Protein AF-A0A6J2U0A4-F1 (afdb_monomer_lite)

Structure (mmCIF, N/CA/C/O backbone):
data_AF-A0A6J2U0A4-F1
#
_entry.id   AF-A0A6J2U0A4-F1
#
loop_
_atom_site.group_PDB
_atom_site.id
_atom_site.type_symbol
_atom_site.label_atom_id
_atom_site.label_alt_id
_atom_site.label_comp_id
_atom_site.label_asym_id
_atom_site.label_entity_id
_atom_site.label_seq_id
_atom_site.pdbx_PDB_ins_code
_atom_site.Cartn_x
_atom_site.Cartn_y
_atom_site.Cartn_z
_atom_site.occupancy
_atom_site.B_iso_or_equiv
_atom_site.auth_seq_id
_atom_site.auth_comp_id
_atom_site.auth_asym_id
_atom_site.auth_atom_id
_atom_site.pdbx_PDB_model_num
ATOM 1 N N . MET A 1 1 ? -3.311 -0.987 -63.570 1.00 36.50 1 MET A N 1
ATOM 2 C CA . MET A 1 1 ? -2.998 0.014 -64.608 1.00 36.50 1 MET A CA 1
ATOM 3 C C . MET A 1 1 ? -1.724 -0.429 -65.294 1.00 36.50 1 MET A C 1
ATOM 5 O O . MET A 1 1 ? -0.714 -0.596 -64.628 1.00 36.50 1 MET A O 1
ATOM 9 N N . TYR A 1 2 ? -1.844 -0.742 -66.581 1.00 34.19 2 TYR A N 1
ATOM 10 C CA . TYR A 1 2 ? -0.750 -1.088 -67.486 1.00 34.19 2 TYR A CA 1
ATOM 11 C C . TYR A 1 2 ? 0.105 0.142 -67.821 1.00 34.19 2 TYR A C 1
ATOM 13 O O . TYR A 1 2 ? -0.364 1.260 -67.613 1.00 34.19 2 TYR A O 1
ATOM 21 N N . VAL A 1 3 ? 1.232 -0.121 -68.512 1.00 34.34 3 VAL A N 1
ATOM 22 C CA . VAL A 1 3 ? 2.016 0.802 -69.368 1.00 34.34 3 VAL A CA 1
ATOM 23 C C . VAL A 1 3 ? 3.140 1.512 -68.580 1.00 34.34 3 VAL A C 1
ATOM 25 O O . VAL A 1 3 ? 2.858 2.150 -67.579 1.00 34.34 3 VAL A O 1
ATOM 28 N N . LYS A 1 4 ? 4.435 1.484 -68.926 1.00 36.16 4 LYS A N 1
ATOM 29 C CA . LYS A 1 4 ? 5.188 1.068 -70.126 1.00 36.16 4 LYS A CA 1
ATOM 30 C C . LYS A 1 4 ? 6.668 0.921 -69.742 1.00 36.16 4 LYS A C 1
ATOM 32 O O . LYS A 1 4 ? 7.190 1.777 -69.029 1.00 36.16 4 LYS A O 1
ATOM 37 N N . ASP A 1 5 ? 7.345 -0.058 -70.328 1.00 46.50 5 ASP A N 1
ATOM 38 C CA . ASP A 1 5 ? 8.787 0.005 -70.574 1.00 46.50 5 ASP A CA 1
ATOM 39 C C . ASP A 1 5 ? 9.133 1.209 -71.464 1.00 46.50 5 ASP A C 1
ATOM 41 O O . ASP A 1 5 ? 8.415 1.485 -72.434 1.00 46.50 5 ASP A O 1
ATOM 45 N N . PRO A 1 6 ? 10.299 1.837 -71.252 1.00 47.69 6 PRO A N 1
ATOM 46 C CA . PRO A 1 6 ? 11.041 2.426 -72.344 1.00 47.69 6 PRO A CA 1
ATOM 47 C C . PRO A 1 6 ? 12.390 1.720 -72.488 1.00 47.69 6 PRO A C 1
ATOM 49 O O . PRO A 1 6 ? 13.297 1.850 -71.665 1.00 47.69 6 PRO A O 1
ATOM 52 N N . LYS A 1 7 ? 12.505 0.997 -73.604 1.00 43.00 7 LYS A N 1
ATOM 53 C CA . LYS A 1 7 ? 13.761 0.590 -74.234 1.00 43.00 7 LYS A CA 1
ATOM 54 C C . LYS A 1 7 ? 14.728 1.780 -74.240 1.00 43.00 7 LYS A C 1
ATOM 56 O O . LYS A 1 7 ? 14.458 2.780 -74.903 1.00 43.00 7 LYS A O 1
ATOM 61 N N . ARG A 1 8 ? 15.855 1.667 -73.535 1.00 36.78 8 ARG A N 1
ATOM 62 C CA . ARG A 1 8 ? 17.013 2.538 -73.754 1.00 36.78 8 ARG A CA 1
ATOM 63 C C . ARG A 1 8 ? 17.914 1.881 -74.787 1.00 36.78 8 ARG A C 1
ATOM 65 O O . ARG A 1 8 ? 18.518 0.844 -74.536 1.00 36.78 8 ARG A O 1
ATOM 72 N N . LEU A 1 9 ? 17.929 2.506 -75.958 1.00 40.00 9 LEU A N 1
ATOM 73 C CA . LEU A 1 9 ? 18.958 2.378 -76.976 1.00 40.00 9 LEU A CA 1
ATOM 74 C C . LEU A 1 9 ? 20.298 2.751 -76.331 1.00 40.00 9 LEU A C 1
ATOM 76 O O . LEU A 1 9 ? 20.465 3.873 -75.857 1.00 40.00 9 LEU A O 1
ATOM 80 N N . LEU A 1 10 ? 21.216 1.792 -76.266 1.00 38.19 10 LEU A N 1
ATOM 81 C CA . LEU A 1 10 ? 22.627 2.059 -76.025 1.00 38.19 10 LEU A CA 1
ATOM 82 C C . LEU A 1 10 ? 23.230 2.472 -77.366 1.00 38.19 10 LEU A C 1
ATOM 84 O O . LEU A 1 10 ? 23.357 1.656 -78.278 1.00 38.19 10 LEU A O 1
ATOM 88 N N . GLU A 1 11 ? 23.550 3.756 -77.484 1.00 37.81 11 GLU A N 1
ATOM 89 C CA . GLU A 1 11 ? 24.454 4.266 -78.506 1.00 37.81 11 GLU A CA 1
ATOM 90 C C . GLU A 1 11 ? 25.838 3.656 -78.258 1.00 37.81 11 GLU A C 1
ATOM 92 O O . GLU A 1 11 ? 26.462 3.876 -77.220 1.00 37.81 11 GLU A O 1
ATOM 97 N N . VAL A 1 12 ? 26.291 2.833 -79.201 1.00 35.69 12 VAL A N 1
ATOM 98 C CA . VAL A 1 12 ? 27.653 2.300 -79.232 1.00 35.69 12 VAL A CA 1
ATOM 99 C C . VAL A 1 12 ? 28.536 3.352 -79.912 1.00 35.69 12 VAL A C 1
ATOM 101 O O . VAL A 1 12 ? 28.251 3.708 -81.059 1.00 35.69 12 VAL A O 1
ATOM 104 N N . PRO A 1 13 ? 29.599 3.865 -79.269 1.00 38.75 13 PRO A N 1
ATOM 105 C CA . PRO A 1 13 ? 30.560 4.709 -79.961 1.00 38.75 13 PRO A CA 1
ATOM 106 C C . PRO A 1 13 ? 31.305 3.887 -81.022 1.00 38.75 13 PRO A C 1
ATOM 108 O O . PRO A 1 13 ? 31.784 2.784 -80.761 1.00 38.75 13 PRO A O 1
ATOM 111 N N . HIS A 1 14 ? 31.374 4.447 -82.231 1.00 36.38 14 HIS A N 1
ATOM 112 C CA . HIS A 1 14 ? 32.182 3.986 -83.358 1.00 36.38 14 HIS A CA 1
ATOM 113 C C . HIS A 1 14 ? 33.602 3.591 -82.920 1.00 36.38 14 HIS A C 1
ATOM 115 O O . HIS A 1 14 ? 34.396 4.448 -82.536 1.00 36.38 14 HIS A O 1
ATOM 121 N N . ILE A 1 15 ? 33.941 2.311 -83.068 1.00 38.41 15 ILE A N 1
ATOM 122 C CA . ILE A 1 15 ? 35.324 1.843 -83.153 1.00 38.41 15 ILE A CA 1
ATOM 123 C C . ILE A 1 15 ? 35.544 1.442 -84.610 1.00 38.41 15 ILE A C 1
ATOM 125 O O . ILE A 1 15 ? 34.796 0.640 -85.168 1.00 38.41 15 ILE A O 1
ATOM 129 N N . GLN A 1 16 ? 36.531 2.076 -85.237 1.00 34.69 16 GLN A N 1
ATOM 130 C CA . GLN A 1 16 ? 36.980 1.792 -86.594 1.00 34.69 16 GLN A CA 1
ATOM 131 C C . GLN A 1 16 ? 37.333 0.306 -86.732 1.00 34.69 16 GLN A C 1
ATOM 133 O O . GLN A 1 16 ? 38.216 -0.197 -86.039 1.00 34.69 16 GLN A O 1
ATOM 138 N N . TYR A 1 17 ? 36.667 -0.385 -87.654 1.00 32.94 17 TYR A N 1
ATOM 139 C CA . TYR A 1 17 ? 37.079 -1.708 -88.108 1.00 32.94 17 TYR A CA 1
ATOM 140 C C . TYR A 1 17 ? 38.323 -1.556 -88.991 1.00 32.94 17 TYR A C 1
ATOM 142 O O . TYR A 1 17 ? 38.225 -1.290 -90.187 1.00 32.94 17 TYR A O 1
ATOM 150 N N . GLY A 1 18 ? 39.500 -1.692 -88.384 1.00 32.59 18 GLY A N 1
ATOM 151 C CA . GLY A 1 18 ? 40.733 -2.019 -89.090 1.00 32.59 18 GLY A CA 1
ATOM 152 C C . GLY A 1 18 ? 40.838 -3.535 -89.233 1.00 32.59 18 GLY A C 1
ATOM 153 O O . GLY A 1 18 ? 41.022 -4.223 -88.235 1.00 32.59 18 GLY A O 1
ATOM 154 N N . ALA A 1 19 ? 40.650 -4.013 -90.464 1.00 32.66 19 ALA A N 1
ATOM 155 C CA . ALA A 1 19 ? 41.100 -5.287 -91.030 1.00 32.66 19 ALA A CA 1
ATOM 156 C C . ALA A 1 19 ? 41.360 -6.447 -90.045 1.00 32.66 19 ALA A C 1
ATOM 158 O O . ALA A 1 19 ? 42.486 -6.676 -89.613 1.00 32.66 19 ALA A O 1
ATOM 159 N N . TRP A 1 20 ? 40.329 -7.248 -89.779 1.00 38.78 20 TRP A N 1
ATOM 160 C CA . TRP A 1 20 ? 40.544 -8.680 -89.587 1.00 38.78 20 TRP A CA 1
ATOM 161 C C . TRP A 1 20 ? 40.281 -9.350 -90.928 1.00 38.78 20 TRP A C 1
ATOM 163 O O . TRP A 1 20 ? 39.127 -9.506 -91.298 1.00 38.78 20 TRP A O 1
ATOM 173 N N . ASP A 1 21 ? 41.351 -9.697 -91.635 1.00 36.78 21 ASP A N 1
ATOM 174 C CA . ASP A 1 21 ? 41.367 -10.758 -92.642 1.00 36.78 21 ASP A CA 1
ATOM 175 C C . ASP A 1 21 ? 42.816 -11.233 -92.796 1.00 36.78 21 ASP A C 1
ATOM 177 O O . ASP A 1 21 ? 43.550 -10.759 -93.651 1.00 36.78 21 ASP A O 1
ATOM 181 N N . GLU A 1 22 ? 43.238 -12.115 -91.884 1.00 33.47 22 GLU A N 1
ATOM 182 C CA . GLU A 1 22 ? 44.208 -13.193 -92.137 1.00 33.47 22 GLU A CA 1
ATOM 183 C C . GLU A 1 22 ? 44.293 -14.112 -90.896 1.00 33.47 22 GLU A C 1
ATOM 185 O O . GLU A 1 22 ? 45.072 -13.869 -89.971 1.00 33.47 22 GLU A O 1
ATOM 190 N N . PRO A 1 23 ? 43.521 -15.213 -90.823 1.00 41.38 23 PRO A N 1
ATOM 191 C CA . PRO A 1 23 ? 43.819 -16.297 -89.899 1.00 41.38 23 PRO A CA 1
ATOM 192 C C . PRO A 1 23 ? 44.920 -17.164 -90.529 1.00 41.38 23 PRO A C 1
ATOM 194 O O . PRO A 1 23 ? 44.658 -18.241 -91.059 1.00 41.38 23 PRO A O 1
ATOM 197 N N . GLY A 1 24 ? 46.155 -16.656 -90.530 1.00 39.50 24 GLY A N 1
ATOM 198 C CA . GLY A 1 24 ? 47.304 -17.323 -91.157 1.00 39.50 24 GLY A CA 1
ATOM 199 C C . GLY A 1 24 ? 48.653 -17.123 -90.465 1.00 39.50 24 GLY A C 1
ATOM 200 O O . GLY A 1 24 ? 49.624 -17.765 -90.854 1.00 39.50 24 GLY A O 1
ATOM 201 N N . VAL A 1 25 ? 48.742 -16.298 -89.418 1.00 36.47 25 VAL A N 1
ATOM 202 C CA . VAL A 1 25 ? 50.028 -15.984 -88.775 1.00 36.47 25 VAL A CA 1
ATOM 203 C C . VAL A 1 25 ? 50.118 -16.664 -87.412 1.00 36.47 25 VAL A C 1
ATOM 205 O O . VAL A 1 25 ? 49.748 -16.131 -86.369 1.00 36.47 25 VAL A O 1
ATOM 208 N N . SER A 1 26 ? 50.592 -17.906 -87.450 1.00 37.38 26 SER A N 1
ATOM 209 C CA . SER A 1 26 ? 51.046 -18.645 -86.275 1.00 37.38 26 SER A CA 1
ATOM 210 C C . SER A 1 26 ? 52.262 -17.953 -85.650 1.00 37.38 26 SER A C 1
ATOM 212 O O . SER A 1 26 ? 53.156 -17.502 -86.364 1.00 37.38 26 SER A O 1
ATOM 214 N N . MET A 1 27 ? 52.328 -17.924 -84.314 1.00 38.31 27 MET A N 1
ATOM 215 C CA . MET A 1 27 ? 53.466 -17.451 -83.509 1.00 38.31 27 MET A CA 1
ATOM 216 C C . MET A 1 27 ? 54.702 -18.374 -83.594 1.00 38.31 27 MET A C 1
ATOM 218 O O . MET A 1 27 ? 55.354 -18.657 -82.592 1.00 38.31 27 MET A O 1
ATOM 222 N N . PHE A 1 28 ? 55.056 -18.821 -84.796 1.00 35.69 28 PHE A N 1
ATOM 223 C CA . PHE A 1 28 ? 56.402 -19.270 -85.126 1.00 35.69 28 PHE A CA 1
ATOM 224 C C . PHE A 1 28 ? 57.020 -18.231 -86.057 1.00 35.69 28 PHE A C 1
ATOM 226 O O . PHE A 1 28 ? 57.195 -18.455 -87.250 1.00 35.69 28 PHE A O 1
ATOM 233 N N . ALA A 1 29 ? 57.357 -17.073 -85.490 1.00 35.72 29 ALA A N 1
ATOM 234 C CA . ALA A 1 29 ? 58.359 -16.198 -86.075 1.00 35.72 29 ALA A CA 1
ATOM 235 C C . ALA A 1 29 ? 59.714 -16.924 -85.989 1.00 35.72 29 ALA A C 1
ATOM 237 O O . ALA A 1 29 ? 60.477 -16.750 -85.041 1.00 35.72 29 ALA A O 1
ATOM 238 N N . THR A 1 30 ? 59.989 -17.806 -86.953 1.00 34.84 30 THR A N 1
ATOM 239 C CA . THR A 1 30 ? 61.342 -18.291 -87.218 1.00 34.84 30 THR A CA 1
ATOM 240 C C . THR A 1 30 ? 62.128 -17.131 -87.807 1.00 34.84 30 THR A C 1
ATOM 242 O O . THR A 1 30 ? 62.084 -16.877 -89.008 1.00 34.84 30 THR A O 1
ATOM 245 N N . VAL A 1 31 ? 62.816 -16.404 -86.930 1.00 36.75 31 VAL A N 1
ATOM 246 C CA . VAL A 1 31 ? 63.985 -15.611 -87.305 1.00 36.75 31 VAL A CA 1
ATOM 247 C C . VAL A 1 31 ? 64.973 -16.550 -88.001 1.00 36.75 31 VAL A C 1
ATOM 249 O O . VAL A 1 31 ? 65.171 -17.688 -87.570 1.00 36.75 31 VAL A O 1
ATOM 252 N N . GLU A 1 32 ? 65.523 -16.071 -89.110 1.00 36.94 32 GLU A N 1
ATOM 253 C CA . GLU A 1 32 ? 66.443 -16.749 -90.018 1.00 36.94 32 GLU A CA 1
ATOM 254 C C . GLU A 1 32 ? 67.542 -17.516 -89.261 1.00 36.94 32 GLU A C 1
ATOM 256 O O . GLU A 1 32 ? 68.447 -16.930 -88.671 1.00 36.94 32 GLU A O 1
ATOM 261 N N . GLN A 1 33 ? 67.474 -18.849 -89.278 1.00 37.91 33 GLN A N 1
ATOM 262 C CA . GLN A 1 33 ? 68.655 -19.674 -89.047 1.00 37.91 33 GLN A CA 1
ATOM 263 C C . GLN A 1 33 ? 69.398 -19.764 -90.376 1.00 37.91 33 GLN A C 1
ATOM 265 O O . GLN A 1 33 ? 68.901 -20.358 -91.334 1.00 37.91 33 GLN A O 1
ATOM 270 N N . GLU A 1 34 ? 70.580 -19.155 -90.430 1.00 38.66 34 GLU A N 1
ATOM 271 C CA . GLU A 1 34 ? 71.546 -19.361 -91.505 1.00 38.66 34 GLU A CA 1
ATOM 272 C C . GLU A 1 34 ? 71.698 -20.870 -91.779 1.00 38.66 34 GLU A C 1
ATOM 274 O O . GLU A 1 34 ? 71.833 -21.659 -90.833 1.00 38.66 34 GLU A O 1
ATOM 279 N N . PRO A 1 35 ? 71.683 -21.324 -93.044 1.00 44.91 35 PRO A N 1
ATOM 280 C CA . PRO A 1 35 ? 72.015 -22.706 -93.333 1.00 44.91 35 PRO A CA 1
ATOM 281 C C . PRO A 1 35 ? 73.470 -22.939 -92.920 1.00 44.91 35 PRO A C 1
ATOM 283 O O . PRO A 1 35 ? 74.386 -22.322 -93.457 1.00 44.91 35 PRO A O 1
ATOM 286 N N . VAL A 1 36 ? 73.685 -23.847 -91.965 1.00 37.78 36 VAL A N 1
ATOM 287 C CA . VAL A 1 36 ? 75.019 -24.354 -91.633 1.00 37.78 36 VAL A CA 1
ATOM 288 C C . VAL A 1 36 ? 75.644 -24.882 -92.921 1.00 37.78 36 VAL A C 1
ATOM 290 O O . VAL A 1 36 ? 75.197 -25.888 -93.478 1.00 37.78 36 VAL A O 1
ATOM 293 N N . ASP A 1 37 ? 76.666 -24.175 -93.400 1.00 42.69 37 ASP A N 1
ATOM 294 C CA . ASP A 1 37 ? 77.439 -24.560 -94.569 1.00 42.69 37 ASP A CA 1
ATOM 295 C C . ASP A 1 37 ? 77.904 -26.008 -94.435 1.00 42.69 37 ASP A C 1
ATOM 297 O O . ASP A 1 37 ? 78.447 -26.436 -93.417 1.00 42.69 37 ASP A O 1
ATOM 301 N N . ASN A 1 38 ? 77.697 -26.761 -95.507 1.00 43.28 38 ASN A N 1
ATOM 302 C CA . ASN A 1 38 ? 78.084 -28.150 -95.673 1.00 43.28 38 ASN A CA 1
ATOM 303 C C . ASN A 1 38 ? 79.575 -28.342 -95.300 1.00 43.28 38 ASN A C 1
ATOM 305 O O . ASN A 1 38 ? 80.464 -28.094 -96.118 1.00 43.28 38 ASN A O 1
ATOM 309 N N . ILE A 1 39 ? 79.859 -28.785 -94.066 1.00 48.06 39 ILE A N 1
ATOM 310 C CA . ILE A 1 39 ? 81.217 -28.928 -93.489 1.00 48.06 39 ILE A CA 1
ATOM 311 C C . ILE A 1 39 ? 82.086 -29.923 -94.295 1.00 48.06 39 ILE A C 1
ATOM 313 O O . ILE A 1 39 ? 83.312 -29.916 -94.205 1.00 48.06 39 ILE A O 1
ATOM 317 N N . LEU A 1 40 ? 81.478 -30.698 -95.197 1.00 49.78 40 LEU A N 1
ATOM 318 C CA . LEU A 1 40 ? 82.162 -31.576 -96.150 1.00 49.78 40 LEU A CA 1
ATOM 319 C C . LEU A 1 40 ? 82.770 -30.848 -97.368 1.00 49.78 40 LEU A C 1
ATOM 321 O O . LEU A 1 40 ? 83.577 -31.445 -98.074 1.00 49.78 40 LEU A O 1
ATOM 325 N N . ARG A 1 41 ? 82.450 -29.567 -97.621 1.00 48.69 41 ARG A N 1
ATOM 326 C CA . ARG A 1 41 ? 83.070 -28.764 -98.702 1.00 48.69 41 ARG A CA 1
ATOM 327 C C . ARG A 1 41 ? 84.390 -28.086 -98.307 1.00 48.69 41 ARG A C 1
ATOM 329 O O . ARG A 1 41 ? 85.044 -27.508 -99.168 1.00 48.69 41 ARG A O 1
ATOM 336 N N . ARG A 1 42 ? 84.805 -28.159 -97.033 1.00 45.44 42 ARG A N 1
ATOM 337 C CA . ARG A 1 42 ? 86.069 -27.573 -96.531 1.00 45.44 42 ARG A CA 1
ATOM 338 C C . ARG A 1 42 ? 87.223 -28.576 -96.396 1.00 45.44 42 ARG A C 1
ATOM 340 O O . ARG A 1 42 ? 88.314 -28.188 -95.983 1.00 45.44 42 ARG A O 1
ATOM 347 N N . MET A 1 43 ? 87.028 -29.840 -96.779 1.00 43.09 43 MET A N 1
ATOM 348 C CA . MET A 1 43 ? 88.140 -30.784 -96.908 1.00 43.09 43 MET A CA 1
ATOM 349 C C . MET A 1 43 ? 88.827 -30.574 -98.261 1.00 43.09 43 MET A C 1
ATOM 351 O O . MET A 1 43 ? 88.252 -30.846 -99.312 1.00 43.09 43 MET A O 1
ATOM 355 N N . LYS A 1 44 ? 90.058 -30.051 -98.220 1.00 45.00 44 LYS A N 1
ATOM 356 C CA . LYS A 1 44 ? 90.954 -29.951 -99.380 1.00 45.00 44 LYS A CA 1
ATOM 357 C C . LYS A 1 44 ? 91.057 -31.318 -100.080 1.00 45.00 44 LYS A C 1
ATOM 359 O O . LYS A 1 44 ? 91.330 -32.302 -99.389 1.00 45.00 44 LYS A O 1
ATOM 364 N N . PRO A 1 45 ? 90.904 -31.405 -101.412 1.00 51.62 45 PRO A N 1
ATOM 365 C CA . PRO A 1 45 ? 91.287 -32.607 -102.136 1.00 51.62 45 PRO A CA 1
ATOM 366 C C . PRO A 1 45 ? 92.803 -32.813 -102.002 1.00 51.62 45 PRO A C 1
ATOM 368 O O . PRO A 1 45 ? 93.590 -31.886 -102.197 1.00 51.62 45 PRO A O 1
ATOM 371 N N . LEU A 1 46 ? 93.201 -34.024 -101.616 1.00 45.81 46 LEU A N 1
ATOM 372 C CA . LEU A 1 46 ? 94.591 -34.469 -101.640 1.00 45.81 46 LEU A CA 1
ATOM 373 C C . LEU A 1 46 ? 95.080 -34.503 -103.094 1.00 45.81 46 LEU A C 1
ATOM 375 O O . LEU A 1 46 ? 94.439 -35.102 -103.955 1.00 45.81 46 LEU A O 1
ATOM 379 N N . ASN A 1 47 ? 96.220 -33.856 -103.342 1.00 39.44 47 ASN A N 1
ATOM 380 C CA . ASN A 1 47 ? 96.924 -33.883 -104.619 1.00 39.44 47 ASN A CA 1
ATOM 381 C C . ASN A 1 47 ? 97.394 -35.314 -104.910 1.00 39.44 47 ASN A C 1
ATOM 383 O O . ASN A 1 47 ? 98.339 -35.793 -104.282 1.00 39.44 47 ASN A O 1
ATOM 387 N N . PHE A 1 48 ? 96.762 -35.979 -105.874 1.00 42.91 48 PHE A N 1
ATOM 388 C CA . PHE A 1 48 ? 97.390 -37.108 -106.549 1.00 42.91 48 PHE A CA 1
ATOM 389 C C . PHE A 1 48 ? 98.440 -36.556 -107.512 1.00 42.91 48 PHE A C 1
ATOM 391 O O . PHE A 1 48 ? 98.164 -35.652 -108.301 1.00 42.91 48 PHE A O 1
ATOM 398 N N . GLY A 1 49 ? 99.666 -37.046 -107.346 1.00 38.44 49 GLY A N 1
ATOM 399 C CA . GLY A 1 49 ? 100.849 -36.588 -108.054 1.00 38.44 49 GLY A CA 1
ATOM 400 C C . GLY A 1 49 ? 100.771 -36.793 -109.564 1.00 38.44 49 GLY A C 1
ATOM 401 O O . GLY A 1 49 ? 100.142 -37.723 -110.063 1.00 38.44 49 GLY A O 1
ATOM 402 N N . SER A 1 50 ? 101.464 -35.905 -110.269 1.00 35.47 50 SER A N 1
ATOM 403 C CA . SER A 1 50 ? 101.860 -36.064 -111.659 1.00 35.47 50 SER A CA 1
ATOM 404 C C . SER A 1 50 ? 102.906 -37.174 -111.780 1.00 35.47 50 SER A C 1
ATOM 406 O O . SER A 1 50 ? 103.985 -37.065 -111.195 1.00 35.47 50 SER A O 1
ATOM 408 N N . SER A 1 51 ? 102.622 -38.191 -112.584 1.00 37.84 51 SER A N 1
ATOM 409 C CA . SER A 1 51 ? 103.653 -38.955 -113.283 1.00 37.84 51 SER A CA 1
ATOM 410 C C . SER A 1 51 ? 103.201 -39.149 -114.726 1.00 37.84 51 SER A C 1
ATOM 412 O O . SER A 1 51 ? 102.278 -39.913 -114.994 1.00 37.84 51 SER A O 1
ATOM 414 N N . ASP A 1 52 ? 103.806 -38.347 -115.594 1.00 36.12 52 ASP A N 1
ATOM 415 C CA . ASP A 1 52 ? 104.364 -38.708 -116.892 1.00 36.12 52 ASP A CA 1
ATOM 416 C C . ASP A 1 52 ? 103.593 -39.662 -117.823 1.00 36.12 52 ASP A C 1
ATOM 418 O O . ASP A 1 52 ? 103.483 -40.863 -117.601 1.00 36.12 52 ASP A O 1
ATOM 422 N N . THR A 1 53 ? 103.244 -39.064 -118.970 1.00 37.34 53 THR A N 1
ATOM 423 C CA . THR A 1 53 ? 103.385 -39.583 -120.344 1.00 37.34 53 THR A CA 1
ATOM 424 C C . THR A 1 53 ? 102.517 -40.767 -120.800 1.00 37.34 53 THR A C 1
ATOM 426 O O . THR A 1 53 ? 102.659 -41.890 -120.335 1.00 37.34 53 THR A O 1
ATOM 429 N N . ASP A 1 54 ? 101.675 -40.463 -121.799 1.00 3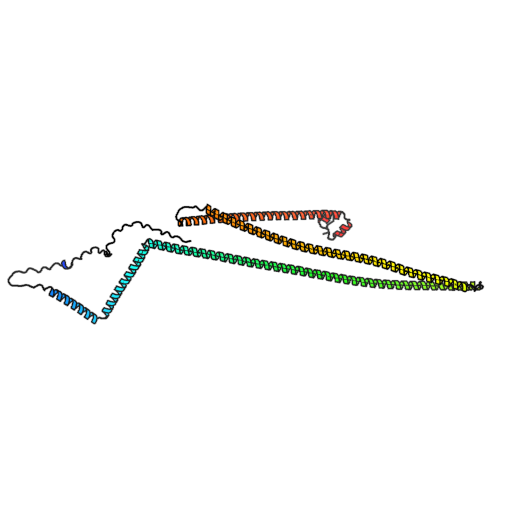5.97 54 ASP A N 1
ATOM 430 C CA . ASP A 1 54 ? 101.069 -41.296 -122.864 1.00 35.97 54 ASP A CA 1
ATOM 431 C C . ASP A 1 54 ? 101.784 -42.626 -123.229 1.00 35.97 54 ASP A C 1
ATOM 433 O O . ASP A 1 54 ? 103.002 -42.696 -123.047 1.00 35.97 54 ASP A O 1
ATOM 437 N N . PRO A 1 55 ? 101.125 -43.634 -123.882 1.00 45.75 55 PRO A N 1
ATOM 438 C CA . PRO A 1 55 ? 100.005 -43.475 -124.836 1.00 45.75 55 PRO A CA 1
ATOM 439 C C . PRO A 1 55 ? 98.874 -44.554 -124.852 1.00 45.75 55 PRO A C 1
ATOM 441 O O . PRO A 1 55 ? 99.062 -45.731 -124.559 1.00 45.75 55 PRO A O 1
ATOM 444 N N . THR A 1 56 ? 97.723 -44.147 -125.408 1.00 37.19 56 THR A N 1
ATOM 445 C CA . THR A 1 56 ? 96.704 -44.930 -126.167 1.00 37.19 56 THR A CA 1
ATOM 446 C C . THR A 1 56 ? 95.729 -45.926 -125.482 1.00 37.19 56 THR A C 1
ATOM 448 O O . THR A 1 56 ? 96.108 -47.026 -125.097 1.00 37.19 56 THR A O 1
ATOM 451 N N . ALA A 1 57 ? 94.430 -45.559 -125.590 1.00 34.28 57 ALA A N 1
ATOM 452 C CA . ALA A 1 57 ? 93.189 -46.363 -125.752 1.00 34.28 57 ALA A CA 1
ATOM 453 C C . ALA A 1 57 ? 92.237 -46.626 -124.538 1.00 34.28 57 ALA A C 1
ATOM 455 O O . ALA A 1 57 ? 92.373 -47.630 -123.854 1.00 34.28 57 ALA A O 1
ATOM 456 N N . ASP A 1 58 ? 91.235 -45.729 -124.370 1.00 46.12 58 ASP A N 1
ATOM 457 C CA . ASP A 1 58 ? 89.754 -45.913 -124.213 1.00 46.12 58 ASP A CA 1
ATOM 458 C C . ASP A 1 58 ? 89.100 -46.960 -123.250 1.00 46.12 58 ASP A C 1
ATOM 460 O O . ASP A 1 58 ? 89.626 -48.049 -123.057 1.00 46.12 58 ASP A O 1
ATOM 464 N N . PRO A 1 59 ? 87.812 -46.800 -122.824 1.00 51.06 59 PRO A N 1
ATOM 465 C CA . PRO A 1 59 ? 87.097 -45.583 -122.395 1.00 51.06 59 PRO A CA 1
ATOM 466 C C . PRO A 1 59 ? 86.115 -45.772 -121.184 1.00 51.06 59 PRO A C 1
ATOM 468 O O . PRO A 1 59 ? 85.634 -46.860 -120.880 1.00 51.06 59 PRO A O 1
ATOM 471 N N . LEU A 1 60 ? 85.707 -44.645 -120.575 1.00 38.00 60 LEU A N 1
ATOM 472 C CA . LEU A 1 60 ? 84.393 -44.371 -119.938 1.00 38.00 60 LEU A CA 1
ATOM 473 C C . LEU A 1 60 ? 83.892 -45.264 -118.770 1.00 38.00 60 LEU A C 1
ATOM 475 O O . LEU A 1 60 ? 83.077 -46.172 -118.950 1.00 38.00 60 LEU A O 1
ATOM 479 N N . VAL A 1 61 ? 84.190 -44.854 -117.527 1.00 47.34 61 VAL A N 1
ATOM 480 C CA . VAL A 1 61 ? 83.344 -45.170 -116.356 1.00 47.34 61 VAL A CA 1
ATOM 481 C C . VAL A 1 61 ? 82.031 -44.400 -116.505 1.00 47.34 61 VAL A C 1
ATOM 483 O O . VAL A 1 61 ? 81.964 -43.199 -116.255 1.00 47.34 61 VAL A O 1
ATOM 486 N N . LYS A 1 62 ? 80.979 -45.084 -116.961 1.00 44.72 62 LYS A N 1
ATOM 487 C CA . LYS A 1 62 ? 79.622 -44.531 -116.963 1.00 44.72 62 LYS A CA 1
ATOM 488 C C . LYS A 1 62 ? 79.176 -44.294 -115.521 1.00 44.72 62 LYS A C 1
ATOM 490 O O . LYS A 1 62 ? 79.148 -45.229 -114.721 1.00 44.72 62 LYS A O 1
ATOM 495 N N . ASP A 1 63 ? 78.771 -43.063 -115.230 1.00 48.59 63 ASP A N 1
ATOM 496 C CA . ASP A 1 63 ? 78.014 -42.721 -114.031 1.00 48.59 63 ASP A CA 1
ATOM 497 C C . ASP A 1 63 ? 76.842 -43.703 -113.851 1.00 48.59 63 ASP A C 1
ATOM 499 O O . ASP A 1 63 ? 76.028 -43.867 -114.771 1.00 48.59 63 ASP A O 1
ATOM 503 N N . PRO A 1 64 ? 76.706 -44.374 -112.691 1.00 53.69 64 PRO A N 1
ATOM 504 C CA . PRO A 1 64 ? 75.558 -45.226 -112.450 1.00 53.69 64 PRO A CA 1
ATOM 505 C C . PRO A 1 64 ? 74.295 -44.357 -112.424 1.00 53.69 64 PRO A C 1
ATOM 507 O O . PRO A 1 64 ? 74.145 -43.464 -111.585 1.00 53.69 64 PRO A O 1
ATOM 510 N N . SER A 1 65 ? 73.394 -44.643 -113.368 1.00 56.78 65 SER A N 1
ATOM 511 C CA . SER A 1 65 ? 72.039 -44.092 -113.493 1.00 56.78 65 SER A CA 1
ATOM 512 C C . SER A 1 65 ? 71.368 -43.889 -112.129 1.00 56.78 65 SER A C 1
ATOM 514 O O . SER A 1 65 ? 71.520 -44.713 -111.224 1.00 56.78 65 SER A O 1
ATOM 516 N N . ASN A 1 66 ? 70.562 -42.827 -111.989 1.00 61.00 66 ASN A N 1
ATOM 517 C CA . ASN A 1 66 ? 69.738 -42.569 -110.801 1.00 61.00 66 ASN A CA 1
ATOM 518 C C . ASN A 1 66 ? 68.976 -43.817 -110.325 1.00 61.00 66 ASN A C 1
ATOM 520 O O . ASN A 1 66 ? 68.813 -43.985 -109.122 1.00 61.00 66 ASN A O 1
ATOM 524 N N . ALA A 1 67 ? 68.602 -44.730 -111.228 1.00 61.28 67 ALA A N 1
ATOM 525 C CA . ALA A 1 67 ? 67.990 -46.010 -110.879 1.00 61.28 67 ALA A CA 1
ATOM 526 C C . ALA A 1 67 ? 68.849 -46.843 -109.907 1.00 61.28 67 ALA A C 1
ATOM 528 O O . ALA A 1 67 ? 68.327 -47.374 -108.932 1.00 61.28 67 ALA A O 1
ATOM 529 N N . ILE A 1 68 ? 70.171 -46.891 -110.100 1.00 60.09 68 ILE A N 1
ATOM 530 C CA . ILE A 1 68 ? 71.106 -47.637 -109.243 1.00 60.09 68 ILE A CA 1
ATOM 531 C C . ILE A 1 68 ? 71.240 -46.964 -107.870 1.00 60.09 68 ILE A C 1
ATOM 533 O O . ILE A 1 68 ? 71.273 -47.648 -106.849 1.00 60.09 68 ILE A O 1
ATOM 537 N N . LYS A 1 69 ? 71.238 -45.624 -107.809 1.00 63.25 69 LYS A N 1
ATOM 538 C CA . LYS A 1 69 ? 71.221 -44.884 -106.531 1.00 63.25 69 LYS A CA 1
ATOM 539 C C . LYS A 1 69 ? 69.919 -45.110 -105.761 1.00 63.25 69 LYS A C 1
ATOM 541 O O . LYS A 1 69 ? 69.957 -45.230 -104.536 1.00 63.25 69 LYS A O 1
ATOM 546 N N . THR A 1 70 ? 68.781 -45.189 -106.451 1.00 70.44 70 THR A N 1
ATOM 547 C CA . THR A 1 70 ? 67.491 -45.515 -105.830 1.00 70.44 70 THR A CA 1
ATOM 548 C C . THR A 1 70 ? 67.502 -46.937 -105.290 1.00 70.44 70 THR A C 1
ATOM 550 O O . THR A 1 70 ? 67.169 -47.119 -104.123 1.00 70.44 70 THR A O 1
ATOM 553 N N . ILE A 1 71 ? 67.995 -47.902 -106.078 1.00 72.88 71 ILE A N 1
ATOM 554 C CA . ILE A 1 71 ? 68.160 -49.301 -105.659 1.00 72.88 71 ILE A CA 1
ATOM 555 C C . ILE A 1 71 ? 69.072 -49.392 -104.431 1.00 72.88 71 ILE A C 1
ATOM 557 O O . ILE A 1 71 ? 68.732 -50.053 -103.456 1.00 72.88 71 ILE A O 1
ATOM 561 N N . PHE A 1 72 ? 70.194 -48.670 -104.411 1.00 76.38 72 PHE A N 1
ATOM 562 C CA . PHE A 1 72 ? 71.095 -48.656 -103.259 1.00 76.38 72 PHE A CA 1
ATOM 563 C C . PHE A 1 72 ? 70.436 -48.054 -102.009 1.00 76.38 72 PHE A C 1
ATOM 565 O O . PHE A 1 72 ? 70.624 -48.558 -100.904 1.00 76.38 72 PHE A O 1
ATOM 572 N N . ARG A 1 73 ? 69.621 -46.999 -102.155 1.00 74.38 73 ARG A N 1
ATOM 573 C CA . ARG A 1 73 ? 68.856 -46.418 -101.038 1.00 74.38 73 ARG A CA 1
ATOM 574 C C . ARG A 1 73 ? 67.771 -47.363 -100.530 1.00 74.38 73 ARG A C 1
ATOM 576 O O . ARG A 1 73 ? 67.604 -47.456 -99.318 1.00 74.38 73 ARG A O 1
ATOM 583 N N . THR A 1 74 ? 67.058 -48.059 -101.413 1.00 74.88 74 THR A N 1
ATOM 584 C CA . THR A 1 74 ? 66.057 -49.058 -101.012 1.00 74.88 74 THR A CA 1
ATOM 585 C C . THR A 1 74 ? 66.710 -50.259 -100.348 1.00 74.88 74 THR A C 1
ATOM 587 O O . THR A 1 74 ? 66.249 -50.665 -99.291 1.00 74.88 74 THR A O 1
ATOM 590 N N . VAL A 1 75 ? 67.834 -50.753 -100.873 1.00 75.88 75 VAL A N 1
ATOM 591 C CA . VAL A 1 75 ? 68.595 -51.846 -100.252 1.00 75.88 75 VAL A CA 1
ATOM 592 C C . VAL A 1 75 ? 69.152 -51.407 -98.899 1.00 75.88 75 VAL A C 1
ATOM 594 O O . VAL A 1 75 ? 69.027 -52.137 -97.927 1.00 75.88 75 VAL A O 1
ATOM 597 N N . LYS A 1 76 ? 69.691 -50.188 -98.774 1.00 82.06 76 LYS A N 1
ATOM 598 C CA . LYS A 1 76 ? 70.140 -49.655 -97.480 1.00 82.06 76 LYS A CA 1
ATOM 599 C C . LYS A 1 76 ? 68.991 -49.554 -96.473 1.00 82.06 76 LYS A C 1
ATOM 601 O O . LYS A 1 76 ? 69.193 -49.901 -95.316 1.00 82.06 76 LYS A O 1
ATOM 606 N N . LYS A 1 77 ? 67.803 -49.100 -96.894 1.00 78.44 77 LYS A N 1
ATOM 607 C CA . LYS A 1 77 ? 66.606 -49.086 -96.037 1.00 78.44 77 LYS A CA 1
ATOM 608 C C . LYS A 1 77 ? 66.211 -50.496 -95.611 1.00 78.44 77 LYS A C 1
ATOM 610 O O . LYS A 1 77 ? 66.093 -50.725 -94.419 1.00 78.44 77 LYS A O 1
ATOM 615 N N . GLN A 1 78 ? 66.142 -51.439 -96.548 1.00 77.00 78 GLN A N 1
ATOM 616 C CA . GLN A 1 78 ? 65.849 -52.844 -96.260 1.00 77.00 78 GLN A CA 1
ATOM 617 C C . GLN A 1 78 ? 66.880 -53.464 -95.313 1.00 77.00 78 GLN A C 1
ATOM 619 O O . GLN A 1 78 ? 66.516 -54.202 -94.413 1.00 77.00 78 GLN A O 1
ATOM 624 N N . VAL A 1 79 ? 68.168 -53.141 -95.454 1.00 77.62 79 VAL A N 1
ATOM 625 C CA . VAL A 1 79 ? 69.218 -53.615 -94.540 1.00 77.62 79 VAL A CA 1
ATOM 626 C C . VAL A 1 79 ? 69.063 -53.002 -93.149 1.00 77.62 79 VAL A C 1
ATOM 628 O O . VAL A 1 79 ? 69.263 -53.701 -92.162 1.00 77.62 79 VAL A O 1
ATOM 631 N N . VAL A 1 80 ? 68.693 -51.723 -93.045 1.00 77.81 80 VAL A N 1
ATOM 632 C CA . VAL A 1 80 ? 68.418 -51.075 -91.753 1.00 77.81 80 VAL A CA 1
ATOM 633 C C . VAL A 1 80 ? 67.160 -51.655 -91.104 1.00 77.81 80 VAL A C 1
ATOM 635 O O . VAL A 1 80 ? 67.181 -51.920 -89.908 1.00 77.81 80 VAL A O 1
ATOM 638 N N . GLU A 1 81 ? 66.105 -51.905 -91.877 1.00 76.75 81 GLU A N 1
ATOM 639 C CA . GLU A 1 81 ? 64.872 -52.554 -91.420 1.00 76.75 81 GLU A CA 1
ATOM 640 C C . GLU A 1 81 ? 65.151 -53.992 -90.963 1.00 76.75 81 GLU A C 1
ATOM 642 O O . GLU A 1 81 ? 64.801 -54.347 -89.844 1.00 76.75 81 GLU A O 1
ATOM 647 N N . LEU A 1 82 ? 65.900 -54.782 -91.737 1.00 75.25 82 LEU A N 1
ATOM 648 C CA . LEU A 1 82 ? 66.312 -56.139 -91.360 1.00 75.25 82 LEU A CA 1
ATOM 649 C C . LEU A 1 82 ? 67.255 -56.155 -90.148 1.00 75.25 82 LEU A C 1
ATOM 651 O O . LEU A 1 82 ? 67.184 -57.064 -89.322 1.00 75.25 82 LEU A O 1
ATOM 655 N N . ALA A 1 83 ? 68.142 -55.165 -90.011 1.00 73.38 83 ALA A N 1
ATOM 656 C CA . ALA A 1 83 ? 68.993 -55.015 -88.832 1.00 73.38 83 ALA A CA 1
ATOM 657 C C . ALA A 1 83 ? 68.178 -54.608 -87.594 1.00 73.38 83 ALA A C 1
ATOM 659 O O . ALA A 1 83 ? 68.440 -55.118 -86.506 1.00 73.38 83 ALA A O 1
ATOM 660 N N . ALA A 1 84 ? 67.170 -53.746 -87.754 1.00 69.62 84 ALA A N 1
ATOM 661 C CA . ALA A 1 84 ? 66.233 -53.376 -86.698 1.00 69.62 84 ALA A CA 1
ATOM 662 C C . ALA A 1 84 ? 65.352 -54.568 -86.284 1.00 69.62 84 ALA A C 1
ATOM 664 O O . ALA A 1 84 ? 65.221 -54.824 -85.091 1.00 69.62 84 ALA A O 1
ATOM 665 N N . GLU A 1 85 ? 64.845 -55.352 -87.241 1.00 69.44 85 GLU A N 1
ATOM 666 C CA . GLU A 1 85 ? 64.092 -56.592 -87.001 1.00 69.44 85 GLU A CA 1
ATOM 667 C C . GLU A 1 85 ? 64.948 -57.693 -86.360 1.00 69.44 85 GLU A C 1
ATOM 669 O O . GLU A 1 85 ? 64.470 -58.494 -85.555 1.00 69.44 85 GLU A O 1
ATOM 674 N N . ARG A 1 86 ? 66.236 -57.771 -86.712 1.00 65.50 86 ARG A N 1
ATOM 675 C CA . ARG A 1 86 ? 67.166 -58.702 -86.067 1.00 65.50 86 ARG A CA 1
ATOM 676 C C . ARG A 1 86 ? 67.482 -58.249 -84.645 1.00 65.50 86 ARG A C 1
ATOM 678 O O . ARG A 1 86 ? 67.458 -59.077 -83.742 1.00 65.50 86 ARG A O 1
ATOM 685 N N . ASN A 1 87 ? 67.723 -56.958 -84.422 1.00 66.12 87 ASN A N 1
ATOM 686 C CA . ASN A 1 87 ? 67.957 -56.413 -83.084 1.00 66.12 87 ASN A CA 1
ATOM 687 C C . ASN A 1 87 ? 66.727 -56.542 -82.178 1.00 66.12 87 ASN A C 1
ATOM 689 O O . ASN A 1 87 ? 66.890 -56.887 -81.010 1.00 66.12 87 ASN A O 1
ATOM 693 N N . SER A 1 88 ? 65.512 -56.355 -82.704 1.00 63.69 88 SER A N 1
ATOM 694 C CA . SER A 1 88 ? 64.273 -56.551 -81.942 1.00 63.69 88 SER A CA 1
ATOM 695 C C . SER A 1 88 ? 64.061 -58.004 -81.517 1.00 63.69 88 SER A C 1
ATOM 697 O O . SER A 1 88 ? 63.545 -58.258 -80.434 1.00 63.69 88 SER A O 1
ATOM 699 N N . LYS A 1 89 ? 64.489 -58.969 -82.343 1.00 65.19 89 LYS A N 1
ATOM 700 C CA . LYS A 1 89 ? 64.425 -60.405 -82.020 1.00 65.19 89 LYS A CA 1
ATOM 701 C C . LYS A 1 89 ? 65.519 -60.853 -81.048 1.00 65.19 89 LYS A C 1
ATOM 703 O O . LYS A 1 89 ? 65.299 -61.799 -80.301 1.00 65.19 89 LYS A O 1
ATOM 708 N N . VAL A 1 90 ? 66.693 -60.218 -81.075 1.00 61.72 90 VAL A N 1
ATOM 709 C CA . VAL A 1 90 ? 67.851 -60.609 -80.249 1.00 61.72 90 VAL A CA 1
ATOM 710 C C . VAL A 1 90 ? 67.827 -59.949 -78.865 1.00 61.72 90 VAL A C 1
ATOM 712 O O . VAL A 1 90 ? 68.260 -60.572 -77.900 1.00 61.72 90 VAL A O 1
ATOM 715 N N . PHE A 1 91 ? 67.289 -58.732 -78.734 1.00 64.06 91 PHE A N 1
ATOM 716 C CA . PHE A 1 91 ? 67.229 -58.012 -77.458 1.00 64.06 91 PHE A CA 1
ATOM 717 C C . PHE A 1 91 ? 65.834 -57.403 -77.206 1.00 64.06 91 PHE A C 1
ATOM 719 O O . PHE A 1 91 ? 65.663 -56.189 -77.336 1.00 64.06 91 PHE A O 1
ATOM 726 N N . PRO A 1 92 ? 64.832 -58.209 -76.802 1.00 61.44 92 PRO A N 1
ATOM 727 C CA . PRO A 1 92 ? 63.470 -57.725 -76.543 1.00 61.44 92 PRO A CA 1
ATOM 728 C C . PRO A 1 92 ? 63.421 -56.641 -75.452 1.00 61.44 92 PRO A C 1
ATOM 730 O O . PRO A 1 92 ? 62.700 -55.656 -75.575 1.00 61.44 92 PRO A O 1
ATOM 733 N N . HIS A 1 93 ? 64.276 -56.764 -74.432 1.00 60.09 93 HIS A N 1
ATOM 734 C CA . HIS A 1 93 ? 64.363 -55.832 -73.297 1.00 60.09 93 HIS A CA 1
ATOM 735 C C . HIS A 1 93 ? 64.815 -54.413 -73.696 1.00 60.09 93 HIS A C 1
ATOM 737 O O . HIS A 1 93 ? 64.535 -53.445 -72.995 1.00 60.09 93 HIS A O 1
ATOM 743 N N . LEU A 1 94 ? 65.508 -54.265 -74.834 1.00 59.31 94 LEU A N 1
ATOM 744 C CA . LEU A 1 94 ? 65.879 -52.956 -75.382 1.00 59.31 94 LEU A CA 1
ATOM 745 C C . LEU A 1 94 ? 64.699 -52.261 -76.079 1.00 59.31 94 LEU A C 1
ATOM 747 O O . LEU A 1 94 ? 64.704 -51.036 -76.167 1.00 59.31 94 LEU A O 1
ATOM 751 N N . GLN A 1 95 ? 63.691 -53.004 -76.553 1.00 60.56 95 GLN A N 1
ATOM 752 C CA . GLN A 1 95 ? 62.460 -52.409 -77.086 1.00 60.56 95 GLN A CA 1
ATOM 753 C C . GLN A 1 95 ? 61.548 -51.903 -75.971 1.00 60.56 95 GLN A C 1
ATOM 755 O O . GLN A 1 95 ? 60.998 -50.815 -76.107 1.00 60.56 95 GLN A O 1
ATOM 760 N N . GLU A 1 96 ? 61.439 -52.636 -74.860 1.00 62.56 96 GLU A N 1
ATOM 761 C CA . GLU A 1 96 ? 60.694 -52.188 -73.673 1.00 62.56 96 GLU A CA 1
ATOM 762 C C . GLU A 1 96 ? 61.273 -50.870 -73.134 1.00 62.56 96 GLU A C 1
ATOM 764 O O . GLU A 1 96 ? 60.541 -49.894 -73.002 1.00 62.56 96 GLU A O 1
ATOM 769 N N . GLY A 1 97 ? 62.602 -50.772 -72.990 1.00 62.31 97 GLY A N 1
ATOM 770 C CA . GLY A 1 97 ? 63.260 -49.520 -72.591 1.00 62.31 97 GLY A CA 1
ATOM 771 C C . GLY A 1 97 ? 63.074 -48.361 -73.584 1.00 62.31 97 GLY A C 1
ATOM 772 O O . GLY A 1 97 ? 62.950 -47.212 -73.171 1.00 62.31 97 GLY A O 1
ATOM 773 N N . GLN A 1 98 ? 62.997 -48.634 -74.893 1.00 64.19 98 GLN A N 1
ATOM 774 C CA . GLN A 1 98 ? 62.718 -47.603 -75.905 1.00 64.19 98 GLN A CA 1
ATOM 775 C C . GLN A 1 98 ? 61.261 -47.121 -75.880 1.00 64.19 98 GLN A C 1
ATOM 777 O O . GLN A 1 98 ? 61.010 -45.939 -76.126 1.00 64.19 98 GLN A O 1
ATOM 782 N N . VAL A 1 99 ? 60.310 -48.014 -75.591 1.00 68.56 99 VAL A N 1
ATOM 783 C CA . VAL A 1 99 ? 58.892 -47.666 -75.427 1.00 68.56 99 VAL A CA 1
ATOM 784 C C . VAL A 1 99 ? 58.694 -46.872 -74.137 1.00 68.56 99 VAL A C 1
ATOM 786 O O . VAL A 1 99 ? 58.060 -45.819 -74.180 1.00 68.56 99 VAL A O 1
ATOM 789 N N . ASP A 1 100 ? 59.305 -47.289 -73.029 1.00 72.88 100 ASP A N 1
ATOM 790 C CA . ASP A 1 100 ? 59.239 -46.576 -71.749 1.00 72.88 100 ASP A CA 1
ATOM 791 C C . ASP A 1 100 ? 59.885 -45.185 -71.832 1.00 72.88 100 ASP A C 1
ATOM 793 O O . ASP A 1 100 ? 59.307 -44.203 -71.360 1.00 72.88 100 ASP A O 1
ATOM 797 N N . ASP A 1 101 ? 61.023 -45.051 -72.520 1.00 74.31 101 ASP A N 1
ATOM 798 C CA . ASP A 1 101 ? 61.651 -43.751 -72.784 1.00 74.31 101 ASP A CA 1
ATOM 799 C C . ASP A 1 101 ? 60.783 -42.854 -73.681 1.00 74.31 101 ASP A C 1
ATOM 801 O O . ASP A 1 101 ? 60.748 -41.630 -73.502 1.00 74.31 101 ASP A O 1
ATOM 805 N N . ALA A 1 102 ? 60.075 -43.431 -74.657 1.00 72.81 102 ALA A N 1
ATOM 806 C CA . ALA A 1 102 ? 59.147 -42.693 -75.510 1.00 72.81 102 ALA A CA 1
ATOM 807 C C . ALA A 1 102 ? 57.911 -42.221 -74.726 1.00 72.81 102 ALA A C 1
ATOM 809 O O . ALA A 1 102 ? 57.509 -41.063 -74.866 1.00 72.81 102 ALA A O 1
ATOM 810 N N . VAL A 1 103 ? 57.361 -43.066 -73.850 1.00 73.88 103 VAL A N 1
ATOM 811 C CA . VAL A 1 103 ? 56.252 -42.722 -72.947 1.00 73.88 103 VAL A CA 1
ATOM 812 C C . VAL A 1 103 ? 56.684 -41.653 -71.943 1.00 73.88 103 VAL A C 1
ATOM 814 O O . VAL A 1 103 ? 55.986 -40.656 -71.773 1.00 73.88 103 VAL A O 1
ATOM 817 N N . ALA A 1 104 ? 57.864 -41.778 -71.332 1.00 72.19 104 ALA A N 1
ATOM 818 C CA . ALA A 1 104 ? 58.396 -40.778 -70.409 1.00 72.19 104 ALA A CA 1
ATOM 819 C C . ALA A 1 104 ? 58.616 -39.418 -71.095 1.00 72.19 104 ALA A C 1
ATOM 821 O O . ALA A 1 104 ? 58.315 -38.368 -70.517 1.00 72.19 104 ALA A O 1
ATOM 822 N N . LYS A 1 105 ? 59.087 -39.417 -72.349 1.00 73.94 105 LYS A N 1
ATOM 823 C CA . LYS A 1 105 ? 59.192 -38.197 -73.162 1.00 73.94 105 LYS A CA 1
ATOM 824 C C . LYS A 1 105 ? 57.819 -37.605 -73.480 1.00 73.94 105 LYS A C 1
ATOM 826 O O . LYS A 1 105 ? 57.661 -36.398 -73.320 1.00 73.94 105 LYS A O 1
ATOM 831 N N . ALA A 1 106 ? 56.833 -38.417 -73.862 1.00 73.19 106 ALA A N 1
ATOM 832 C CA . ALA A 1 106 ? 55.469 -37.954 -74.126 1.00 73.19 106 ALA A CA 1
ATOM 833 C C . ALA A 1 106 ? 54.816 -37.345 -72.870 1.00 73.19 106 ALA A C 1
ATOM 835 O O . ALA A 1 106 ? 54.348 -36.209 -72.911 1.00 73.19 106 ALA A O 1
ATOM 836 N N . MET A 1 107 ? 54.912 -38.020 -71.721 1.00 77.88 107 MET A N 1
ATOM 837 C CA . MET A 1 107 ? 54.414 -37.524 -70.429 1.00 77.88 107 MET A CA 1
ATOM 838 C C . MET A 1 107 ? 55.103 -36.225 -69.992 1.00 77.88 107 MET A C 1
ATOM 840 O O . MET A 1 107 ? 54.478 -35.346 -69.398 1.00 77.88 107 MET A O 1
ATOM 844 N N . LYS A 1 108 ? 56.401 -36.071 -70.285 1.00 80.50 108 LYS A N 1
ATOM 845 C CA . LYS A 1 108 ? 57.135 -34.826 -70.017 1.00 80.50 108 LYS A CA 1
ATOM 846 C C . LYS A 1 108 ? 56.655 -33.683 -70.912 1.00 80.50 108 LYS A C 1
ATOM 848 O O . LYS A 1 108 ? 56.567 -32.552 -70.442 1.00 80.50 108 LYS A O 1
ATOM 853 N N . VAL A 1 109 ? 56.333 -33.964 -72.175 1.00 81.19 109 VAL A N 1
ATOM 854 C CA . VAL A 1 109 ? 55.761 -32.975 -73.099 1.00 81.19 109 VAL A CA 1
ATOM 855 C C . VAL A 1 109 ? 54.368 -32.541 -72.637 1.00 81.19 109 VAL A C 1
ATOM 857 O O . VAL A 1 109 ? 54.112 -31.340 -72.590 1.00 81.19 109 VAL A O 1
ATOM 860 N N . GLU A 1 110 ? 53.505 -33.470 -72.223 1.00 80.50 110 GLU A N 1
ATOM 861 C CA . GLU A 1 110 ? 52.170 -33.136 -71.705 1.00 80.50 110 GLU A CA 1
ATOM 862 C C . GLU A 1 110 ? 52.231 -32.341 -70.397 1.00 80.50 110 GLU A C 1
ATOM 864 O O . GLU A 1 110 ? 51.612 -31.285 -70.302 1.00 80.50 110 GLU A O 1
ATOM 869 N N . ARG A 1 111 ? 53.064 -32.747 -69.429 1.00 81.06 111 ARG A N 1
ATOM 870 C CA . ARG A 1 111 ? 53.270 -31.960 -68.198 1.00 81.06 111 ARG A CA 1
ATOM 871 C C . ARG A 1 111 ? 53.802 -30.561 -68.474 1.00 81.06 111 ARG A C 1
ATOM 873 O O . ARG A 1 111 ? 53.367 -29.602 -67.845 1.00 81.06 111 ARG A O 1
ATOM 880 N N . ASN A 1 112 ? 54.749 -30.431 -69.401 1.00 81.69 112 ASN A N 1
ATOM 881 C CA . ASN A 1 112 ? 55.260 -29.119 -69.785 1.00 81.69 112 ASN A CA 1
ATOM 882 C C . ASN A 1 112 ? 54.159 -28.274 -70.429 1.00 81.69 112 ASN A C 1
ATOM 884 O O . ASN A 1 112 ? 54.072 -27.085 -70.145 1.00 81.69 112 ASN A O 1
ATOM 888 N N . ARG A 1 113 ? 53.292 -28.880 -71.245 1.00 82.25 113 ARG A N 1
ATOM 889 C CA . ARG A 1 113 ? 52.133 -28.199 -71.821 1.00 82.25 113 ARG A CA 1
ATOM 890 C C . ARG A 1 113 ? 51.153 -27.734 -70.742 1.00 82.25 113 ARG A C 1
ATOM 892 O O . ARG A 1 113 ? 50.768 -26.574 -70.768 1.00 82.25 113 ARG A O 1
ATOM 899 N N . GLU A 1 114 ? 50.812 -28.570 -69.765 1.00 84.94 114 GLU A N 1
ATOM 900 C CA . GLU A 1 114 ? 49.947 -28.185 -68.638 1.00 84.94 114 GLU A CA 1
ATOM 901 C C . GLU A 1 114 ? 50.565 -27.070 -67.781 1.00 84.94 114 GLU A C 1
ATOM 903 O O . GLU A 1 114 ? 49.883 -26.116 -67.403 1.00 84.94 114 GLU A O 1
ATOM 908 N N . MET A 1 115 ? 51.870 -27.142 -67.501 1.00 85.94 115 MET A N 1
ATOM 909 C CA . MET A 1 115 ? 52.588 -26.089 -66.775 1.00 85.94 115 MET A CA 1
ATOM 910 C C . MET A 1 115 ? 52.595 -24.768 -67.547 1.00 85.94 115 MET A C 1
ATOM 912 O O . MET A 1 115 ? 52.393 -23.706 -66.963 1.00 85.94 115 MET A O 1
ATOM 916 N N . VAL A 1 116 ? 52.787 -24.819 -68.865 1.00 85.94 116 VAL A N 1
ATOM 917 C CA . VAL A 1 116 ? 52.712 -23.628 -69.715 1.00 85.94 116 VAL A CA 1
ATOM 918 C C . VAL A 1 116 ? 51.285 -23.086 -69.743 1.00 85.94 116 VAL A C 1
ATOM 920 O O . VAL A 1 116 ? 51.096 -21.895 -69.544 1.00 85.94 116 VAL A O 1
ATOM 923 N N . GLU A 1 117 ? 50.266 -23.928 -69.912 1.00 85.50 117 GLU A N 1
ATOM 924 C CA . GLU A 1 117 ? 48.866 -23.490 -69.924 1.00 85.50 117 GLU A CA 1
ATOM 925 C C . GLU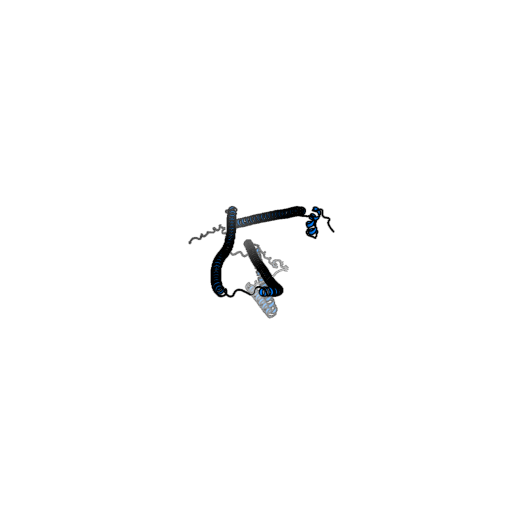 A 1 117 ? 48.431 -22.886 -68.579 1.00 85.50 117 GLU A C 1
ATOM 927 O O . GLU A 1 117 ? 47.740 -21.868 -68.554 1.00 85.50 117 GLU A O 1
ATOM 932 N N . THR A 1 118 ? 48.852 -23.462 -67.452 1.00 85.19 118 THR A N 1
ATOM 933 C CA . THR A 1 118 ? 48.583 -22.915 -66.110 1.00 85.19 118 THR A CA 1
ATOM 934 C C . THR A 1 118 ? 49.334 -21.611 -65.860 1.00 85.19 118 THR A C 1
ATOM 936 O O . THR A 1 118 ? 48.732 -20.662 -65.361 1.00 85.19 118 THR A O 1
ATOM 939 N N . SER A 1 119 ? 50.601 -21.522 -66.273 1.00 79.81 119 SER A N 1
ATOM 940 C CA . SER A 1 119 ? 51.386 -20.288 -66.198 1.00 79.81 119 SER A CA 1
ATOM 941 C C . SER A 1 119 ? 50.784 -19.184 -67.068 1.00 79.81 119 SER A C 1
ATOM 943 O O . SER A 1 119 ? 50.615 -18.066 -66.594 1.00 79.81 119 SER A O 1
ATOM 945 N N . VAL A 1 120 ? 50.358 -19.498 -68.295 1.00 78.88 120 VAL A N 1
ATOM 946 C CA . VAL A 1 120 ? 49.664 -18.553 -69.182 1.00 78.88 120 VAL A CA 1
ATOM 947 C C . VAL A 1 120 ? 48.346 -18.101 -68.558 1.00 78.88 120 VAL A C 1
ATOM 949 O O . VAL A 1 120 ? 48.053 -16.911 -68.566 1.00 78.88 120 VAL A O 1
ATOM 952 N N . ARG A 1 121 ? 47.557 -19.000 -67.953 1.00 82.00 121 ARG A N 1
ATOM 953 C CA . ARG A 1 121 ? 46.326 -18.612 -67.239 1.00 82.00 121 ARG A CA 1
ATOM 954 C C . ARG A 1 121 ? 46.612 -17.680 -66.061 1.00 82.00 121 ARG A C 1
ATOM 956 O O . ARG A 1 121 ? 45.913 -16.683 -65.917 1.00 82.00 121 ARG A O 1
ATOM 963 N N . GLN A 1 122 ? 47.633 -17.969 -65.254 1.00 82.75 122 GLN A N 1
ATOM 964 C CA . GLN A 1 122 ? 48.052 -17.105 -64.144 1.00 82.75 122 GLN A CA 1
ATOM 965 C C . GLN A 1 122 ? 48.530 -15.739 -64.645 1.00 82.75 122 GLN A C 1
ATOM 967 O O . GLN A 1 122 ? 48.058 -14.714 -64.168 1.00 82.75 122 GLN A O 1
ATOM 972 N N . GLN A 1 123 ? 49.371 -15.707 -65.679 1.00 78.88 123 GLN A N 1
ATOM 973 C CA . GLN A 1 123 ? 49.835 -14.462 -66.287 1.00 78.88 123 GLN A CA 1
ATOM 974 C C . GLN A 1 123 ? 48.684 -13.656 -66.895 1.00 78.88 123 GLN A C 1
ATOM 976 O O . GLN A 1 123 ? 48.660 -12.436 -66.762 1.00 78.88 123 GLN A O 1
ATOM 981 N N . MET A 1 124 ? 47.699 -14.299 -67.527 1.00 80.00 124 MET A N 1
ATOM 982 C CA . MET A 1 124 ? 46.494 -13.627 -68.029 1.00 80.00 124 MET A CA 1
ATOM 983 C C . MET A 1 124 ? 45.645 -13.058 -66.885 1.00 80.00 124 MET A C 1
ATOM 985 O O . MET A 1 124 ? 45.100 -11.964 -67.017 1.00 80.00 124 MET A O 1
ATOM 989 N N . HIS A 1 125 ? 45.573 -13.757 -65.751 1.00 79.06 125 HIS A N 1
ATOM 990 C CA . HIS A 1 125 ? 44.903 -13.284 -64.540 1.00 79.06 125 HIS A CA 1
ATOM 991 C C . HIS A 1 125 ? 45.604 -12.060 -63.928 1.00 79.06 125 HIS A C 1
ATOM 993 O O . HIS A 1 125 ? 44.953 -11.083 -63.568 1.00 79.06 125 HIS A O 1
ATOM 999 N N . GLU A 1 126 ? 46.936 -12.080 -63.866 1.00 76.50 126 GLU A N 1
ATOM 1000 C CA . GLU A 1 126 ? 47.754 -10.998 -63.306 1.00 76.50 126 GLU A CA 1
ATOM 1001 C C . GLU A 1 126 ? 47.857 -9.779 -64.236 1.00 76.50 126 GLU A C 1
ATOM 1003 O O . GLU A 1 126 ? 47.863 -8.632 -63.779 1.00 76.50 126 GLU A O 1
ATOM 1008 N N . SER A 1 127 ? 47.928 -10.001 -65.551 1.00 76.75 127 SER A N 1
ATOM 1009 C CA . SER A 1 127 ? 48.084 -8.933 -66.546 1.00 76.75 127 SER A CA 1
ATOM 1010 C C . SER A 1 127 ? 46.760 -8.248 -66.891 1.00 76.75 127 SER A C 1
ATOM 1012 O O . SER A 1 127 ? 46.731 -7.025 -67.072 1.00 76.75 127 SER A O 1
ATOM 1014 N N . SER A 1 128 ? 45.644 -8.983 -66.903 1.00 83.62 128 SER A N 1
ATOM 1015 C CA . SER A 1 128 ? 44.325 -8.429 -67.213 1.00 83.62 128 SER A CA 1
ATOM 1016 C C . SER A 1 128 ? 43.875 -7.432 -66.145 1.00 83.62 128 SER A C 1
ATOM 1018 O O . SER A 1 128 ? 43.764 -7.738 -64.958 1.00 83.62 128 SER A O 1
ATOM 1020 N N . GLN A 1 129 ? 43.598 -6.198 -66.564 1.00 81.81 129 GLN A N 1
ATOM 1021 C CA . GLN A 1 129 ? 43.022 -5.180 -65.682 1.00 81.81 129 GLN A CA 1
ATOM 1022 C C . GLN A 1 129 ? 41.577 -5.527 -65.294 1.00 81.81 129 GLN A C 1
ATOM 1024 O O . GLN A 1 129 ? 41.178 -5.282 -64.159 1.00 81.81 129 GLN A O 1
ATOM 1029 N N . ASN A 1 130 ? 40.820 -6.158 -66.199 1.00 81.88 130 ASN A N 1
ATOM 1030 C CA . ASN A 1 130 ? 39.422 -6.524 -65.961 1.00 81.88 130 ASN A CA 1
ATOM 1031 C C . ASN A 1 130 ? 39.285 -7.636 -64.914 1.00 81.88 130 ASN A C 1
ATOM 1033 O O . ASN A 1 130 ? 38.393 -7.566 -64.076 1.00 81.88 130 ASN A O 1
ATOM 1037 N N . LEU A 1 131 ? 40.174 -8.638 -64.934 1.00 82.62 131 LEU A N 1
ATOM 1038 C CA . LEU A 1 131 ? 40.158 -9.712 -63.933 1.00 82.62 131 LEU A CA 1
ATOM 1039 C C . LEU A 1 131 ? 40.547 -9.184 -62.550 1.00 82.62 131 LEU A C 1
ATOM 1041 O O . LEU A 1 131 ? 39.819 -9.419 -61.595 1.00 82.62 131 LEU A O 1
ATOM 1045 N N . ARG A 1 132 ? 41.585 -8.343 -62.464 1.00 81.44 132 ARG A N 1
ATOM 1046 C CA . ARG A 1 132 ? 41.951 -7.667 -61.209 1.00 81.44 132 ARG A CA 1
ATOM 1047 C C . ARG A 1 132 ? 40.837 -6.776 -60.658 1.00 81.44 132 ARG A C 1
ATOM 1049 O O . ARG A 1 132 ? 40.636 -6.727 -59.448 1.00 81.44 132 ARG A O 1
ATOM 1056 N N . ALA A 1 133 ? 40.111 -6.066 -61.523 1.00 83.69 133 ALA A N 1
ATOM 1057 C CA . ALA A 1 133 ? 38.960 -5.270 -61.104 1.00 83.69 133 ALA A CA 1
ATOM 1058 C C . ALA A 1 133 ? 37.831 -6.156 -60.547 1.00 83.69 133 ALA A C 1
ATOM 1060 O O . ALA A 1 133 ? 37.287 -5.845 -59.490 1.00 83.69 133 ALA A O 1
ATOM 1061 N N . LEU A 1 134 ? 37.535 -7.281 -61.207 1.00 87.88 134 LEU A N 1
ATOM 1062 C CA . LEU A 1 134 ? 36.546 -8.258 -60.745 1.00 87.88 134 LEU A CA 1
ATOM 1063 C C . LEU A 1 134 ? 36.948 -8.925 -59.421 1.00 87.88 134 LEU A C 1
ATOM 1065 O O . LEU A 1 134 ? 36.095 -9.083 -58.551 1.00 87.88 134 LEU A O 1
ATOM 1069 N N . ASP A 1 135 ? 38.224 -9.261 -59.223 1.00 85.75 135 ASP A N 1
ATOM 1070 C CA . ASP A 1 135 ? 38.713 -9.808 -57.949 1.00 85.75 135 ASP A CA 1
ATOM 1071 C C . ASP A 1 135 ? 38.534 -8.809 -56.807 1.00 85.75 135 ASP A C 1
ATOM 1073 O O . ASP A 1 135 ? 38.019 -9.156 -55.745 1.00 85.75 135 ASP A O 1
ATOM 1077 N N . LEU A 1 136 ? 38.881 -7.539 -57.038 1.00 86.62 136 LEU A N 1
ATOM 1078 C CA . LEU A 1 136 ? 38.666 -6.476 -56.058 1.00 86.62 136 LEU A CA 1
ATOM 1079 C C . LEU A 1 136 ? 37.175 -6.267 -55.761 1.00 86.62 136 LEU A C 1
ATOM 1081 O O . LEU A 1 136 ? 36.808 -5.998 -54.617 1.00 86.62 136 LEU A O 1
ATOM 1085 N N . GLU A 1 137 ? 36.296 -6.389 -56.757 1.00 89.88 137 GLU A N 1
ATOM 1086 C CA . GLU A 1 137 ? 34.845 -6.350 -56.550 1.00 89.88 137 GLU A CA 1
ATOM 1087 C C . GLU A 1 137 ? 34.343 -7.552 -55.742 1.00 89.88 137 GLU A C 1
ATOM 1089 O O . GLU A 1 137 ? 33.520 -7.376 -54.839 1.00 89.88 137 GLU A O 1
ATOM 1094 N N . LEU A 1 138 ? 34.871 -8.753 -55.992 1.00 93.00 138 LEU A N 1
ATOM 1095 C CA . LEU A 1 138 ? 34.565 -9.951 -55.211 1.00 93.00 138 LEU A CA 1
ATOM 1096 C C . LEU A 1 138 ? 35.043 -9.816 -53.763 1.00 93.00 138 LEU A C 1
ATOM 1098 O O . LEU A 1 138 ? 34.277 -10.107 -52.843 1.00 93.00 138 LEU A O 1
ATOM 1102 N N . GLU A 1 139 ? 36.257 -9.324 -53.528 1.00 91.75 139 GLU A N 1
ATOM 1103 C CA . GLU A 1 139 ? 36.773 -9.059 -52.182 1.00 91.75 139 GLU A CA 1
ATOM 1104 C C . GLU A 1 139 ? 35.939 -7.996 -51.456 1.00 91.75 139 GLU A C 1
ATOM 1106 O O . GLU A 1 139 ? 35.585 -8.159 -50.282 1.00 91.75 139 GLU A O 1
ATOM 1111 N N . ARG A 1 140 ? 35.540 -6.925 -52.153 1.00 90.50 140 ARG A N 1
ATOM 1112 C CA . ARG A 1 140 ? 34.624 -5.902 -51.619 1.00 90.50 140 ARG A CA 1
ATOM 1113 C C . ARG A 1 140 ? 33.251 -6.482 -51.283 1.00 90.50 140 ARG A C 1
ATOM 1115 O O . ARG A 1 140 ? 32.692 -6.166 -50.231 1.00 90.50 140 ARG A O 1
ATOM 1122 N N . ALA A 1 141 ? 32.707 -7.358 -52.125 1.00 92.00 141 ALA A N 1
ATOM 1123 C CA . ALA A 1 141 ? 31.439 -8.033 -51.861 1.00 92.00 141 ALA A CA 1
ATOM 1124 C C . ALA A 1 141 ? 31.545 -8.985 -50.656 1.00 92.00 141 ALA A C 1
ATOM 1126 O O . ALA A 1 141 ? 30.687 -8.963 -49.770 1.00 92.00 141 ALA A O 1
ATOM 1127 N N . GLN A 1 142 ? 32.624 -9.768 -50.565 1.00 93.00 142 GLN A N 1
ATOM 1128 C CA . GLN A 1 142 ? 32.879 -10.674 -49.443 1.00 93.00 142 GLN A CA 1
ATOM 1129 C C . GLN A 1 142 ? 33.069 -9.921 -48.122 1.00 93.00 142 GLN A C 1
ATOM 1131 O O . GLN A 1 142 ? 32.520 -10.323 -47.094 1.00 93.00 142 GLN A O 1
ATOM 1136 N N . THR A 1 143 ? 33.820 -8.820 -48.125 1.00 91.81 143 THR A N 1
ATOM 1137 C CA . THR A 1 143 ? 34.010 -7.973 -46.935 1.00 91.81 143 THR A CA 1
ATOM 1138 C C . THR A 1 143 ? 32.711 -7.287 -46.520 1.00 91.81 143 THR A C 1
ATOM 1140 O O . THR A 1 143 ? 32.363 -7.329 -45.341 1.00 91.81 143 THR A O 1
ATOM 1143 N N . SER A 1 144 ? 31.931 -6.766 -47.471 1.00 90.44 144 SER A N 1
ATOM 1144 C CA . SER A 1 144 ? 30.602 -6.194 -47.203 1.00 90.44 144 SER A CA 1
ATOM 1145 C C . SER A 1 144 ? 29.654 -7.219 -46.577 1.00 90.44 144 SER A C 1
ATOM 1147 O O . SER A 1 144 ? 28.941 -6.912 -45.620 1.00 90.44 144 SER A O 1
ATOM 1149 N N . LEU A 1 145 ? 29.679 -8.462 -47.066 1.00 93.31 145 LEU A N 1
ATOM 1150 C CA . LEU A 1 145 ? 28.889 -9.560 -46.511 1.00 93.31 145 LEU A CA 1
ATOM 1151 C C . LEU A 1 145 ? 29.342 -9.931 -45.092 1.00 93.31 145 LEU A C 1
ATOM 1153 O O . LEU A 1 145 ? 28.500 -10.117 -44.215 1.00 93.31 145 LEU A O 1
ATOM 1157 N N . LYS A 1 146 ? 30.655 -9.975 -44.827 1.00 94.69 146 LYS A N 1
ATOM 1158 C CA . LYS A 1 146 ? 31.193 -10.192 -43.472 1.00 94.69 146 LYS A CA 1
ATOM 1159 C C . LYS A 1 146 ? 30.766 -9.087 -42.502 1.00 94.69 146 LYS A C 1
ATOM 1161 O O . LYS A 1 146 ? 30.312 -9.404 -41.405 1.00 94.69 146 LYS A O 1
ATOM 1166 N N . ILE A 1 147 ? 30.857 -7.818 -42.907 1.00 93.12 147 ILE A N 1
ATOM 1167 C CA . ILE A 1 147 ? 30.440 -6.668 -42.087 1.00 93.12 147 ILE A CA 1
ATOM 1168 C C . ILE A 1 147 ? 28.939 -6.735 -41.798 1.00 93.12 147 ILE A C 1
ATOM 1170 O O . ILE A 1 147 ? 28.521 -6.550 -40.657 1.00 93.12 147 ILE A O 1
ATOM 1174 N N . ARG A 1 148 ? 28.119 -7.056 -42.806 1.00 91.75 148 ARG A N 1
ATOM 1175 C CA . ARG A 1 148 ? 26.672 -7.211 -42.628 1.00 91.75 148 ARG A CA 1
ATOM 1176 C C . ARG A 1 148 ? 26.335 -8.332 -41.648 1.00 91.75 148 ARG A C 1
ATOM 1178 O O . ARG A 1 148 ? 25.544 -8.111 -40.739 1.00 91.75 148 ARG A O 1
ATOM 1185 N N . ASN A 1 149 ? 26.984 -9.487 -41.773 1.00 92.31 149 ASN A N 1
ATOM 1186 C CA . ASN A 1 149 ? 26.783 -10.594 -40.840 1.00 92.31 149 ASN A CA 1
ATOM 1187 C C . ASN A 1 149 ? 27.173 -10.204 -39.404 1.00 92.31 149 ASN A C 1
ATOM 1189 O O . ASN A 1 149 ? 26.450 -10.540 -38.474 1.00 92.31 149 ASN A O 1
ATOM 1193 N N . GLN A 1 150 ? 28.262 -9.450 -39.213 1.00 94.19 150 GLN A N 1
ATOM 1194 C CA . GLN A 1 150 ? 28.653 -8.929 -37.894 1.00 94.19 150 GLN A CA 1
ATOM 1195 C C . GLN A 1 150 ? 27.652 -7.898 -37.338 1.00 94.19 150 GLN A C 1
ATOM 1197 O O . GLN A 1 150 ? 27.368 -7.863 -36.137 1.00 94.19 150 GLN A O 1
ATOM 1202 N N . ALA A 1 151 ? 27.085 -7.048 -38.195 1.00 86.75 151 ALA A N 1
ATOM 1203 C CA . ALA A 1 151 ? 26.027 -6.125 -37.793 1.00 86.75 151 ALA A CA 1
ATOM 1204 C C . ALA A 1 151 ? 24.767 -6.890 -37.349 1.00 86.75 151 ALA A C 1
ATOM 1206 O O . ALA A 1 151 ? 24.189 -6.585 -36.306 1.00 86.75 151 ALA A O 1
ATOM 1207 N N . ASP A 1 152 ? 24.383 -7.936 -38.079 1.00 90.62 152 ASP A N 1
ATOM 1208 C CA . ASP A 1 152 ? 23.225 -8.761 -37.735 1.00 90.62 152 ASP A CA 1
ATOM 1209 C C . ASP A 1 152 ? 23.442 -9.533 -36.420 1.00 90.62 152 ASP A C 1
ATOM 1211 O O . ASP A 1 152 ? 22.541 -9.566 -35.574 1.00 90.62 152 ASP A O 1
ATOM 1215 N N . THR A 1 153 ? 24.640 -10.082 -36.177 1.00 93.75 153 THR A N 1
ATOM 1216 C CA . THR A 1 153 ? 24.954 -10.756 -34.903 1.00 93.75 153 THR A CA 1
ATOM 1217 C C . THR A 1 153 ? 24.933 -9.786 -33.727 1.00 93.75 153 THR A C 1
ATOM 1219 O O . THR A 1 153 ? 24.318 -10.085 -32.706 1.00 93.75 153 THR A O 1
ATOM 1222 N N . THR A 1 154 ? 25.512 -8.590 -33.862 1.00 92.31 154 THR A N 1
ATOM 1223 C CA . THR A 1 154 ? 25.493 -7.588 -32.779 1.00 92.31 154 THR A CA 1
ATOM 1224 C C . THR A 1 154 ? 24.078 -7.091 -32.463 1.00 92.31 154 THR A C 1
ATOM 1226 O O . THR A 1 154 ? 23.747 -6.852 -31.297 1.00 92.31 154 THR A O 1
ATOM 1229 N N . VAL A 1 155 ? 23.197 -6.974 -33.464 1.00 90.19 155 VAL A N 1
ATOM 1230 C CA . VAL A 1 155 ? 21.771 -6.667 -33.247 1.00 90.19 155 VAL A CA 1
ATOM 1231 C C . VAL A 1 155 ? 21.073 -7.803 -32.496 1.00 90.19 155 VAL A C 1
ATOM 1233 O O . VAL A 1 155 ? 20.318 -7.539 -31.555 1.00 90.19 155 VAL A O 1
ATOM 1236 N N . GLN A 1 156 ? 21.336 -9.060 -32.864 1.00 92.81 156 GLN A N 1
ATOM 1237 C CA . GLN A 1 156 ? 20.790 -10.222 -32.157 1.00 92.81 156 GLN A CA 1
ATOM 1238 C C . GLN A 1 156 ? 21.277 -10.293 -30.705 1.00 92.81 156 GLN A C 1
ATOM 1240 O O . GLN A 1 156 ? 20.469 -10.490 -29.798 1.00 92.81 156 GLN A O 1
ATOM 1245 N N . GLU A 1 157 ? 22.566 -10.066 -30.457 1.00 92.56 157 GLU A N 1
ATOM 1246 C CA . GLU A 1 157 ? 23.148 -10.040 -29.112 1.00 92.56 157 GLU A CA 1
ATOM 1247 C C . GLU A 1 157 ? 22.523 -8.950 -28.240 1.00 92.56 157 GLU A C 1
ATOM 1249 O O . GLU A 1 157 ? 22.107 -9.232 -27.116 1.00 92.56 157 GLU A O 1
ATOM 1254 N N . ARG A 1 158 ? 22.364 -7.728 -28.767 1.00 90.69 158 ARG A N 1
ATOM 1255 C CA . ARG A 1 158 ? 21.688 -6.630 -28.052 1.00 90.69 158 ARG A CA 1
ATOM 1256 C C . ARG A 1 158 ? 20.238 -6.967 -27.725 1.00 90.69 158 ARG A C 1
ATOM 1258 O O . ARG A 1 158 ? 19.784 -6.702 -26.613 1.00 90.69 158 ARG A O 1
ATOM 1265 N N . ARG A 1 159 ? 19.511 -7.577 -28.666 1.00 91.25 159 ARG A N 1
ATOM 1266 C CA . ARG A 1 159 ? 18.130 -8.022 -28.438 1.00 91.25 159 ARG A CA 1
ATOM 1267 C C . ARG A 1 159 ? 18.066 -9.086 -27.342 1.00 91.25 159 ARG A C 1
ATOM 1269 O O . ARG A 1 159 ? 17.207 -8.999 -26.469 1.00 91.25 159 ARG A O 1
ATOM 1276 N N . ASN A 1 160 ? 18.980 -10.052 -27.357 1.00 92.31 160 ASN A N 1
ATOM 1277 C CA . ASN A 1 160 ? 19.051 -11.103 -26.344 1.00 92.31 160 ASN A CA 1
ATOM 1278 C C . ASN A 1 160 ? 19.429 -10.545 -24.965 1.00 92.31 160 ASN A C 1
ATOM 1280 O O . ASN A 1 160 ? 18.829 -10.942 -23.969 1.00 92.31 160 ASN A O 1
ATOM 1284 N N . ALA A 1 161 ? 20.368 -9.597 -24.898 1.00 91.00 161 ALA A N 1
ATOM 1285 C CA . ALA A 1 161 ? 20.730 -8.909 -23.661 1.00 91.00 161 ALA A CA 1
ATOM 1286 C C . ALA A 1 161 ? 19.533 -8.151 -23.068 1.00 91.00 161 ALA A C 1
ATOM 1288 O O . ALA A 1 161 ? 19.218 -8.336 -21.896 1.00 91.00 161 ALA A O 1
ATOM 1289 N N . TYR A 1 162 ? 18.801 -7.398 -23.895 1.00 91.38 162 TYR A N 1
ATOM 1290 C CA . TYR A 1 162 ? 17.591 -6.691 -23.469 1.00 91.38 162 TYR A CA 1
ATOM 1291 C C . TYR A 1 162 ? 16.496 -7.641 -22.961 1.00 91.38 162 TYR A C 1
ATOM 1293 O O . TYR A 1 162 ? 15.848 -7.371 -21.952 1.00 91.38 162 TYR A O 1
ATOM 1301 N N . LEU A 1 163 ? 16.283 -8.776 -23.639 1.00 91.19 163 LEU A N 1
ATOM 1302 C CA . LEU A 1 163 ? 15.313 -9.778 -23.192 1.00 91.19 163 LEU A CA 1
ATOM 1303 C C . LEU A 1 163 ? 15.699 -10.379 -21.835 1.00 91.19 163 LEU A C 1
ATOM 1305 O O . LEU A 1 163 ? 14.833 -10.497 -20.970 1.00 91.19 163 LEU A O 1
ATOM 1309 N N . ARG A 1 164 ? 16.985 -10.685 -21.622 1.00 91.69 164 ARG A N 1
ATOM 1310 C CA . ARG A 1 164 ? 17.494 -11.173 -20.330 1.00 91.69 164 ARG A CA 1
ATOM 1311 C C . ARG A 1 164 ? 17.336 -10.134 -19.223 1.00 91.69 164 ARG A C 1
ATOM 1313 O O . ARG A 1 164 ? 16.871 -10.476 -18.144 1.00 91.69 164 ARG A O 1
ATOM 1320 N N . GLU A 1 165 ? 17.672 -8.873 -19.487 1.00 88.88 165 GLU A N 1
ATOM 1321 C CA . GLU A 1 165 ? 17.511 -7.780 -18.520 1.00 88.88 165 GLU A CA 1
ATOM 1322 C C . GLU A 1 165 ? 16.035 -7.586 -18.140 1.00 88.88 165 GLU A C 1
ATOM 1324 O O . GLU A 1 165 ? 15.691 -7.483 -16.962 1.00 88.88 165 GLU A O 1
ATOM 1329 N N . LYS A 1 166 ? 15.133 -7.633 -19.127 1.00 91.62 166 LYS A N 1
ATOM 1330 C CA . LYS A 1 166 ? 13.684 -7.571 -18.900 1.00 91.62 166 LYS A CA 1
ATOM 1331 C C . LYS A 1 166 ? 13.183 -8.737 -18.045 1.00 91.62 166 LYS A C 1
ATOM 1333 O O . LYS A 1 166 ? 12.321 -8.540 -17.188 1.00 91.62 166 LYS A O 1
ATOM 1338 N N . GLU A 1 167 ? 13.691 -9.943 -18.279 1.00 92.00 167 GLU A N 1
ATOM 1339 C CA . GLU A 1 167 ? 13.328 -11.132 -17.509 1.00 92.00 167 GLU A CA 1
ATOM 1340 C C . GLU A 1 167 ? 13.850 -11.058 -16.067 1.00 92.00 167 GLU A C 1
ATOM 1342 O O . GLU A 1 167 ? 13.089 -11.298 -15.131 1.00 92.00 167 GLU A O 1
ATOM 1347 N N . GLN A 1 168 ? 15.091 -10.607 -15.867 1.00 91.25 168 GLN A N 1
ATOM 1348 C CA . GLN A 1 168 ? 15.654 -10.352 -14.537 1.00 91.25 168 GLN A CA 1
ATOM 1349 C C . GLN A 1 168 ? 14.858 -9.285 -13.775 1.00 91.25 168 GLN A C 1
ATOM 1351 O O . GLN A 1 168 ? 14.507 -9.491 -12.613 1.00 91.25 168 GLN A O 1
ATOM 1356 N N . ALA A 1 169 ? 14.497 -8.176 -14.428 1.00 88.25 169 ALA A N 1
ATOM 1357 C CA . ALA A 1 169 ? 13.671 -7.132 -13.826 1.00 88.25 169 ALA A CA 1
ATOM 1358 C C . ALA A 1 169 ? 12.271 -7.647 -13.446 1.00 88.25 169 ALA A C 1
ATOM 1360 O O . ALA A 1 169 ? 11.715 -7.249 -12.420 1.00 88.25 169 ALA A O 1
ATOM 1361 N N . ARG A 1 170 ? 11.692 -8.554 -14.245 1.00 90.88 170 ARG A N 1
ATOM 1362 C CA . ARG A 1 170 ? 10.419 -9.207 -13.917 1.00 90.88 170 ARG A CA 1
ATOM 1363 C C . ARG A 1 170 ? 10.552 -10.104 -12.684 1.00 90.88 170 ARG A C 1
ATOM 1365 O O . ARG A 1 170 ? 9.737 -9.974 -11.777 1.00 90.88 170 ARG A O 1
ATOM 1372 N N . GLN A 1 171 ? 11.588 -10.938 -12.619 1.00 92.19 171 GLN A N 1
ATOM 1373 C CA . GLN A 1 171 ? 11.847 -11.804 -11.464 1.00 92.19 171 GLN A CA 1
ATOM 1374 C C . GLN A 1 171 ? 12.095 -10.995 -10.183 1.00 92.19 171 GLN A C 1
ATOM 1376 O O . GLN A 1 171 ? 11.588 -11.346 -9.123 1.00 92.19 171 GLN A O 1
ATOM 1381 N N . GLN A 1 172 ? 12.827 -9.880 -10.268 1.00 89.44 172 GLN A N 1
ATOM 1382 C CA . GLN A 1 172 ? 13.027 -8.979 -9.128 1.00 89.44 172 GLN A CA 1
ATOM 1383 C C . GLN A 1 172 ? 11.707 -8.367 -8.641 1.00 89.44 172 GLN A C 1
ATOM 1385 O O . GLN A 1 172 ? 11.461 -8.327 -7.440 1.00 89.44 172 GLN A O 1
ATOM 1390 N N . ARG A 1 173 ? 10.826 -7.938 -9.556 1.00 86.44 173 ARG A N 1
ATOM 1391 C CA . ARG A 1 173 ? 9.490 -7.434 -9.192 1.00 86.44 173 ARG A CA 1
ATOM 1392 C C . ARG A 1 173 ? 8.619 -8.504 -8.542 1.00 86.44 173 ARG A C 1
ATOM 1394 O O . ARG A 1 173 ? 7.898 -8.197 -7.600 1.00 86.44 173 ARG A O 1
ATOM 1401 N N . GLU A 1 174 ? 8.668 -9.736 -9.041 1.00 89.75 174 GLU A N 1
ATOM 1402 C CA . GLU A 1 174 ? 7.934 -10.862 -8.454 1.00 89.75 174 GLU A CA 1
ATOM 1403 C C . GLU A 1 174 ? 8.425 -11.150 -7.025 1.00 89.75 174 GLU A C 1
ATOM 1405 O O . GLU A 1 174 ? 7.595 -11.228 -6.123 1.00 89.75 174 GLU A O 1
ATOM 1410 N N . ARG A 1 175 ? 9.745 -11.145 -6.781 1.00 90.38 175 ARG A N 1
ATOM 1411 C CA . ARG A 1 175 ? 10.321 -11.289 -5.428 1.00 90.38 175 ARG A CA 1
ATOM 1412 C C . ARG A 1 175 ? 9.890 -10.181 -4.469 1.00 90.38 175 ARG A C 1
ATOM 1414 O O . ARG A 1 175 ? 9.438 -10.481 -3.373 1.00 90.38 175 ARG A O 1
ATOM 1421 N N . ILE A 1 176 ? 9.957 -8.917 -4.894 1.00 90.44 176 ILE A N 1
ATOM 1422 C CA . ILE A 1 176 ? 9.515 -7.782 -4.063 1.00 90.44 176 ILE A CA 1
ATOM 1423 C C . ILE A 1 176 ? 8.024 -7.916 -3.718 1.00 90.44 176 ILE A C 1
ATOM 1425 O O . ILE A 1 176 ? 7.620 -7.677 -2.584 1.00 90.44 176 ILE A O 1
ATOM 1429 N N . ASN A 1 177 ? 7.190 -8.330 -4.675 1.00 88.38 177 ASN A N 1
ATOM 1430 C CA . ASN A 1 177 ? 5.764 -8.541 -4.423 1.00 88.38 177 ASN A CA 1
ATOM 1431 C C . ASN A 1 177 ? 5.505 -9.693 -3.438 1.00 88.38 177 ASN A C 1
ATOM 1433 O O . ASN A 1 177 ? 4.562 -9.619 -2.650 1.00 88.38 177 ASN A O 1
ATOM 1437 N N . GLU A 1 178 ? 6.302 -10.760 -3.486 1.00 92.00 178 GLU A N 1
ATOM 1438 C CA . GLU A 1 178 ? 6.231 -11.864 -2.525 1.00 92.00 178 GLU A CA 1
ATOM 1439 C C . GLU A 1 178 ? 6.669 -11.424 -1.123 1.00 92.00 178 GLU A C 1
ATOM 1441 O O . GLU A 1 178 ? 5.949 -11.691 -0.162 1.00 92.00 178 GLU A O 1
ATOM 1446 N N . GLU A 1 179 ? 7.777 -10.686 -1.006 1.00 90.06 179 GLU A N 1
ATOM 1447 C CA . GLU A 1 179 ? 8.259 -10.109 0.258 1.00 90.06 179 GLU A CA 1
ATOM 1448 C C . GLU A 1 179 ? 7.200 -9.192 0.890 1.00 90.06 179 GLU A C 1
ATOM 1450 O O . GLU A 1 179 ? 6.816 -9.400 2.041 1.00 90.06 179 GLU A O 1
ATOM 1455 N N . MET A 1 180 ? 6.624 -8.269 0.111 1.00 89.12 180 MET A N 1
ATOM 1456 C CA . MET A 1 180 ? 5.540 -7.383 0.559 1.00 89.12 180 MET A CA 1
ATOM 1457 C C . MET A 1 180 ? 4.317 -8.163 1.065 1.00 89.12 180 MET A C 1
ATOM 1459 O O . MET A 1 180 ? 3.737 -7.826 2.097 1.00 89.12 180 MET A O 1
ATOM 1463 N N . ARG A 1 181 ? 3.919 -9.241 0.372 1.00 91.38 181 ARG A N 1
ATOM 1464 C CA . ARG A 1 181 ? 2.800 -10.094 0.812 1.00 91.38 181 ARG A CA 1
ATOM 1465 C C . ARG A 1 181 ? 3.111 -10.823 2.115 1.00 91.38 181 ARG A C 1
ATOM 1467 O O . ARG A 1 181 ? 2.228 -10.951 2.962 1.00 91.38 181 ARG A O 1
ATOM 1474 N N . LEU A 1 182 ? 4.337 -11.316 2.281 1.00 92.88 182 LEU A N 1
ATOM 1475 C CA . LEU A 1 182 ? 4.765 -11.975 3.514 1.00 92.88 182 LEU A CA 1
ATOM 1476 C C . LEU A 1 182 ? 4.784 -10.993 4.690 1.00 92.88 182 LEU A C 1
ATOM 1478 O O . LEU A 1 182 ? 4.303 -11.339 5.771 1.00 92.88 182 LEU A O 1
ATOM 1482 N N . GLU A 1 183 ? 5.254 -9.762 4.476 1.00 90.06 183 GLU A N 1
ATOM 1483 C CA . GLU A 1 183 ? 5.202 -8.695 5.479 1.00 90.06 183 GLU A CA 1
ATOM 1484 C C . GLU A 1 183 ? 3.760 -8.342 5.866 1.00 90.06 183 GLU A C 1
ATOM 1486 O O . GLU A 1 183 ? 3.445 -8.269 7.056 1.00 90.06 183 GLU A O 1
ATOM 1491 N N . GLU A 1 184 ? 2.847 -8.207 4.900 1.00 91.06 184 GLU A N 1
ATOM 1492 C CA . GLU A 1 184 ? 1.425 -7.975 5.183 1.00 91.06 184 GLU A CA 1
ATOM 1493 C C . GLU A 1 184 ? 0.801 -9.111 6.006 1.00 91.06 184 GLU A C 1
ATOM 1495 O O . GLU A 1 184 ? 0.057 -8.856 6.960 1.00 91.06 184 GLU A O 1
ATOM 1500 N N . ILE A 1 185 ? 1.104 -10.369 5.672 1.00 92.56 185 ILE A N 1
ATOM 1501 C CA . ILE A 1 185 ? 0.625 -11.537 6.425 1.00 92.56 185 ILE A CA 1
ATOM 1502 C C . ILE A 1 185 ? 1.189 -11.522 7.852 1.00 92.56 185 ILE A C 1
ATOM 1504 O O . ILE A 1 185 ? 0.443 -11.769 8.803 1.00 92.56 185 ILE A O 1
ATOM 1508 N N . ALA A 1 186 ? 2.471 -11.193 8.024 1.00 90.81 186 ALA A N 1
ATOM 1509 C CA . ALA A 1 186 ? 3.109 -11.092 9.334 1.00 90.81 186 ALA A CA 1
ATOM 1510 C C . ALA A 1 186 ? 2.522 -9.950 10.184 1.00 90.81 186 ALA A C 1
ATOM 1512 O O . ALA A 1 186 ? 2.288 -10.118 11.383 1.00 90.81 186 ALA A O 1
ATOM 1513 N N . LEU A 1 187 ? 2.219 -8.800 9.576 1.00 89.88 187 LEU A N 1
ATOM 1514 C CA . LEU A 1 187 ? 1.552 -7.689 10.257 1.00 89.88 187 LEU A CA 1
ATOM 1515 C C . LEU A 1 187 ? 0.127 -8.062 10.677 1.00 89.88 187 LEU A C 1
ATOM 1517 O O . LEU A 1 187 ? -0.269 -7.779 11.811 1.00 89.88 187 LEU A O 1
ATOM 1521 N N . ARG A 1 188 ? -0.628 -8.748 9.809 1.00 91.06 188 ARG A N 1
ATOM 1522 C CA . ARG A 1 188 ? -1.971 -9.255 10.136 1.00 91.06 188 ARG A CA 1
ATOM 1523 C C . ARG A 1 188 ? -1.927 -10.280 11.267 1.00 91.06 188 ARG A C 1
ATOM 1525 O O . ARG A 1 188 ? -2.696 -10.149 12.215 1.00 91.06 188 ARG A O 1
ATOM 1532 N N . SER A 1 189 ? -1.001 -11.241 11.229 1.00 92.50 189 SER A N 1
ATOM 1533 C CA . SER A 1 189 ? -0.872 -12.247 12.293 1.00 92.50 189 SER A CA 1
ATOM 1534 C C . SER A 1 189 ? -0.499 -11.614 13.637 1.00 92.50 189 SER A C 1
ATOM 1536 O O . SER A 1 189 ? -1.041 -12.002 14.675 1.00 92.50 189 SER A O 1
ATOM 1538 N N . LYS A 1 190 ? 0.370 -10.594 13.624 1.00 93.62 190 LYS A N 1
ATOM 1539 C CA . LYS A 1 190 ? 0.742 -9.819 14.811 1.00 93.62 190 LYS A CA 1
ATOM 1540 C C . LYS A 1 190 ? -0.445 -9.020 15.351 1.00 93.62 190 LYS A C 1
ATOM 1542 O O . LYS A 1 190 ? -0.688 -9.028 16.554 1.00 93.62 190 LYS A O 1
ATOM 1547 N N . ALA A 1 191 ? -1.223 -8.370 14.488 1.00 90.44 191 ALA A N 1
ATOM 1548 C CA . ALA A 1 191 ? -2.435 -7.666 14.902 1.00 90.44 191 ALA A CA 1
ATOM 1549 C C . ALA A 1 191 ? -3.472 -8.625 15.516 1.00 90.44 191 ALA A C 1
ATOM 1551 O O . ALA A 1 191 ? -4.060 -8.324 16.556 1.00 90.44 191 ALA A O 1
ATOM 1552 N N . ASP A 1 192 ? -3.663 -9.804 14.924 1.00 93.75 192 ASP A N 1
ATOM 1553 C CA . ASP A 1 192 ? -4.597 -10.809 15.432 1.00 93.75 192 ASP A CA 1
ATOM 1554 C C . ASP A 1 192 ? -4.140 -11.427 16.756 1.00 93.75 192 ASP A C 1
ATOM 1556 O O . ASP A 1 192 ? -4.969 -11.675 17.636 1.00 93.75 192 ASP A O 1
ATOM 1560 N N . SER A 1 193 ? -2.834 -11.633 16.953 1.00 93.81 193 SER A N 1
ATOM 1561 C CA . SER A 1 193 ? -2.306 -12.099 18.239 1.00 93.81 193 SER A CA 1
ATOM 1562 C C . SER A 1 193 ? -2.517 -11.057 19.342 1.00 93.81 193 SER A C 1
ATOM 1564 O O . SER A 1 193 ? -2.994 -11.416 20.422 1.00 93.81 193 SER A O 1
ATOM 1566 N N . PHE A 1 194 ? -2.290 -9.770 19.055 1.00 91.81 194 PHE A N 1
ATOM 1567 C CA . PHE A 1 194 ? -2.607 -8.678 19.981 1.00 91.81 194 PHE A CA 1
ATOM 1568 C C . PHE A 1 194 ? -4.102 -8.605 20.306 1.00 91.81 194 PHE A C 1
ATOM 1570 O O . PHE A 1 194 ? -4.467 -8.487 21.476 1.00 91.81 194 PHE A O 1
ATOM 1577 N N . ARG A 1 195 ? -4.987 -8.741 19.308 1.00 91.06 195 ARG A N 1
ATOM 1578 C CA . ARG A 1 195 ? -6.444 -8.786 19.531 1.00 91.06 195 ARG A CA 1
ATOM 1579 C C . ARG A 1 195 ? -6.840 -9.935 20.457 1.00 91.06 195 ARG A C 1
ATOM 1581 O O . ARG A 1 195 ? -7.603 -9.721 21.395 1.00 91.06 195 ARG A O 1
ATOM 1588 N N . ARG A 1 196 ? -6.299 -11.139 20.240 1.00 93.44 196 ARG A N 1
ATOM 1589 C CA . ARG A 1 196 ? -6.558 -12.303 21.108 1.00 93.44 196 ARG A CA 1
ATOM 1590 C C . ARG A 1 196 ? -6.060 -12.073 22.537 1.00 93.44 196 ARG A C 1
ATOM 1592 O O . ARG A 1 196 ? -6.765 -12.419 23.480 1.00 93.44 196 ARG A O 1
ATOM 1599 N N . GLN A 1 197 ? -4.884 -11.465 22.707 1.00 93.88 197 GLN A N 1
ATOM 1600 C CA . GLN A 1 197 ? -4.359 -11.111 24.031 1.00 93.88 197 GLN A CA 1
ATOM 1601 C C . GLN A 1 197 ? -5.249 -10.089 24.749 1.00 93.88 197 GLN A C 1
ATOM 1603 O O . GLN A 1 197 ? -5.545 -10.273 25.927 1.00 93.88 197 GLN A O 1
ATOM 1608 N N . LEU A 1 198 ? -5.732 -9.062 24.044 1.00 92.75 198 LEU A N 1
ATOM 1609 C CA . LEU A 1 198 ? -6.674 -8.076 24.586 1.00 92.75 198 LEU A CA 1
ATOM 1610 C C . LEU A 1 198 ? -7.994 -8.719 25.019 1.00 92.75 198 LEU A C 1
ATOM 1612 O O . LEU A 1 198 ? -8.468 -8.453 26.121 1.00 92.75 198 LEU A O 1
ATOM 1616 N N . ILE A 1 199 ? -8.566 -9.601 24.193 1.00 92.56 199 ILE A N 1
ATOM 1617 C CA . ILE A 1 199 ? -9.784 -10.347 24.545 1.00 92.56 199 ILE A CA 1
ATOM 1618 C C . ILE A 1 199 ? -9.556 -11.161 25.820 1.00 92.56 199 ILE A C 1
ATOM 1620 O O . ILE A 1 199 ? -10.347 -11.051 26.755 1.00 92.56 199 ILE A O 1
ATOM 1624 N N . LYS A 1 200 ? -8.434 -11.882 25.909 1.00 94.56 200 LYS A N 1
ATOM 1625 C CA . LYS A 1 200 ? -8.078 -12.654 27.103 1.00 94.56 200 LYS A CA 1
ATOM 1626 C C . LYS A 1 200 ? -7.931 -11.769 28.348 1.00 94.56 200 LYS A C 1
ATOM 1628 O O . LYS A 1 200 ? -8.481 -12.091 29.393 1.00 94.56 200 LYS A O 1
ATOM 1633 N N . GLN A 1 201 ? -7.271 -10.614 28.239 1.00 92.00 201 GLN A N 1
ATOM 1634 C CA . GLN A 1 201 ? -7.159 -9.657 29.349 1.00 92.00 201 GLN A CA 1
ATOM 1635 C C . GLN A 1 201 ? -8.522 -9.101 29.787 1.00 92.00 201 GLN A C 1
ATOM 1637 O O . GLN A 1 201 ? -8.758 -8.887 30.979 1.00 92.00 201 GLN A O 1
ATOM 1642 N N . MET A 1 202 ? -9.439 -8.860 28.846 1.00 89.62 202 MET A N 1
ATOM 1643 C CA . MET A 1 202 ? -10.806 -8.454 29.176 1.00 89.62 202 MET A CA 1
ATOM 1644 C C . MET A 1 202 ? -11.575 -9.570 29.885 1.00 89.62 202 MET A C 1
ATOM 1646 O O . MET A 1 202 ? -12.307 -9.287 30.834 1.00 89.62 202 MET A O 1
ATOM 1650 N N . GLU A 1 203 ? -11.423 -10.818 29.446 1.00 94.00 203 GLU A N 1
ATOM 1651 C CA . GLU A 1 203 ? -12.020 -11.988 30.095 1.00 94.00 203 GLU A CA 1
ATOM 1652 C C . GLU A 1 203 ? -11.479 -12.172 31.516 1.00 94.00 203 GLU A C 1
ATOM 1654 O O . GLU A 1 203 ? -12.275 -12.259 32.450 1.00 94.00 203 GLU A O 1
ATOM 1659 N N . ASP A 1 204 ? -10.160 -12.097 31.708 1.00 93.75 204 ASP A N 1
ATOM 1660 C CA . ASP A 1 204 ? -9.509 -12.161 33.023 1.00 93.75 204 ASP A CA 1
ATOM 1661 C C . ASP A 1 204 ? -9.981 -11.028 33.954 1.00 93.75 204 ASP A C 1
ATOM 1663 O O . ASP A 1 204 ? -10.211 -11.224 35.149 1.00 93.75 204 ASP A O 1
ATOM 1667 N N . ASN A 1 205 ? -10.200 -9.823 33.423 1.00 93.38 205 ASN A N 1
ATOM 1668 C CA . ASN A 1 205 ? -10.771 -8.727 34.206 1.00 93.38 205 ASN A CA 1
ATOM 1669 C C . ASN A 1 205 ? -12.252 -8.951 34.546 1.00 93.38 205 ASN A C 1
ATOM 1671 O O . ASN A 1 205 ? -12.691 -8.606 35.646 1.00 93.38 205 ASN A O 1
ATOM 1675 N N . ARG A 1 206 ? -13.041 -9.534 33.635 1.00 91.88 206 ARG A N 1
ATOM 1676 C CA . ARG A 1 206 ? -14.446 -9.888 33.898 1.00 91.88 206 ARG A CA 1
ATOM 1677 C C . ARG A 1 206 ? -14.553 -10.973 34.966 1.00 91.88 206 ARG A C 1
ATOM 1679 O O . ARG A 1 206 ? -15.398 -10.848 35.852 1.00 91.88 206 ARG A O 1
ATOM 1686 N N . THR A 1 207 ? -13.702 -11.998 34.921 1.00 94.00 207 THR A N 1
ATOM 1687 C CA . THR A 1 207 ? -13.671 -13.060 35.938 1.00 94.00 207 THR A CA 1
ATOM 1688 C C . THR A 1 207 ? -13.243 -12.506 37.295 1.00 94.00 207 THR A C 1
ATOM 1690 O O . THR A 1 207 ? -13.937 -12.756 38.279 1.00 94.00 207 THR A O 1
ATOM 1693 N N . ARG A 1 208 ? -12.206 -11.655 37.356 1.00 93.88 208 ARG A N 1
ATOM 1694 C CA . ARG A 1 208 ? -11.801 -10.956 38.592 1.00 93.88 208 ARG A CA 1
ATOM 1695 C C . ARG A 1 208 ? -12.923 -10.107 39.188 1.00 93.88 208 ARG A C 1
ATOM 1697 O O . ARG A 1 208 ? -13.213 -10.244 40.371 1.00 93.88 208 ARG A O 1
ATOM 1704 N N . ARG A 1 209 ? -13.607 -9.287 38.379 1.00 90.88 209 ARG A N 1
ATOM 1705 C CA . ARG A 1 209 ? -14.761 -8.490 38.844 1.00 90.88 209 ARG A CA 1
ATOM 1706 C C . ARG A 1 209 ? -15.905 -9.368 39.345 1.00 90.88 209 ARG A C 1
ATOM 1708 O O . ARG A 1 209 ? -16.572 -9.012 40.309 1.00 90.88 209 ARG A O 1
ATOM 1715 N N . ARG A 1 210 ? -16.152 -10.511 38.698 1.00 92.75 210 ARG A N 1
ATOM 1716 C CA . ARG A 1 210 ? -17.168 -11.471 39.149 1.00 92.75 210 ARG A CA 1
ATOM 1717 C C . ARG A 1 210 ? -16.796 -12.074 40.503 1.00 92.75 210 ARG A C 1
ATOM 1719 O O . ARG A 1 210 ? -17.663 -12.143 41.364 1.00 92.75 210 ARG A O 1
ATOM 1726 N N . LEU A 1 211 ? -15.536 -12.466 40.697 1.00 94.31 211 LEU A N 1
ATOM 1727 C CA . LEU A 1 211 ? -15.040 -12.981 41.978 1.00 94.31 211 LEU A CA 1
ATOM 1728 C C . LEU A 1 211 ? -15.124 -11.925 43.087 1.00 94.31 211 LEU A C 1
ATOM 1730 O O . LEU A 1 211 ? -15.606 -12.236 44.169 1.00 94.31 211 LEU A O 1
ATOM 1734 N N . GLN A 1 212 ? -14.749 -10.674 42.802 1.00 92.06 212 GLN A N 1
ATOM 1735 C CA . GLN A 1 212 ? -14.901 -9.559 43.746 1.00 92.06 212 GLN A CA 1
ATOM 1736 C C . GLN A 1 212 ? -16.361 -9.363 44.166 1.00 92.06 212 GLN A C 1
ATOM 1738 O O . GLN A 1 212 ? -16.645 -9.322 45.355 1.00 92.06 212 GLN A O 1
ATOM 1743 N N . ARG A 1 213 ? -17.303 -9.350 43.214 1.00 89.19 213 ARG A N 1
ATOM 1744 C CA . ARG A 1 213 ? -18.739 -9.249 43.532 1.00 89.19 213 ARG A CA 1
ATOM 1745 C C . ARG A 1 213 ? -19.246 -10.416 44.376 1.00 89.19 213 ARG A C 1
ATOM 1747 O O . ARG A 1 213 ? -20.097 -10.213 45.230 1.00 89.19 213 ARG A O 1
ATOM 1754 N N . MET A 1 214 ? -18.764 -11.634 44.124 1.00 91.88 214 MET A N 1
ATOM 1755 C CA . MET A 1 214 ? -19.126 -12.793 44.947 1.00 91.88 214 MET A CA 1
ATOM 1756 C C . MET A 1 214 ? -18.625 -12.622 46.385 1.00 91.88 214 MET A C 1
ATOM 1758 O O . MET A 1 214 ? -19.404 -12.819 47.311 1.00 91.88 214 MET A O 1
ATOM 1762 N N . ALA A 1 215 ? -17.377 -12.179 46.561 1.00 91.88 215 ALA A N 1
ATOM 1763 C CA . ALA A 1 215 ? -16.809 -11.901 47.878 1.00 91.88 215 ALA A CA 1
ATOM 1764 C C . ALA A 1 215 ? -17.565 -10.777 48.613 1.00 91.88 215 ALA A C 1
ATOM 1766 O O . ALA A 1 215 ? -17.925 -10.942 49.773 1.00 91.88 215 ALA A O 1
ATOM 1767 N N . GLU A 1 216 ? -17.894 -9.676 47.928 1.00 90.38 216 GLU A N 1
ATOM 1768 C CA . GLU A 1 216 ? -18.704 -8.580 48.488 1.00 90.38 216 GLU A CA 1
ATOM 1769 C C . GLU A 1 216 ? -20.088 -9.069 48.945 1.00 90.38 216 GLU A C 1
ATOM 1771 O O . GLU A 1 216 ? -20.570 -8.699 50.017 1.00 90.38 216 GLU A O 1
ATOM 1776 N N . VAL A 1 217 ? -20.738 -9.934 48.156 1.00 90.94 217 VAL A N 1
ATOM 1777 C CA . VAL A 1 217 ? -22.034 -10.523 48.523 1.00 90.94 217 VAL A CA 1
ATOM 1778 C C . VAL A 1 217 ? -21.906 -11.423 49.752 1.00 90.94 217 VAL A C 1
ATOM 1780 O O . VAL A 1 217 ? -22.764 -11.355 50.634 1.00 90.94 217 VAL A O 1
ATOM 1783 N N . GLU A 1 218 ? -20.859 -12.243 49.839 1.00 92.12 218 GLU A N 1
ATOM 1784 C CA . GLU A 1 218 ? -20.592 -13.091 51.007 1.00 92.12 218 GLU A CA 1
ATOM 1785 C C . GLU A 1 218 ? -20.329 -12.255 52.269 1.00 92.12 218 GLU A C 1
ATOM 1787 O O . GLU A 1 218 ? -20.924 -12.524 53.317 1.00 92.12 218 GLU A O 1
ATOM 1792 N N . GLU A 1 219 ? -19.530 -11.189 52.171 1.00 91.12 219 GLU A N 1
ATOM 1793 C CA . GLU A 1 219 ? -19.303 -10.250 53.274 1.00 91.12 219 GLU A CA 1
ATOM 1794 C C . GLU A 1 219 ? -20.600 -9.559 53.714 1.00 91.12 219 GLU A C 1
ATOM 1796 O O . GLU A 1 219 ? -20.896 -9.508 54.911 1.00 91.12 219 GLU A O 1
ATOM 1801 N N . CYS A 1 220 ? -21.429 -9.095 52.772 1.00 88.19 220 CYS A N 1
ATOM 1802 C CA . CYS A 1 220 ? -22.738 -8.516 53.080 1.00 88.19 220 CYS A CA 1
ATOM 1803 C C . CYS A 1 220 ? -23.675 -9.517 53.774 1.00 88.19 220 CYS A C 1
ATOM 1805 O O . CYS A 1 220 ? -24.410 -9.140 54.689 1.00 88.19 220 CYS A O 1
ATOM 1807 N N . GLN A 1 221 ? -23.672 -10.788 53.365 1.00 89.94 221 GLN A N 1
ATOM 1808 C CA . GLN A 1 221 ? -24.477 -11.825 54.018 1.00 89.94 221 GLN A CA 1
ATOM 1809 C C . GLN A 1 221 ? -23.993 -12.105 55.444 1.00 89.94 221 GLN A C 1
ATOM 1811 O O . GLN A 1 221 ? -24.813 -12.240 56.354 1.00 89.94 221 GLN A O 1
ATOM 1816 N N . LEU A 1 222 ? -22.676 -12.161 55.661 1.00 90.38 222 LEU A N 1
ATOM 1817 C CA . LEU A 1 222 ? -22.092 -12.321 56.993 1.00 90.38 222 LEU A CA 1
ATOM 1818 C C . LEU A 1 222 ? -22.404 -11.124 57.899 1.00 90.38 222 LEU A C 1
ATOM 1820 O O . LEU A 1 222 ? -22.743 -11.327 59.066 1.00 90.38 222 LEU A O 1
ATOM 1824 N N . ALA A 1 223 ? -22.340 -9.899 57.370 1.00 87.75 223 ALA A N 1
ATOM 1825 C CA . ALA A 1 223 ? -22.721 -8.688 58.091 1.00 87.75 223 ALA A CA 1
ATOM 1826 C C . ALA A 1 223 ? -24.198 -8.729 58.511 1.00 87.75 223 ALA A C 1
ATOM 1828 O O . ALA A 1 223 ? -24.488 -8.602 59.698 1.00 87.75 223 ALA A O 1
ATOM 1829 N N . ARG A 1 224 ? -25.118 -9.057 57.589 1.00 88.25 224 ARG A N 1
ATOM 1830 C CA . ARG A 1 224 ? -26.547 -9.209 57.919 1.00 88.25 224 ARG A CA 1
ATOM 1831 C C . ARG A 1 224 ? -26.799 -10.242 59.010 1.00 88.25 224 ARG A C 1
ATOM 1833 O O . ARG A 1 224 ? -27.561 -9.968 59.926 1.00 88.25 224 ARG A O 1
ATOM 1840 N N . ARG A 1 225 ? -26.137 -11.404 58.962 1.00 91.00 225 ARG A N 1
ATOM 1841 C CA . ARG A 1 225 ? -26.271 -12.421 60.021 1.00 91.00 225 ARG A CA 1
ATOM 1842 C C . ARG A 1 225 ? -25.789 -11.908 61.379 1.00 91.00 225 ARG A C 1
ATOM 1844 O O . ARG A 1 225 ? -26.375 -12.254 62.401 1.00 91.00 225 ARG A O 1
ATOM 1851 N N . ARG A 1 226 ? -24.721 -11.102 61.416 1.00 90.19 226 ARG A N 1
ATOM 1852 C CA . ARG A 1 226 ? -24.242 -10.474 62.660 1.00 90.19 226 ARG A CA 1
ATOM 1853 C C . ARG A 1 226 ? -25.250 -9.461 63.196 1.00 90.19 226 ARG A C 1
ATOM 1855 O O . ARG A 1 226 ? -25.506 -9.479 64.398 1.00 90.19 226 ARG A O 1
ATOM 1862 N N . ASP A 1 227 ? -25.843 -8.657 62.319 1.00 88.38 227 ASP A N 1
ATOM 1863 C CA . ASP A 1 227 ? -26.866 -7.671 62.683 1.00 88.38 227 ASP A CA 1
ATOM 1864 C C . ASP A 1 227 ? -28.165 -8.342 63.155 1.00 88.38 227 ASP A C 1
ATOM 1866 O O . ASP A 1 227 ? -28.754 -7.940 64.151 1.00 88.38 227 ASP A O 1
ATOM 1870 N N . GLU A 1 228 ? -28.598 -9.424 62.506 1.00 89.81 228 GLU A N 1
ATOM 1871 C CA . GLU A 1 228 ? -29.753 -10.216 62.951 1.00 89.81 228 GLU A CA 1
ATOM 1872 C C . GLU A 1 228 ? -29.512 -10.825 64.340 1.00 89.81 228 GLU A C 1
ATOM 1874 O O . GLU A 1 228 ? -30.394 -10.796 65.200 1.00 89.81 228 GLU A O 1
ATOM 1879 N N . MET A 1 229 ? -28.302 -11.332 64.594 1.00 90.19 229 MET A N 1
ATOM 1880 C CA . MET A 1 229 ? -27.921 -11.885 65.895 1.00 90.19 229 MET A CA 1
ATOM 1881 C C . MET A 1 229 ? -27.818 -10.818 66.991 1.00 90.19 229 MET A C 1
ATOM 1883 O O . MET A 1 229 ? -28.182 -11.098 68.136 1.00 90.19 229 MET A O 1
ATOM 1887 N N . SER A 1 230 ? -27.325 -9.613 66.682 1.00 90.75 230 SER A N 1
ATOM 1888 C CA . SER A 1 230 ? -27.300 -8.507 67.648 1.00 90.75 230 SER A CA 1
ATOM 1889 C C . SER A 1 230 ? -28.720 -8.045 67.971 1.00 90.75 230 SER A C 1
ATOM 1891 O O . SER A 1 230 ? -29.077 -7.973 69.145 1.00 90.75 230 SER A O 1
ATOM 1893 N N . LEU A 1 231 ? -29.573 -7.888 66.956 1.00 89.94 231 LEU A N 1
ATOM 1894 C CA . LEU A 1 231 ? -30.975 -7.516 67.128 1.00 89.94 231 LEU A CA 1
ATOM 1895 C C . LEU A 1 231 ? -31.755 -8.571 67.936 1.00 89.94 231 LEU A C 1
ATOM 1897 O O . LEU A 1 231 ? -32.544 -8.234 68.821 1.00 89.94 231 LEU A O 1
ATOM 1901 N N . ALA A 1 232 ? -31.512 -9.863 67.695 1.00 87.88 232 ALA A N 1
ATOM 1902 C CA . ALA A 1 232 ? -32.105 -10.949 68.478 1.00 87.88 232 ALA A CA 1
ATOM 1903 C C . ALA A 1 232 ? -31.668 -10.907 69.955 1.00 87.88 232 ALA A C 1
ATOM 1905 O O . ALA A 1 232 ? -32.489 -11.086 70.856 1.00 87.88 232 ALA A O 1
ATOM 1906 N N . ARG A 1 233 ? -30.392 -10.612 70.233 1.00 89.88 233 ARG A N 1
ATOM 1907 C CA . ARG A 1 233 ? -29.907 -10.422 71.611 1.00 89.88 233 ARG A CA 1
ATOM 1908 C C . ARG A 1 233 ? -30.535 -9.198 72.270 1.00 89.88 233 ARG A C 1
ATOM 1910 O O . ARG A 1 233 ? -30.979 -9.299 73.412 1.00 89.88 233 ARG A O 1
ATOM 1917 N N . ASP A 1 234 ? -30.625 -8.080 71.559 1.00 87.69 234 ASP A N 1
ATOM 1918 C CA . ASP A 1 234 ? -31.207 -6.842 72.079 1.00 87.69 234 ASP A CA 1
ATOM 1919 C C . ASP A 1 234 ? -32.700 -7.005 72.378 1.00 87.69 234 ASP A C 1
ATOM 1921 O O . ASP A 1 234 ? -33.183 -6.561 73.422 1.00 87.69 234 ASP A O 1
ATOM 1925 N N . THR A 1 235 ? -33.440 -7.702 71.510 1.00 87.56 235 THR A N 1
ATOM 1926 C CA . THR A 1 235 ? -34.858 -8.016 71.743 1.00 87.56 235 THR A CA 1
ATOM 1927 C C . THR A 1 235 ? -35.056 -8.958 72.931 1.00 87.56 235 THR A C 1
ATOM 1929 O O . THR A 1 235 ? -35.946 -8.703 73.745 1.00 87.56 235 THR A O 1
ATOM 1932 N N . MET A 1 236 ? -34.212 -9.985 73.096 1.00 88.88 236 MET A N 1
ATOM 1933 C CA . MET A 1 236 ? -34.229 -10.854 74.282 1.00 88.88 236 MET A CA 1
ATOM 1934 C C . MET A 1 236 ? -33.951 -10.056 75.562 1.00 88.88 236 MET A C 1
ATOM 1936 O O . MET A 1 236 ? -34.727 -10.135 76.514 1.00 88.88 236 MET A O 1
ATOM 1940 N N . GLN A 1 237 ? -32.917 -9.210 75.573 1.00 89.69 237 GLN A N 1
ATOM 1941 C CA . GLN A 1 237 ? -32.607 -8.356 76.724 1.00 89.69 237 GLN A CA 1
ATOM 1942 C C . GLN A 1 237 ? -33.731 -7.359 77.027 1.00 89.69 237 GLN A C 1
ATOM 1944 O O . GLN A 1 237 ? -34.060 -7.119 78.189 1.00 89.69 237 GLN A O 1
ATOM 1949 N N . ALA A 1 238 ? -34.350 -6.770 76.002 1.00 86.69 238 ALA A N 1
ATOM 1950 C CA . ALA A 1 238 ? -35.495 -5.884 76.174 1.00 86.69 238 ALA A CA 1
ATOM 1951 C C . ALA A 1 238 ? -36.706 -6.631 76.757 1.00 86.69 238 ALA A C 1
ATOM 1953 O O . ALA A 1 238 ? -37.394 -6.091 77.626 1.00 86.69 238 ALA A O 1
ATOM 1954 N N . ALA A 1 239 ? -36.951 -7.872 76.326 1.00 85.94 239 ALA A N 1
ATOM 1955 C CA . ALA A 1 239 ? -37.998 -8.727 76.877 1.00 85.94 239 ALA A CA 1
ATOM 1956 C C . ALA A 1 239 ? -37.724 -9.081 78.346 1.00 85.94 239 ALA A C 1
ATOM 1958 O O . ALA A 1 239 ? -38.621 -8.938 79.175 1.00 85.94 239 ALA A O 1
ATOM 1959 N N . GLU A 1 240 ? -36.488 -9.439 78.701 1.00 89.94 240 GLU A N 1
ATOM 1960 C CA . GLU A 1 240 ? -36.085 -9.680 80.091 1.00 89.94 240 GLU A CA 1
ATOM 1961 C C . GLU A 1 240 ? -36.257 -8.436 80.966 1.00 89.94 240 GLU A C 1
ATOM 1963 O O . GLU A 1 240 ? -36.793 -8.526 82.071 1.00 89.94 240 GLU A O 1
ATOM 1968 N N . ARG A 1 241 ? -35.857 -7.254 80.478 1.00 89.44 241 ARG A N 1
ATOM 1969 C CA . ARG A 1 241 ? -36.063 -5.980 81.189 1.00 89.44 241 ARG A CA 1
ATOM 1970 C C . ARG A 1 241 ? -37.547 -5.698 81.404 1.00 89.44 241 ARG A C 1
ATOM 1972 O O . ARG A 1 241 ? -37.937 -5.346 82.514 1.00 89.44 241 ARG A O 1
ATOM 1979 N N . LYS A 1 242 ? -38.383 -5.895 80.378 1.00 89.19 242 LYS A N 1
ATOM 1980 C CA . LYS A 1 242 ? -39.845 -5.758 80.494 1.00 89.19 242 LYS A CA 1
ATOM 1981 C C . LYS A 1 242 ? -40.434 -6.765 81.476 1.00 89.19 242 LYS A C 1
ATOM 1983 O O . LYS A 1 242 ? -41.338 -6.407 82.221 1.00 89.19 242 LYS A O 1
ATOM 1988 N N . LEU A 1 243 ? -39.927 -7.995 81.509 1.00 89.81 243 LEU A N 1
ATOM 1989 C CA . LEU A 1 243 ? -40.389 -9.034 82.426 1.00 89.81 243 LEU A CA 1
ATOM 1990 C C . LEU A 1 243 ? -40.009 -8.705 83.874 1.00 89.81 243 LEU A C 1
ATOM 1992 O O . LEU A 1 243 ? -40.875 -8.758 84.741 1.00 89.81 243 LEU A O 1
ATOM 1996 N N . LYS A 1 244 ? -38.772 -8.257 84.122 1.00 89.12 244 LYS A N 1
ATOM 1997 C CA . LYS A 1 244 ? -38.335 -7.733 85.429 1.00 89.12 244 LYS A CA 1
ATOM 1998 C C . LYS A 1 244 ? -39.173 -6.531 85.862 1.00 89.12 244 LYS A C 1
ATOM 2000 O O . LYS A 1 244 ? -39.638 -6.484 86.995 1.00 89.12 244 LYS A O 1
ATOM 2005 N N . HIS A 1 245 ? -39.431 -5.593 84.952 1.00 87.12 245 HIS A N 1
ATOM 2006 C CA . HIS A 1 245 ? -40.280 -4.437 85.235 1.00 87.12 245 HIS A CA 1
ATOM 2007 C C . HIS A 1 245 ? -41.729 -4.845 85.526 1.00 87.12 245 HIS A C 1
ATOM 2009 O O . HIS A 1 245 ? -42.335 -4.330 86.455 1.00 87.12 245 HIS A O 1
ATOM 2015 N N . ARG A 1 246 ? -42.274 -5.824 84.794 1.00 87.94 246 ARG A N 1
ATOM 2016 C CA . ARG A 1 246 ? -43.603 -6.392 85.052 1.00 87.94 246 ARG A CA 1
ATOM 2017 C C . ARG A 1 246 ? -43.663 -7.120 86.393 1.00 87.94 246 ARG A C 1
ATOM 2019 O O . ARG A 1 246 ? -44.682 -7.026 87.060 1.00 87.94 246 ARG A O 1
ATOM 2026 N N . GLN A 1 247 ? -42.613 -7.837 86.789 1.00 88.25 247 GLN A N 1
ATOM 2027 C CA . GLN A 1 247 ? -42.527 -8.465 88.111 1.00 88.25 247 GLN A CA 1
ATOM 2028 C C . GLN A 1 247 ? -42.492 -7.414 89.221 1.00 88.25 247 GLN A C 1
ATOM 2030 O O . GLN A 1 247 ? -43.254 -7.541 90.170 1.00 88.25 247 GLN A O 1
ATOM 2035 N N . ALA A 1 248 ? -41.695 -6.355 89.064 1.00 84.56 248 ALA A N 1
ATOM 2036 C CA . ALA A 1 248 ? -41.664 -5.230 89.999 1.00 84.56 248 ALA A CA 1
ATOM 2037 C C . ALA A 1 248 ? -43.022 -4.507 90.073 1.00 84.56 248 ALA A C 1
ATOM 2039 O O . ALA A 1 248 ? -43.523 -4.242 91.159 1.00 84.56 248 ALA A O 1
ATOM 2040 N N . LEU A 1 249 ? -43.668 -4.259 88.927 1.00 84.69 249 LEU A N 1
ATOM 2041 C CA . LEU A 1 249 ? -45.018 -3.695 88.875 1.00 84.69 249 LEU A CA 1
ATOM 2042 C C . LEU A 1 249 ? -46.043 -4.621 89.527 1.00 84.69 249 LEU A C 1
ATOM 2044 O O . LEU A 1 249 ? -46.914 -4.141 90.239 1.00 84.69 249 LEU A O 1
ATOM 2048 N N . LYS A 1 250 ? -45.943 -5.937 89.315 1.00 88.12 250 LYS A N 1
ATOM 2049 C CA . LYS A 1 250 ? -46.820 -6.914 89.962 1.00 88.12 250 LYS A CA 1
ATOM 2050 C C . LYS A 1 250 ? -46.616 -6.920 91.475 1.00 88.12 250 LYS A C 1
ATOM 2052 O O . LYS A 1 250 ? -47.603 -6.884 92.180 1.00 88.12 250 LYS A O 1
ATOM 2057 N N . GLN A 1 251 ? -45.376 -6.880 91.961 1.00 86.12 251 GLN A N 1
ATOM 2058 C CA . GLN A 1 251 ? -45.087 -6.736 93.392 1.00 86.12 251 GLN A CA 1
ATOM 2059 C C . GLN A 1 251 ? -45.691 -5.443 93.948 1.00 86.12 251 GLN A C 1
ATOM 2061 O O . GLN A 1 251 ? -46.406 -5.491 94.940 1.00 86.12 251 GLN A O 1
ATOM 2066 N N . SER A 1 252 ? -45.517 -4.315 93.250 1.00 82.38 252 SER A N 1
ATOM 2067 C CA . SER A 1 252 ? -46.136 -3.048 93.655 1.00 82.38 252 SER A CA 1
ATOM 2068 C C . SER A 1 252 ? -47.666 -3.087 93.599 1.00 82.38 252 SER A C 1
ATOM 2070 O O . SER A 1 252 ? -48.320 -2.459 94.420 1.00 82.38 252 SER A O 1
ATOM 2072 N N . LEU A 1 253 ? -48.251 -3.835 92.656 1.00 85.25 253 LEU A N 1
ATOM 2073 C CA . LEU A 1 253 ? -49.692 -4.068 92.558 1.00 85.25 253 LEU A CA 1
ATOM 2074 C C . LEU A 1 253 ? -50.183 -4.992 93.663 1.00 85.25 253 LEU A C 1
ATOM 2076 O O . LEU A 1 253 ? -51.243 -4.723 94.192 1.00 85.25 253 LEU A O 1
ATOM 2080 N N . ASP A 1 254 ? -49.439 -6.031 94.030 1.00 83.81 254 ASP A N 1
ATOM 2081 C CA . ASP A 1 254 ? -49.769 -6.935 95.133 1.00 83.81 254 ASP A CA 1
ATOM 2082 C C . ASP A 1 254 ? -49.695 -6.170 96.474 1.00 83.81 254 ASP A C 1
ATOM 2084 O O . ASP A 1 254 ? -50.561 -6.332 97.334 1.00 83.81 254 ASP A O 1
ATOM 2088 N N . GLU A 1 255 ? -48.729 -5.255 96.628 1.00 81.88 255 GLU A N 1
ATOM 2089 C CA . GLU A 1 255 ? -48.643 -4.293 97.738 1.00 81.88 255 GLU A CA 1
ATOM 2090 C C . GLU A 1 255 ? -49.818 -3.301 97.727 1.00 81.88 255 GLU A C 1
ATOM 2092 O O . GLU A 1 255 ? -50.453 -3.066 98.760 1.00 81.88 255 GLU A O 1
ATOM 2097 N N . PHE A 1 256 ? -50.166 -2.758 96.556 1.00 81.06 256 PHE A N 1
ATOM 2098 C CA . PHE A 1 256 ? -51.333 -1.891 96.378 1.00 81.06 256 PHE A CA 1
ATOM 2099 C C . PHE A 1 256 ? -52.658 -2.634 96.559 1.00 81.06 256 PHE A C 1
ATOM 2101 O O . PHE A 1 256 ? -53.619 -2.031 97.019 1.00 81.06 256 PHE A O 1
ATOM 2108 N N . GLU A 1 257 ? -52.750 -3.916 96.214 1.00 81.19 257 GLU A N 1
ATOM 2109 C CA . GLU A 1 257 ? -53.920 -4.767 96.411 1.00 81.19 257 GLU A CA 1
ATOM 2110 C C . GLU A 1 257 ? -54.052 -5.166 97.873 1.00 81.19 257 GLU A C 1
ATOM 2112 O O . GLU A 1 257 ? -55.169 -5.210 98.374 1.00 81.19 257 GLU A O 1
ATOM 2117 N N . ALA A 1 258 ? -52.951 -5.412 98.584 1.00 75.69 258 ALA A N 1
ATOM 2118 C CA . ALA A 1 258 ? -52.961 -5.556 100.036 1.00 75.69 258 ALA A CA 1
ATOM 2119 C C . ALA A 1 258 ? -53.442 -4.255 100.700 1.00 75.69 258 ALA A C 1
ATOM 2121 O O . ALA A 1 258 ? -54.333 -4.285 101.549 1.00 75.69 258 ALA A O 1
ATOM 2122 N N . MET A 1 259 ? -52.957 -3.099 100.232 1.00 74.00 259 MET A N 1
ATOM 2123 C CA . MET A 1 259 ? -53.457 -1.786 100.648 1.00 74.00 259 MET A CA 1
ATOM 2124 C C . MET A 1 259 ? -54.939 -1.596 100.279 1.00 74.00 259 MET A C 1
ATOM 2126 O O . MET A 1 259 ? -55.726 -1.141 101.103 1.00 74.00 259 MET A O 1
ATOM 2130 N N . GLN A 1 260 ? -55.366 -1.984 99.076 1.00 71.50 260 GLN A N 1
ATOM 2131 C CA . GLN A 1 260 ? -56.762 -1.907 98.656 1.00 71.50 260 GLN A CA 1
ATOM 2132 C C . GLN A 1 260 ? -57.648 -2.913 99.378 1.00 71.50 260 GLN A C 1
ATOM 2134 O O . GLN A 1 260 ? -58.815 -2.612 99.549 1.00 71.50 260 GLN A O 1
ATOM 2139 N N . LYS A 1 261 ? -57.167 -4.086 99.795 1.00 67.44 261 LYS A N 1
ATOM 2140 C CA . LYS A 1 261 ? -57.917 -5.012 100.654 1.00 67.44 261 LYS A CA 1
ATOM 2141 C C . LYS A 1 261 ? -58.150 -4.372 102.016 1.00 67.44 261 LYS A C 1
ATOM 2143 O O . LYS A 1 261 ? -59.294 -4.352 102.447 1.00 67.44 261 LYS A O 1
ATOM 2148 N N . ASN A 1 262 ? -57.144 -3.700 102.578 1.00 61.88 262 ASN A N 1
ATOM 2149 C CA . ASN A 1 262 ? -57.311 -2.881 103.783 1.00 61.88 262 ASN A CA 1
ATOM 2150 C C . ASN A 1 262 ? -58.317 -1.721 103.570 1.00 61.88 262 ASN A C 1
ATOM 2152 O O . ASN A 1 262 ? -59.080 -1.387 104.471 1.00 61.88 262 ASN A O 1
ATOM 2156 N N . ILE A 1 263 ? -58.379 -1.131 102.366 1.00 58.12 263 ILE A N 1
ATOM 2157 C CA . ILE A 1 263 ? -59.346 -0.067 102.002 1.00 58.12 263 ILE A CA 1
ATOM 2158 C C . ILE A 1 263 ? -60.736 -0.626 101.608 1.00 58.12 263 ILE A C 1
ATOM 2160 O O . ILE A 1 263 ? -61.756 0.032 101.781 1.00 58.12 263 ILE A O 1
ATOM 2164 N N . LYS A 1 264 ? -60.834 -1.846 101.076 1.00 51.75 264 LYS A N 1
ATOM 2165 C CA . LYS A 1 264 ? -62.094 -2.524 100.713 1.00 51.75 264 LYS A CA 1
ATOM 2166 C C . LYS A 1 264 ? -62.744 -3.175 101.929 1.00 51.75 264 LYS A C 1
ATOM 2168 O O . LYS A 1 264 ? -63.962 -3.307 101.950 1.00 51.75 264 LYS A O 1
ATOM 2173 N N . GLU A 1 265 ? -61.964 -3.546 102.941 1.00 51.94 265 GLU A N 1
ATOM 2174 C CA . GLU A 1 265 ? -62.471 -3.853 104.279 1.00 51.94 265 GLU A CA 1
ATOM 2175 C C . GLU A 1 265 ? -63.077 -2.606 104.944 1.00 51.94 265 GLU A C 1
ATOM 2177 O O . GLU A 1 265 ? -64.060 -2.744 105.669 1.00 51.94 265 GLU A O 1
ATOM 2182 N N . SER A 1 266 ? -62.596 -1.393 104.624 1.00 49.34 266 SER A N 1
ATOM 2183 C CA . SER A 1 266 ? -63.206 -0.139 105.096 1.00 49.34 266 SER A CA 1
ATOM 2184 C C . SER A 1 266 ? -64.376 0.370 104.241 1.00 49.34 266 SER A C 1
ATOM 2186 O O . SER A 1 266 ? -65.257 1.040 104.769 1.00 49.34 266 SER A O 1
ATOM 2188 N N . ASN A 1 267 ? -64.448 0.018 102.954 1.00 47.53 267 ASN A N 1
ATOM 2189 C CA . ASN A 1 267 ? -65.462 0.527 102.020 1.00 47.53 267 ASN A CA 1
ATOM 2190 C C . ASN A 1 267 ? -66.177 -0.595 101.255 1.00 47.53 267 ASN A C 1
ATOM 2192 O O . ASN A 1 267 ? -66.143 -0.672 100.025 1.00 47.53 267 ASN A O 1
ATOM 2196 N N . ARG A 1 268 ? -66.843 -1.487 101.991 1.00 38.59 268 ARG A N 1
ATOM 2197 C CA . ARG A 1 268 ? -67.546 -2.651 101.436 1.00 38.59 268 ARG A CA 1
ATOM 2198 C C . ARG A 1 268 ? -69.043 -2.410 101.220 1.00 38.59 268 ARG A C 1
ATOM 2200 O O . ARG A 1 268 ? -69.851 -3.224 101.644 1.00 38.59 268 ARG A O 1
ATOM 2207 N N . VAL A 1 269 ? -69.446 -1.325 100.556 1.00 48.00 269 VAL A N 1
ATOM 2208 C CA . VAL A 1 269 ? -70.828 -1.188 100.051 1.00 48.00 269 VAL A CA 1
ATOM 2209 C C . VAL A 1 269 ? -70.815 -0.381 98.752 1.00 48.00 269 VAL A C 1
ATOM 2211 O O . VAL A 1 269 ? -70.219 0.688 98.718 1.00 48.00 269 VAL A O 1
ATOM 2214 N N . THR A 1 270 ? -71.552 -0.869 97.742 1.00 39.59 270 THR A N 1
ATOM 2215 C CA . THR A 1 270 ? -71.869 -0.289 96.410 1.00 39.59 270 THR A CA 1
ATOM 2216 C C . THR A 1 270 ? -70.876 -0.689 95.301 1.00 39.59 270 THR A C 1
ATOM 2218 O O . THR A 1 270 ? -69.676 -0.590 95.481 1.00 39.59 270 THR A O 1
ATOM 2221 N N . MET A 1 271 ? -71.247 -1.236 94.138 1.00 43.44 271 MET A N 1
ATOM 2222 C CA . MET A 1 271 ? -72.482 -1.211 93.348 1.00 43.44 271 MET A CA 1
ATOM 2223 C C . MET A 1 271 ? -72.578 -2.469 92.457 1.00 43.44 271 MET A C 1
ATOM 2225 O O . MET A 1 271 ? -71.563 -2.933 91.950 1.00 43.44 271 MET A O 1
ATOM 2229 N N . VAL A 1 272 ? -73.798 -2.950 92.183 1.00 44.84 272 VAL A N 1
ATOM 2230 C CA . VAL A 1 272 ? -74.105 -4.020 91.200 1.00 44.84 272 VAL A CA 1
ATOM 2231 C C . VAL A 1 272 ? -75.187 -3.532 90.219 1.00 44.84 272 VAL A C 1
ATOM 2233 O O . VAL A 1 272 ? -76.249 -4.120 90.074 1.00 44.84 272 VAL A O 1
ATOM 2236 N N . ARG A 1 273 ? -74.990 -2.375 89.575 1.00 44.72 273 ARG A N 1
ATOM 2237 C CA . ARG A 1 273 ? -75.981 -1.843 88.610 1.00 44.72 273 ARG A CA 1
ATOM 2238 C C . ARG A 1 273 ? -75.367 -1.161 87.382 1.00 44.72 273 ARG A C 1
ATOM 2240 O O . ARG A 1 273 ? -75.950 -0.228 86.846 1.00 44.72 273 ARG A O 1
ATOM 2247 N N . SER A 1 274 ? -74.198 -1.622 86.930 1.00 53.34 274 SER A N 1
ATOM 2248 C CA . SER A 1 274 ? -73.502 -1.064 85.755 1.00 53.34 274 SER A CA 1
ATOM 2249 C C . SER A 1 274 ? -73.302 -2.044 84.590 1.00 53.34 274 SER A C 1
ATOM 2251 O O . SER A 1 274 ? -72.868 -1.617 83.526 1.00 53.34 274 SER A O 1
ATOM 2253 N N . GLU A 1 275 ? -73.641 -3.329 84.730 1.00 53.84 275 GLU A N 1
ATOM 2254 C CA . GLU A 1 275 ? -73.255 -4.358 83.745 1.00 53.84 275 GLU A CA 1
ATOM 2255 C C . GLU A 1 275 ? -74.035 -4.281 82.418 1.00 53.84 275 GLU A C 1
ATOM 2257 O O . GLU A 1 275 ? -73.481 -4.590 81.366 1.00 53.84 275 GLU A O 1
ATOM 2262 N N . VAL A 1 276 ? -75.278 -3.784 82.432 1.00 51.66 276 VAL A N 1
ATOM 2263 C CA . VAL A 1 276 ? -76.112 -3.681 81.217 1.00 51.66 276 VAL A CA 1
ATOM 2264 C C . VAL A 1 276 ? -75.743 -2.457 80.365 1.00 51.66 276 VAL A C 1
ATOM 2266 O O . VAL A 1 276 ? -75.616 -2.576 79.153 1.00 51.66 276 VAL A O 1
ATOM 2269 N N . GLY A 1 277 ? -75.443 -1.307 80.983 1.00 56.16 277 GLY A N 1
ATOM 2270 C CA . GLY A 1 277 ? -74.933 -0.133 80.255 1.00 56.16 277 GLY A CA 1
ATOM 2271 C C . GLY A 1 277 ? -73.505 -0.318 79.722 1.00 56.16 277 GLY A C 1
ATOM 2272 O O . GLY A 1 277 ? -73.127 0.307 78.735 1.00 56.16 277 GLY A O 1
ATOM 2273 N N . LEU A 1 278 ? -72.712 -1.202 80.343 1.00 59.91 278 LEU A N 1
ATOM 2274 C CA . LEU A 1 278 ? -71.368 -1.542 79.877 1.00 59.91 278 LEU A CA 1
ATOM 2275 C C . LEU A 1 278 ? -71.409 -2.373 78.587 1.00 59.91 278 LEU A C 1
ATOM 2277 O O . LEU A 1 278 ? -70.575 -2.167 77.713 1.00 59.91 278 LEU A O 1
ATOM 2281 N N . LEU A 1 279 ? -72.374 -3.287 78.454 1.00 59.34 279 LEU A N 1
ATOM 2282 C CA . LEU A 1 279 ? -72.537 -4.132 77.268 1.00 59.34 279 LEU A CA 1
ATOM 2283 C C . LEU A 1 279 ? -73.005 -3.334 76.044 1.00 59.34 279 LEU A C 1
ATOM 2285 O O . LEU A 1 279 ? -72.408 -3.482 74.979 1.00 59.34 279 LEU A O 1
ATOM 2289 N N . ASP A 1 280 ? -73.967 -2.422 76.203 1.00 59.28 280 ASP A N 1
ATOM 2290 C CA . ASP A 1 280 ? -74.391 -1.533 75.111 1.00 59.28 280 ASP A CA 1
ATOM 2291 C C . ASP A 1 280 ? -73.277 -0.538 74.723 1.00 59.28 280 ASP A C 1
ATOM 2293 O O . ASP A 1 280 ? -72.991 -0.350 73.539 1.00 59.28 280 ASP A O 1
ATOM 2297 N N . ALA A 1 281 ? -72.538 0.005 75.703 1.00 62.66 281 ALA A N 1
ATOM 2298 C CA . ALA A 1 281 ? -71.366 0.849 75.441 1.00 62.66 281 ALA A CA 1
ATOM 2299 C C . ALA A 1 281 ? -70.205 0.085 74.768 1.00 62.66 281 ALA A C 1
ATOM 2301 O O . ALA A 1 281 ? -69.431 0.667 74.005 1.00 62.66 281 ALA A O 1
ATOM 2302 N N . MET A 1 282 ? -70.063 -1.218 75.033 1.00 69.12 282 MET A N 1
ATOM 2303 C CA . MET A 1 282 ? -69.093 -2.092 74.363 1.00 69.12 282 MET A CA 1
ATOM 2304 C C . MET A 1 282 ? -69.536 -2.444 72.940 1.00 69.12 282 MET A C 1
ATOM 2306 O O . MET A 1 282 ? -68.688 -2.574 72.056 1.00 69.12 282 MET A O 1
ATOM 2310 N N . HIS A 1 283 ? -70.841 -2.555 72.683 1.00 67.31 283 HIS A N 1
ATOM 2311 C CA . HIS A 1 283 ? -71.366 -2.831 71.347 1.00 67.31 283 HIS A CA 1
ATOM 2312 C C . HIS A 1 283 ? -71.190 -1.632 70.398 1.00 67.31 283 HIS A C 1
ATOM 2314 O O . HIS A 1 283 ? -70.720 -1.795 69.274 1.00 67.31 283 HIS A O 1
ATOM 2320 N N . GLU A 1 284 ? -71.450 -0.405 70.860 1.00 73.62 284 GLU A N 1
ATOM 2321 C CA . GLU A 1 284 ? -71.163 0.800 70.064 1.00 73.62 284 GLU A CA 1
ATOM 2322 C C . GLU A 1 284 ? -69.658 1.001 69.821 1.00 73.62 284 GLU A C 1
ATOM 2324 O O . GLU A 1 284 ? -69.240 1.374 68.719 1.00 73.62 284 GLU A O 1
ATOM 2329 N N . LYS A 1 285 ? -68.809 0.697 70.811 1.00 75.81 285 LYS A N 1
ATOM 2330 C CA . LYS A 1 285 ? -67.347 0.743 70.639 1.00 75.81 285 LYS A CA 1
ATOM 2331 C C . LYS A 1 285 ? -66.830 -0.301 69.653 1.00 75.81 285 LYS A C 1
ATOM 2333 O O . LYS A 1 285 ? -66.029 0.030 68.790 1.00 75.81 285 LYS A O 1
ATOM 2338 N N . THR A 1 286 ? -67.308 -1.539 69.730 1.00 76.94 286 THR A N 1
ATOM 2339 C CA . THR A 1 286 ? -66.892 -2.591 68.787 1.00 76.94 286 THR A CA 1
ATOM 2340 C C . THR A 1 286 ? -67.367 -2.290 67.369 1.00 76.94 286 THR A C 1
ATOM 2342 O O . THR A 1 286 ? -66.578 -2.393 66.434 1.00 76.94 286 THR A O 1
ATOM 2345 N N . LYS A 1 287 ? -68.596 -1.790 67.196 1.00 77.62 287 LYS A N 1
ATOM 2346 C CA . LYS A 1 287 ? -69.101 -1.364 65.884 1.00 77.62 287 LYS A CA 1
ATOM 2347 C C . LYS A 1 287 ? -68.299 -0.200 65.289 1.00 77.62 287 LYS A C 1
ATOM 2349 O O . LYS A 1 287 ? -67.952 -0.227 64.111 1.00 77.62 287 LYS A O 1
ATOM 2354 N N . THR A 1 288 ? -67.951 0.806 66.094 1.00 81.06 288 THR A N 1
ATOM 2355 C CA . THR A 1 288 ? -67.105 1.923 65.630 1.00 81.06 288 THR A CA 1
ATOM 2356 C C . THR A 1 288 ? -65.676 1.480 65.310 1.00 81.06 288 THR A C 1
ATOM 2358 O O . THR A 1 288 ? -65.091 1.973 64.344 1.00 81.06 288 THR A O 1
ATOM 2361 N N . GLU A 1 289 ? -65.119 0.517 66.048 1.00 82.88 289 GLU A N 1
ATOM 2362 C CA . GLU A 1 289 ? -63.819 -0.089 65.743 1.00 82.88 289 GLU A CA 1
ATOM 2363 C C . GLU A 1 289 ? -63.843 -0.914 64.448 1.00 82.88 289 GLU A C 1
ATOM 2365 O O . GLU A 1 289 ? -62.914 -0.807 63.642 1.00 82.88 289 GLU A O 1
ATOM 2370 N N . GLU A 1 290 ? -64.907 -1.680 64.199 1.00 83.31 290 GLU A N 1
ATOM 2371 C CA . GLU A 1 290 ? -65.109 -2.436 62.958 1.00 83.31 290 GLU A CA 1
ATOM 2372 C C . GLU A 1 290 ? -65.279 -1.510 61.747 1.00 83.31 290 GLU A C 1
ATOM 2374 O O . GLU A 1 290 ? -64.610 -1.696 60.725 1.00 83.31 290 GLU A O 1
ATOM 2379 N N . GLU A 1 291 ? -66.100 -0.463 61.863 1.00 84.56 291 GLU A N 1
ATOM 2380 C CA . GLU A 1 291 ? -66.257 0.557 60.821 1.00 84.56 291 GLU A CA 1
ATOM 2381 C C . GLU A 1 291 ? -64.940 1.304 60.561 1.00 84.56 291 GLU A C 1
ATOM 2383 O O . GLU A 1 291 ? -64.569 1.531 59.405 1.00 84.56 291 GLU A O 1
ATOM 2388 N N . ALA A 1 292 ? -64.180 1.637 61.609 1.00 86.56 292 ALA A N 1
ATOM 2389 C CA . ALA A 1 292 ? -62.858 2.241 61.472 1.00 86.56 292 ALA A CA 1
ATOM 2390 C C . ALA A 1 292 ? -61.857 1.286 60.798 1.00 86.56 292 ALA A C 1
ATOM 2392 O O . ALA A 1 292 ? -61.064 1.718 59.959 1.00 86.56 292 ALA A O 1
ATOM 2393 N N . ALA A 1 293 ? -61.893 -0.011 61.109 1.00 86.50 293 ALA A N 1
ATOM 2394 C CA . ALA A 1 293 ? -61.049 -1.019 60.469 1.00 86.50 293 ALA A CA 1
ATOM 2395 C C . ALA A 1 293 ? -61.398 -1.213 58.982 1.00 86.50 293 ALA A C 1
ATOM 2397 O O . ALA A 1 293 ? -60.497 -1.340 58.146 1.00 86.50 293 ALA A O 1
ATOM 2398 N N . LEU A 1 294 ? -62.688 -1.182 58.635 1.00 88.00 294 LEU A N 1
ATOM 2399 C CA . LEU A 1 294 ? -63.175 -1.196 57.254 1.00 88.00 294 LEU A CA 1
ATOM 2400 C C . LEU A 1 294 ? -62.715 0.044 56.479 1.00 88.00 294 LEU A C 1
ATOM 2402 O O . LEU A 1 294 ? -62.167 -0.106 55.387 1.00 88.00 294 LEU A O 1
ATOM 2406 N N . ARG A 1 295 ? -62.839 1.248 57.057 1.00 90.44 295 ARG A N 1
ATOM 2407 C CA . ARG A 1 295 ? -62.340 2.494 56.441 1.00 90.44 295 ARG A CA 1
ATOM 2408 C C . ARG A 1 295 ? -60.832 2.445 56.194 1.00 90.44 295 ARG A C 1
ATOM 2410 O O . ARG A 1 295 ? -60.402 2.680 55.069 1.00 90.44 295 ARG A O 1
ATOM 2417 N N . ARG A 1 296 ? -60.038 2.008 57.182 1.00 90.31 296 ARG A N 1
ATOM 2418 C CA . ARG A 1 296 ? -58.582 1.813 57.015 1.00 90.31 296 ARG A CA 1
ATOM 2419 C C . ARG A 1 296 ? -58.253 0.820 55.898 1.00 90.31 296 ARG A C 1
ATOM 2421 O O . ARG A 1 296 ? -57.301 1.025 55.151 1.00 90.31 296 ARG A O 1
ATOM 2428 N N . ARG A 1 297 ? -59.027 -0.265 55.754 1.00 91.75 297 ARG A N 1
ATOM 2429 C CA . ARG A 1 297 ? -58.850 -1.225 54.650 1.00 91.75 297 ARG A CA 1
ATOM 2430 C C . ARG A 1 297 ? -59.129 -0.594 53.290 1.00 91.75 297 ARG A C 1
ATOM 2432 O O . ARG A 1 297 ? -58.356 -0.838 52.366 1.00 91.75 297 ARG A O 1
ATOM 2439 N N . VAL A 1 298 ? -60.193 0.198 53.165 1.00 93.06 298 VAL A N 1
ATOM 2440 C CA . VAL A 1 298 ? -60.521 0.908 51.919 1.00 93.06 298 VAL A CA 1
ATOM 2441 C C . VAL A 1 298 ? -59.416 1.903 51.566 1.00 93.06 298 VAL A C 1
ATOM 2443 O O . VAL A 1 298 ? -58.882 1.827 50.463 1.00 93.06 298 VAL A O 1
ATOM 2446 N N . GLU A 1 299 ? -58.964 2.719 52.519 1.00 92.19 299 GLU A N 1
ATOM 2447 C CA . GLU A 1 299 ? -57.836 3.644 52.330 1.00 92.19 299 GLU A CA 1
ATOM 2448 C C . GLU A 1 299 ? -56.545 2.907 51.926 1.00 92.19 299 GLU A C 1
ATOM 2450 O O . GLU A 1 299 ? -55.836 3.321 51.007 1.00 92.19 299 GLU A O 1
ATOM 2455 N N . CYS A 1 300 ? -56.240 1.757 52.541 1.00 93.12 300 CYS A N 1
ATOM 2456 C CA . CYS A 1 300 ? -55.114 0.912 52.127 1.00 93.12 300 CYS A CA 1
ATOM 2457 C C . CYS A 1 300 ? -55.251 0.394 50.685 1.00 93.12 300 CYS A C 1
ATOM 2459 O O . CYS A 1 300 ? -54.251 0.253 49.980 1.00 93.12 300 CYS A O 1
ATOM 2461 N N . VAL A 1 301 ? -56.461 0.072 50.227 1.00 92.69 301 VAL A N 1
ATOM 2462 C CA . VAL A 1 301 ? -56.692 -0.375 48.845 1.00 92.69 301 VAL A CA 1
ATOM 2463 C C . VAL A 1 301 ? -56.576 0.796 47.869 1.00 92.69 301 VAL A C 1
ATOM 2465 O O . VAL A 1 301 ? -55.965 0.644 46.811 1.00 92.69 301 VAL A O 1
ATOM 2468 N N . GLU A 1 302 ? -57.106 1.966 48.213 1.00 93.06 302 GLU A N 1
ATOM 2469 C CA . GLU A 1 302 ? -57.028 3.170 47.380 1.00 93.06 302 GLU A CA 1
ATOM 2470 C C . GLU A 1 302 ? -55.595 3.686 47.246 1.00 93.06 302 GLU A C 1
ATOM 2472 O O . GLU A 1 302 ? -55.136 3.942 46.133 1.00 93.06 302 GLU A O 1
ATOM 2477 N N . THR A 1 303 ? -54.836 3.723 48.342 1.00 92.75 303 THR A N 1
ATOM 2478 C CA . THR A 1 303 ? -53.404 4.069 48.318 1.00 92.75 303 THR A CA 1
ATOM 2479 C C . THR A 1 303 ? -52.593 3.080 47.482 1.00 92.75 303 THR A C 1
ATOM 2481 O O . THR A 1 303 ? -51.740 3.492 46.696 1.00 92.75 303 THR A O 1
ATOM 2484 N N . ARG A 1 304 ? -52.889 1.772 47.551 1.00 92.62 304 ARG A N 1
ATOM 2485 C CA . ARG A 1 304 ? -52.273 0.771 46.659 1.00 92.62 304 ARG A CA 1
ATOM 2486 C C . ARG A 1 304 ? -52.607 1.014 45.189 1.00 92.62 304 ARG A C 1
ATOM 2488 O O . ARG A 1 304 ? -51.715 0.895 44.351 1.00 92.62 304 ARG A O 1
ATOM 2495 N N . LYS A 1 305 ? -53.854 1.368 44.863 1.00 93.12 305 LYS A N 1
ATOM 2496 C CA . LYS A 1 305 ? -54.258 1.714 43.488 1.00 93.12 305 LYS A CA 1
ATOM 2497 C C . LYS A 1 305 ? -53.535 2.967 42.991 1.00 93.12 305 LYS A C 1
ATOM 2499 O O . LYS A 1 305 ? -53.005 2.947 41.883 1.00 93.12 305 LYS A O 1
ATOM 2504 N N . ALA A 1 306 ? -53.450 4.012 43.815 1.00 92.44 306 ALA A N 1
ATOM 2505 C CA . ALA A 1 306 ? -52.718 5.235 43.491 1.00 92.44 306 ALA A CA 1
ATOM 2506 C C . ALA A 1 306 ? -51.228 4.945 43.243 1.00 92.44 306 ALA A C 1
ATOM 2508 O O . ALA A 1 306 ? -50.689 5.321 42.203 1.00 92.44 306 ALA A O 1
ATOM 2509 N N . ASN A 1 307 ? -50.587 4.176 44.128 1.00 93.44 307 ASN A N 1
ATOM 2510 C CA . ASN A 1 307 ? -49.192 3.766 43.964 1.00 93.44 307 ASN A CA 1
ATOM 2511 C C . ASN A 1 307 ? -48.987 2.922 42.699 1.00 93.44 307 ASN A C 1
ATOM 2513 O O . ASN A 1 307 ? -48.031 3.144 41.959 1.00 93.44 307 ASN A O 1
ATOM 2517 N N . SER A 1 308 ? -49.900 1.993 42.398 1.00 94.38 308 SER A N 1
ATOM 2518 C CA . SER A 1 308 ? -49.847 1.205 41.163 1.00 94.38 308 SER A CA 1
ATOM 2519 C C . SER A 1 308 ? -49.953 2.083 39.913 1.00 94.38 308 SER A C 1
ATOM 2521 O O . SER A 1 308 ? -49.237 1.832 38.946 1.00 94.38 308 SER A O 1
ATOM 2523 N N . ALA A 1 309 ? -50.808 3.109 39.914 1.00 93.75 309 ALA A N 1
ATOM 2524 C CA . ALA A 1 309 ? -50.932 4.039 38.793 1.00 93.75 309 ALA A CA 1
ATOM 2525 C C . ALA A 1 309 ? -49.645 4.857 38.588 1.00 93.75 309 ALA A C 1
ATOM 2527 O O . ALA A 1 309 ? -49.176 5.001 37.456 1.00 93.75 309 ALA A O 1
ATOM 2528 N N . VAL A 1 310 ? -49.029 5.322 39.681 1.00 94.50 310 VAL A N 1
ATOM 2529 C CA . VAL A 1 310 ? -47.738 6.025 39.643 1.00 94.50 310 VAL A CA 1
ATOM 2530 C C . VAL A 1 310 ? -46.652 5.117 39.067 1.00 94.50 310 VAL A C 1
ATOM 2532 O O . VAL A 1 310 ? -45.976 5.516 38.122 1.00 94.50 310 VAL A O 1
ATOM 2535 N N . VAL A 1 311 ? -46.538 3.873 39.536 1.00 95.00 311 VAL A N 1
ATOM 2536 C CA . VAL A 1 311 ? -45.565 2.906 38.996 1.00 95.00 311 VAL A CA 1
ATOM 2537 C C . VAL A 1 311 ? -45.803 2.648 37.504 1.00 95.00 311 VAL A C 1
ATOM 2539 O O . VAL A 1 311 ? -44.853 2.671 36.723 1.00 95.00 311 VAL A O 1
ATOM 2542 N N . CYS A 1 312 ? -47.054 2.480 37.066 1.00 94.69 312 CYS A N 1
ATOM 2543 C CA . CYS A 1 312 ? -47.379 2.323 35.645 1.00 94.69 312 CYS A CA 1
ATOM 2544 C C . CYS A 1 312 ? -46.945 3.536 34.805 1.00 94.69 312 CYS A C 1
ATOM 2546 O O . CYS A 1 312 ? -46.373 3.361 33.726 1.00 94.69 312 CYS A O 1
ATOM 2548 N N . SER A 1 313 ? -47.161 4.762 35.297 1.00 94.00 313 SER A N 1
ATOM 2549 C CA . SER A 1 313 ? -46.694 5.971 34.606 1.00 94.00 313 SER A CA 1
ATOM 2550 C C . SER A 1 313 ? -45.165 6.020 34.506 1.00 94.00 313 SER A C 1
ATOM 2552 O O . SER A 1 313 ? -44.639 6.262 33.419 1.00 94.00 313 SER A O 1
ATOM 2554 N N . GLN A 1 314 ? -44.446 5.687 35.582 1.00 95.62 314 GLN A N 1
ATOM 2555 C CA . GLN A 1 314 ? -42.982 5.648 35.603 1.00 95.62 314 GLN A CA 1
ATOM 2556 C C . GLN A 1 314 ? -42.436 4.595 34.633 1.00 95.62 314 GLN A C 1
ATOM 2558 O O . GLN A 1 314 ? -41.535 4.886 33.850 1.00 95.62 314 GLN A O 1
ATOM 2563 N N . LEU A 1 315 ? -43.034 3.401 34.598 1.00 95.06 315 LEU A N 1
ATOM 2564 C CA . LEU A 1 315 ? -42.678 2.359 33.631 1.00 95.06 315 LEU A CA 1
ATOM 2565 C C . LEU A 1 315 ? -42.921 2.810 32.185 1.00 95.06 315 LEU A C 1
ATOM 2567 O O . LEU A 1 315 ? -42.113 2.511 31.306 1.00 95.06 315 LEU A O 1
ATOM 2571 N N . SER A 1 316 ? -43.996 3.560 31.930 1.00 95.75 316 SER A N 1
ATOM 2572 C CA . SER A 1 316 ? -44.266 4.109 30.597 1.00 95.75 316 SER A CA 1
ATOM 2573 C C . SER A 1 316 ? -43.212 5.134 30.162 1.00 95.75 316 SER A C 1
ATOM 2575 O O . SER A 1 316 ? -42.816 5.139 28.995 1.00 95.75 316 SER A O 1
ATOM 2577 N N . VAL A 1 317 ? -42.712 5.956 31.093 1.00 95.62 317 VAL A N 1
ATOM 2578 C CA . VAL A 1 317 ? -41.632 6.922 30.842 1.00 95.62 317 VAL A CA 1
ATOM 2579 C C . VAL A 1 317 ? -40.324 6.190 30.561 1.00 95.62 317 VAL A C 1
ATOM 2581 O O . VAL A 1 317 ? -39.715 6.433 29.524 1.00 95.62 317 VAL A O 1
ATOM 2584 N N . ILE A 1 318 ? -39.950 5.220 31.402 1.00 94.38 318 ILE A N 1
ATOM 2585 C CA . ILE A 1 318 ? -38.736 4.408 31.213 1.00 94.38 318 ILE A CA 1
ATOM 2586 C C . ILE A 1 318 ? -38.764 3.690 29.858 1.00 94.38 318 ILE A C 1
ATOM 2588 O O . ILE A 1 318 ? -37.752 3.646 29.158 1.00 94.38 318 ILE A O 1
ATOM 2592 N N . LYS A 1 319 ? -39.921 3.151 29.454 1.00 96.44 319 LYS A N 1
ATOM 2593 C CA . LYS A 1 319 ? -40.076 2.505 28.146 1.00 96.44 319 LYS A CA 1
ATOM 2594 C C . LYS A 1 319 ? -39.854 3.494 26.999 1.00 96.44 319 LYS A C 1
ATOM 2596 O O . LYS A 1 319 ? -39.081 3.193 26.098 1.00 96.44 319 LYS A O 1
ATOM 2601 N N . LYS A 1 320 ? -40.464 4.683 27.057 1.00 95.25 320 LYS A N 1
ATOM 2602 C CA . LYS A 1 320 ? -40.259 5.730 26.042 1.00 95.25 320 LYS A CA 1
ATOM 2603 C C . LYS A 1 320 ? -38.801 6.184 25.974 1.00 95.25 320 LYS A C 1
ATOM 2605 O O . LYS A 1 320 ? -38.271 6.333 24.880 1.00 95.25 320 LYS A O 1
ATOM 2610 N N . GLU A 1 321 ? -38.141 6.376 27.115 1.00 95.44 321 GLU A N 1
ATOM 2611 C CA . GLU A 1 321 ? -36.715 6.720 27.155 1.00 95.44 321 GLU A CA 1
ATOM 2612 C C . GLU A 1 321 ? -35.847 5.632 26.528 1.00 95.44 321 GLU A C 1
ATOM 2614 O O . GLU A 1 321 ? -34.924 5.942 25.775 1.00 95.44 321 GLU A O 1
ATOM 2619 N N . LYS A 1 322 ? -36.148 4.360 26.813 1.00 94.94 322 LYS A N 1
ATOM 2620 C CA . LYS A 1 322 ? -35.464 3.232 26.186 1.00 94.94 322 LYS A CA 1
ATOM 2621 C C . LYS A 1 322 ? -35.659 3.251 24.669 1.00 94.94 322 LYS A C 1
ATOM 2623 O O . LYS A 1 322 ? -34.669 3.199 23.953 1.00 94.94 322 LYS A O 1
ATOM 2628 N N . ASP A 1 323 ? -36.890 3.415 24.189 1.00 95.06 323 ASP A N 1
ATOM 2629 C CA . ASP A 1 323 ? -37.184 3.455 22.752 1.00 95.06 323 ASP A CA 1
ATOM 2630 C C . ASP A 1 323 ? -36.462 4.624 22.050 1.00 95.06 323 ASP A C 1
ATOM 2632 O O . ASP A 1 323 ? -36.005 4.486 20.917 1.00 95.06 323 ASP A O 1
ATOM 2636 N N . VAL A 1 324 ? -36.321 5.779 22.715 1.00 95.56 324 VAL A N 1
ATOM 2637 C CA . VAL A 1 324 ? -35.547 6.924 22.197 1.00 95.56 324 VAL A CA 1
ATOM 2638 C C . VAL A 1 324 ? -34.049 6.617 22.160 1.00 95.56 324 VAL A C 1
ATOM 2640 O O . VAL A 1 324 ? -33.393 6.941 21.171 1.00 95.56 324 VAL A O 1
ATOM 2643 N N . ARG A 1 325 ? -33.498 5.976 23.199 1.00 94.88 325 ARG A N 1
ATOM 2644 C CA . ARG A 1 325 ? -32.086 5.554 23.220 1.00 94.88 325 ARG A CA 1
ATOM 2645 C C . ARG A 1 325 ? -31.797 4.516 22.139 1.00 94.88 325 ARG A C 1
ATOM 2647 O O . ARG A 1 325 ? -30.800 4.654 21.440 1.00 94.88 325 ARG A O 1
ATOM 2654 N N . ASP A 1 326 ? -32.676 3.535 21.966 1.00 94.44 326 ASP A N 1
ATOM 2655 C CA . ASP A 1 326 ? -32.535 2.500 20.941 1.00 94.44 326 ASP A CA 1
ATOM 2656 C C . ASP A 1 326 ? -32.572 3.128 19.535 1.00 94.44 326 ASP A C 1
ATOM 2658 O O . ASP A 1 326 ? -31.712 2.823 18.710 1.00 94.44 326 ASP A O 1
ATOM 2662 N N . LYS A 1 327 ? -33.478 4.089 19.289 1.00 94.69 327 LYS A N 1
ATOM 2663 C CA . LYS A 1 327 ? -33.510 4.869 18.037 1.00 94.69 327 LYS A CA 1
ATOM 2664 C C . LYS A 1 327 ? -32.237 5.682 17.805 1.00 94.69 327 LYS A C 1
ATOM 2666 O O . LYS A 1 327 ? -31.697 5.673 16.703 1.00 94.69 327 LYS A O 1
ATOM 2671 N N . LEU A 1 328 ? -31.731 6.355 18.838 1.00 95.31 328 LEU A N 1
ATOM 2672 C CA . LEU A 1 328 ? -30.483 7.111 18.741 1.00 95.31 328 LEU A CA 1
ATOM 2673 C C . LEU A 1 328 ? -29.304 6.196 18.388 1.00 95.31 328 LEU A C 1
ATOM 2675 O O . LEU A 1 328 ? -28.493 6.548 17.537 1.00 95.31 328 LEU A O 1
ATOM 2679 N N . ILE A 1 329 ? -29.221 5.015 19.006 1.00 93.62 329 ILE A N 1
ATOM 2680 C CA . ILE A 1 329 ? -28.187 4.022 18.692 1.00 93.62 329 ILE A CA 1
ATOM 2681 C C . ILE A 1 329 ? -28.313 3.572 17.236 1.00 93.62 329 ILE A C 1
ATOM 2683 O O . ILE A 1 329 ? -27.308 3.537 16.530 1.00 93.62 329 ILE A O 1
ATOM 2687 N N . THR A 1 330 ? -29.524 3.272 16.753 1.00 93.12 330 THR A N 1
ATOM 2688 C CA . THR A 1 330 ? -29.711 2.897 15.345 1.00 93.12 330 THR A CA 1
ATOM 2689 C C . THR A 1 330 ? -29.321 4.022 14.390 1.00 93.12 330 THR A C 1
ATOM 2691 O O . THR A 1 330 ? -28.651 3.755 13.397 1.00 93.12 330 THR A O 1
ATOM 2694 N N . ASP A 1 331 ? -29.657 5.276 14.702 1.00 92.94 331 ASP A N 1
ATOM 2695 C CA . ASP A 1 331 ? -29.296 6.427 13.870 1.00 92.94 331 ASP A CA 1
ATOM 2696 C C . ASP A 1 331 ? -27.779 6.649 13.832 1.00 92.94 331 ASP A C 1
ATOM 2698 O O . ASP A 1 331 ? -27.222 6.936 12.771 1.00 92.94 331 ASP A O 1
ATOM 2702 N N . LEU A 1 332 ? -27.095 6.483 14.970 1.00 92.38 332 LEU A N 1
ATOM 2703 C CA . LEU A 1 332 ? -25.634 6.547 15.046 1.00 92.38 332 LEU A CA 1
ATOM 2704 C C . LEU A 1 332 ? -24.982 5.437 14.214 1.00 92.38 332 LEU A C 1
ATOM 2706 O O . LEU A 1 332 ? -24.087 5.726 13.427 1.00 92.38 332 LEU A O 1
ATOM 2710 N N . LEU A 1 333 ? -25.476 4.198 14.306 1.00 89.56 333 LEU A N 1
ATOM 2711 C CA . LEU A 1 333 ? -24.971 3.079 13.503 1.00 89.56 333 LEU A CA 1
ATOM 2712 C C . LEU A 1 333 ? -25.188 3.298 11.999 1.00 89.56 333 LEU A C 1
ATOM 2714 O O . LEU A 1 333 ? -24.304 3.000 11.199 1.00 89.56 333 LEU A O 1
ATOM 2718 N N . VAL A 1 334 ? -26.341 3.846 11.602 1.00 92.06 334 VAL A N 1
ATOM 2719 C CA . VAL A 1 334 ? -26.616 4.190 10.198 1.00 92.06 334 VAL A CA 1
ATOM 2720 C C . VAL A 1 334 ? -25.668 5.284 9.709 1.00 92.06 334 VAL A C 1
ATOM 2722 O O . VAL A 1 334 ? -25.186 5.201 8.580 1.00 92.06 334 VAL A O 1
ATOM 2725 N N . ARG A 1 335 ? -25.374 6.296 10.535 1.00 91.25 335 ARG A N 1
ATOM 2726 C CA . ARG A 1 335 ? -24.399 7.344 10.192 1.00 91.25 335 ARG A CA 1
ATOM 2727 C C . ARG A 1 335 ? -22.989 6.784 10.050 1.00 91.25 335 ARG A C 1
ATOM 2729 O O . ARG A 1 335 ? -22.375 7.025 9.020 1.00 91.25 335 ARG A O 1
ATOM 2736 N N . GLU A 1 336 ? -22.520 5.985 11.008 1.00 90.31 336 GLU A N 1
ATOM 2737 C CA . GLU A 1 336 ? -21.202 5.340 10.923 1.00 90.31 336 GLU A CA 1
ATOM 2738 C C . GLU A 1 336 ? -21.074 4.450 9.683 1.00 90.31 336 GLU A C 1
ATOM 2740 O O . GLU A 1 336 ? -20.014 4.394 9.061 1.00 90.31 336 GLU A O 1
ATOM 2745 N N . HIS A 1 337 ? -22.140 3.734 9.314 1.00 92.19 337 HIS A N 1
ATOM 2746 C CA . HIS A 1 337 ? -22.120 2.904 8.115 1.00 92.19 337 HIS A CA 1
ATOM 2747 C C . HIS A 1 337 ? -22.028 3.752 6.843 1.00 92.19 337 HIS A C 1
ATOM 2749 O O . HIS A 1 337 ? -21.180 3.474 6.002 1.00 92.19 337 HIS A O 1
ATOM 2755 N N . ARG A 1 338 ? -22.821 4.828 6.745 1.00 90.69 338 ARG A N 1
ATOM 2756 C CA . ARG A 1 338 ? -22.761 5.764 5.612 1.00 90.69 338 ARG A CA 1
ATOM 2757 C C . ARG A 1 338 ? -21.407 6.456 5.498 1.00 90.69 338 ARG A C 1
ATOM 2759 O O . ARG A 1 338 ? -20.888 6.558 4.400 1.00 90.69 338 ARG A O 1
ATOM 2766 N N . GLU A 1 339 ? -20.808 6.876 6.610 1.00 91.44 339 GLU A N 1
ATOM 2767 C CA . GLU A 1 339 ? -19.470 7.480 6.598 1.00 91.44 339 GLU A CA 1
ATOM 2768 C C . GLU A 1 339 ? -18.401 6.505 6.087 1.00 91.44 339 GLU A C 1
ATOM 2770 O O . GLU A 1 339 ? -17.490 6.914 5.367 1.00 91.44 339 GLU A O 1
ATOM 2775 N N . LYS A 1 340 ? -18.515 5.210 6.413 1.00 90.38 340 LYS A N 1
ATOM 2776 C CA . LYS A 1 340 ? -17.629 4.177 5.855 1.00 90.38 340 LYS A CA 1
ATOM 2777 C C . LYS A 1 340 ? -17.828 4.025 4.352 1.00 90.38 340 LYS A C 1
ATOM 2779 O O . LYS A 1 340 ? -16.836 4.034 3.628 1.00 90.38 340 LYS A O 1
ATOM 2784 N N . ASP A 1 341 ? -19.074 3.949 3.895 1.00 89.62 341 ASP A N 1
ATOM 2785 C CA . ASP A 1 341 ? -19.395 3.834 2.469 1.00 89.62 341 ASP A CA 1
ATOM 2786 C C . ASP A 1 341 ? -18.907 5.069 1.687 1.00 89.62 341 ASP A C 1
ATOM 2788 O O . ASP A 1 341 ? -18.287 4.935 0.631 1.00 89.62 341 ASP A O 1
ATOM 2792 N N . ASP A 1 342 ? -19.106 6.274 2.231 1.00 89.75 342 ASP A N 1
ATOM 2793 C CA . ASP A 1 342 ? -18.630 7.534 1.651 1.00 89.75 342 ASP A CA 1
ATOM 2794 C C . ASP A 1 342 ? -17.097 7.578 1.589 1.00 89.75 342 ASP A C 1
ATOM 2796 O O . ASP A 1 342 ? -16.516 8.028 0.598 1.00 89.75 342 ASP A O 1
ATOM 2800 N N . HIS A 1 343 ? -16.419 7.076 2.624 1.00 88.75 343 HIS A N 1
ATOM 2801 C CA . HIS A 1 343 ? -14.964 6.992 2.663 1.00 88.75 343 HIS A CA 1
ATOM 2802 C C . HIS A 1 343 ? -14.426 5.979 1.638 1.00 88.75 343 HIS A C 1
ATOM 2804 O O . HIS A 1 343 ? -13.474 6.282 0.914 1.00 88.75 343 HIS A O 1
ATOM 2810 N N . GLU A 1 344 ? -15.042 4.800 1.515 1.00 89.81 344 GLU A N 1
ATOM 2811 C CA . GLU A 1 344 ? -14.713 3.815 0.474 1.00 89.81 344 GLU A CA 1
ATOM 2812 C C . GLU A 1 344 ? -14.941 4.383 -0.933 1.00 89.81 344 GLU A C 1
ATOM 2814 O O . GLU A 1 344 ? -14.073 4.265 -1.806 1.00 89.81 344 GLU A O 1
ATOM 2819 N N . PHE A 1 345 ? -16.063 5.074 -1.143 1.00 90.44 345 PHE A N 1
ATOM 2820 C CA . PHE A 1 345 ? -16.363 5.762 -2.393 1.00 90.44 345 PHE A CA 1
ATOM 2821 C C . PHE A 1 345 ? -15.316 6.836 -2.708 1.00 90.44 345 PHE A C 1
ATOM 2823 O O . PHE A 1 345 ? -14.803 6.892 -3.829 1.00 90.44 345 PHE A O 1
ATOM 2830 N N . TYR A 1 346 ? -14.934 7.651 -1.722 1.00 89.56 346 TYR A N 1
ATOM 2831 C CA . TYR A 1 346 ? -13.909 8.676 -1.880 1.00 89.56 346 TYR A CA 1
ATOM 2832 C C . TYR A 1 346 ? -12.560 8.073 -2.302 1.00 89.56 346 TYR A C 1
ATOM 2834 O O . TYR A 1 346 ? -11.975 8.529 -3.288 1.00 89.56 346 TYR A O 1
ATOM 2842 N N . HIS A 1 347 ? -12.099 6.995 -1.659 1.00 87.88 347 HIS A N 1
ATOM 2843 C CA . HIS A 1 347 ? -10.861 6.310 -2.069 1.00 87.88 347 HIS A CA 1
ATOM 2844 C C . HIS A 1 347 ? -10.952 5.741 -3.484 1.00 87.88 347 HIS A C 1
ATOM 2846 O O . HIS A 1 347 ? -10.051 5.967 -4.293 1.00 87.88 347 HIS A O 1
ATOM 2852 N N . ALA A 1 348 ? -12.076 5.115 -3.839 1.00 91.06 348 ALA A N 1
ATOM 2853 C CA . ALA A 1 348 ? -12.297 4.629 -5.197 1.00 91.06 348 ALA A CA 1
ATOM 2854 C C . ALA A 1 348 ? -12.266 5.766 -6.239 1.00 91.06 348 ALA A C 1
ATOM 2856 O O . ALA A 1 348 ? -11.759 5.585 -7.351 1.00 91.06 348 ALA A O 1
ATOM 2857 N N . THR A 1 349 ? -12.785 6.955 -5.907 1.00 86.94 349 THR A N 1
ATOM 2858 C CA . THR A 1 349 ? -12.696 8.126 -6.796 1.00 86.94 349 THR A CA 1
ATOM 2859 C C . THR A 1 349 ? -11.275 8.672 -6.907 1.00 86.94 349 THR A C 1
ATOM 2861 O O . THR A 1 349 ? -10.846 8.995 -8.018 1.00 86.94 349 THR A O 1
ATOM 2864 N N . LEU A 1 350 ? -10.519 8.722 -5.806 1.00 86.62 350 LEU A N 1
ATOM 2865 C CA . LEU A 1 350 ? -9.116 9.130 -5.819 1.00 86.62 350 LEU A CA 1
ATOM 2866 C C . LEU A 1 350 ? -8.272 8.200 -6.687 1.00 86.62 350 LEU A C 1
ATOM 2868 O O . LEU A 1 350 ? -7.464 8.682 -7.480 1.00 86.62 350 LEU A O 1
ATOM 2872 N N . ASP A 1 351 ? -8.477 6.890 -6.593 1.00 89.50 351 ASP A N 1
ATOM 2873 C CA . ASP A 1 351 ? -7.720 5.923 -7.386 1.00 89.50 351 ASP A CA 1
ATOM 2874 C C . ASP A 1 351 ? -8.051 6.019 -8.879 1.00 89.50 351 ASP A C 1
ATOM 2876 O O . ASP A 1 351 ? -7.141 6.043 -9.711 1.00 89.50 351 ASP A O 1
ATOM 2880 N N . LYS A 1 352 ? -9.326 6.225 -9.239 1.00 90.62 352 LYS A N 1
ATOM 2881 C CA . LYS A 1 352 ? -9.714 6.553 -10.624 1.00 90.62 352 LYS A CA 1
ATOM 2882 C C . LYS A 1 352 ? -9.038 7.833 -11.125 1.00 90.62 352 LYS A C 1
ATOM 2884 O O . LYS A 1 352 ? -8.647 7.910 -12.290 1.00 90.62 352 LYS A O 1
ATOM 2889 N N . LEU A 1 353 ? -8.901 8.846 -10.269 1.00 85.12 353 LEU A N 1
ATOM 2890 C CA . LEU A 1 353 ? -8.272 10.120 -10.619 1.00 85.12 353 LEU A CA 1
ATOM 2891 C C . LEU A 1 353 ? -6.754 9.958 -10.802 1.00 85.12 353 LEU A C 1
ATOM 2893 O O . LEU A 1 353 ? -6.203 10.467 -11.782 1.00 85.12 353 LEU A O 1
ATOM 2897 N N . LYS A 1 354 ? -6.089 9.194 -9.927 1.00 87.75 354 LYS A N 1
ATOM 2898 C CA . LYS A 1 354 ? -4.674 8.812 -10.079 1.00 87.75 354 LYS A CA 1
ATOM 2899 C C . LYS A 1 354 ? -4.444 8.077 -11.397 1.00 87.75 354 LYS A C 1
ATOM 2901 O O . LYS A 1 354 ? -3.546 8.463 -12.142 1.00 87.75 354 LYS A O 1
ATOM 2906 N N . GLU A 1 355 ? -5.287 7.100 -11.726 1.00 88.88 355 GLU A N 1
ATOM 2907 C CA . GLU A 1 355 ? -5.170 6.341 -12.974 1.00 88.88 355 GLU A CA 1
ATOM 2908 C C . GLU A 1 355 ? -5.393 7.235 -14.202 1.00 88.88 355 GLU A C 1
ATOM 2910 O O . GLU A 1 355 ? -4.594 7.230 -15.137 1.00 88.88 355 GLU A O 1
ATOM 2915 N N . LYS A 1 356 ? -6.404 8.113 -14.174 1.00 86.69 356 LYS A N 1
ATOM 2916 C CA . LYS A 1 356 ? -6.627 9.104 -15.239 1.00 86.69 356 LYS A CA 1
ATOM 2917 C C . LYS A 1 356 ? -5.420 10.029 -15.425 1.00 86.69 356 LYS A C 1
ATOM 2919 O O . LYS A 1 356 ? -5.054 10.345 -16.558 1.00 86.69 356 LYS A O 1
ATOM 2924 N N . ASN A 1 357 ? -4.800 10.476 -14.333 1.00 83.06 357 ASN A N 1
ATOM 2925 C CA . ASN A 1 357 ? -3.604 11.315 -14.384 1.00 83.06 357 ASN A CA 1
ATOM 2926 C C . ASN A 1 357 ? -2.395 10.557 -14.933 1.00 83.06 357 ASN A C 1
ATOM 2928 O O . ASN A 1 357 ? -1.653 11.122 -15.736 1.00 83.06 357 ASN A O 1
ATOM 2932 N N . ARG A 1 358 ? -2.226 9.288 -14.556 1.00 88.81 358 ARG A N 1
ATOM 2933 C CA . ARG A 1 358 ? -1.190 8.411 -15.101 1.00 88.81 358 ARG A CA 1
ATOM 2934 C C . ARG A 1 358 ? -1.350 8.246 -16.612 1.00 88.81 358 ARG A C 1
ATOM 2936 O O . ARG A 1 358 ? -0.425 8.565 -17.352 1.00 88.81 358 ARG A O 1
ATOM 2943 N N . VAL A 1 359 ? -2.544 7.877 -17.080 1.00 87.06 359 VAL A N 1
ATOM 2944 C CA . VAL A 1 359 ? -2.847 7.759 -18.517 1.00 87.06 359 VAL A CA 1
ATOM 2945 C C . VAL A 1 359 ? -2.612 9.090 -19.240 1.00 87.06 359 VAL A C 1
ATOM 2947 O O . VAL A 1 359 ? -2.033 9.122 -20.323 1.00 87.06 359 VAL A O 1
ATOM 2950 N N . ARG A 1 360 ? -2.994 10.224 -18.637 1.00 83.56 360 ARG A N 1
ATOM 2951 C CA . ARG A 1 360 ? -2.714 11.555 -19.199 1.00 83.56 360 ARG A CA 1
ATOM 2952 C C . ARG A 1 360 ? -1.212 11.816 -19.340 1.00 83.56 360 ARG A C 1
ATOM 2954 O O . ARG A 1 360 ? -0.799 12.367 -20.357 1.00 83.56 360 ARG A O 1
ATOM 2961 N N . GLN A 1 361 ? -0.402 11.459 -18.345 1.00 87.69 361 GLN A N 1
ATOM 2962 C CA . GLN A 1 361 ? 1.055 11.608 -18.410 1.00 87.69 361 GLN A CA 1
ATOM 2963 C C . GLN A 1 361 ? 1.655 10.720 -19.505 1.00 87.69 361 GLN A C 1
ATOM 2965 O O . GLN A 1 361 ? 2.456 11.210 -20.298 1.00 87.69 361 GLN A O 1
ATOM 2970 N N . GLU A 1 362 ? 1.216 9.464 -19.603 1.00 87.06 362 GLU A N 1
ATOM 2971 C CA . GLU A 1 362 ? 1.631 8.533 -20.660 1.00 87.06 362 GLU A CA 1
ATOM 2972 C C . GLU A 1 362 ? 1.287 9.083 -22.057 1.00 87.06 362 GLU A C 1
ATOM 2974 O O . GLU A 1 362 ? 2.142 9.106 -22.943 1.00 87.06 362 GLU A O 1
ATOM 2979 N N . LEU A 1 363 ? 0.084 9.639 -22.245 1.00 83.31 363 LEU A N 1
ATOM 2980 C CA . LEU A 1 363 ? -0.313 10.289 -23.500 1.00 83.31 363 LEU A CA 1
ATOM 2981 C C . LEU A 1 363 ? 0.537 11.525 -23.824 1.00 83.31 363 LEU A C 1
ATOM 2983 O O . LEU A 1 363 ? 0.911 11.724 -24.979 1.00 83.31 363 LEU A O 1
ATOM 2987 N N . ILE A 1 364 ? 0.866 12.354 -22.826 1.00 85.50 364 ILE A N 1
ATOM 2988 C CA . ILE A 1 364 ? 1.749 13.516 -23.017 1.00 85.50 364 ILE A CA 1
ATOM 2989 C C . ILE A 1 364 ? 3.142 13.062 -23.461 1.00 85.50 364 ILE A C 1
ATOM 2991 O O . ILE A 1 364 ? 3.708 13.667 -24.372 1.00 85.50 364 ILE A O 1
ATOM 2995 N N . LEU A 1 365 ? 3.694 12.014 -22.843 1.00 84.81 365 LEU A N 1
ATOM 2996 C CA . LEU A 1 365 ? 4.991 11.452 -23.229 1.00 84.81 365 LEU A CA 1
ATOM 2997 C C . LEU A 1 365 ? 4.957 10.939 -24.671 1.00 84.81 365 LEU A C 1
ATOM 2999 O O . LEU A 1 365 ? 5.811 11.317 -25.466 1.00 84.81 365 LEU A O 1
ATOM 3003 N N . LEU A 1 366 ? 3.915 10.197 -25.043 1.00 85.88 366 LEU A N 1
ATOM 3004 C CA . LEU A 1 366 ? 3.750 9.657 -26.393 1.00 85.88 366 LEU A CA 1
ATOM 3005 C C . LEU A 1 366 ? 3.593 10.773 -27.445 1.00 85.88 366 LEU A C 1
ATOM 3007 O O . LEU A 1 366 ? 4.163 10.701 -28.536 1.00 85.88 366 LEU A O 1
ATOM 3011 N N . CYS A 1 367 ? 2.873 11.853 -27.122 1.00 84.25 367 CYS A N 1
ATOM 3012 C CA . CYS A 1 367 ? 2.803 13.044 -27.973 1.00 84.25 367 CYS A CA 1
ATOM 3013 C C . CYS A 1 367 ? 4.174 13.718 -28.131 1.00 84.25 367 CYS A C 1
ATOM 3015 O O . CYS A 1 367 ? 4.558 14.035 -29.257 1.00 84.25 367 CYS A O 1
ATOM 3017 N N . LYS A 1 368 ? 4.936 13.885 -27.041 1.00 84.19 368 LYS A N 1
ATOM 3018 C CA . LYS A 1 368 ? 6.297 14.448 -27.080 1.00 84.19 368 LYS A CA 1
ATOM 3019 C C . LYS A 1 368 ? 7.251 13.586 -27.906 1.00 84.19 368 LYS A C 1
ATOM 3021 O O . LYS A 1 368 ? 8.025 14.131 -28.687 1.00 84.19 368 LYS A O 1
ATOM 3026 N N . GLU A 1 369 ? 7.170 12.262 -27.791 1.00 80.19 369 GLU A N 1
ATOM 3027 C CA . GLU A 1 369 ? 7.943 11.327 -28.616 1.00 80.19 369 GLU A CA 1
ATOM 3028 C C . GLU A 1 369 ? 7.592 11.478 -30.101 1.00 80.19 369 GLU A C 1
ATOM 3030 O O . GLU A 1 369 ? 8.479 11.636 -30.940 1.00 80.19 369 GLU A O 1
ATOM 3035 N N . ARG A 1 370 ? 6.299 11.517 -30.450 1.00 82.31 370 ARG A N 1
ATOM 3036 C CA . ARG A 1 370 ? 5.856 11.738 -31.838 1.00 82.31 370 ARG A CA 1
ATOM 3037 C C . ARG A 1 370 ? 6.319 13.085 -32.389 1.00 82.31 370 ARG A C 1
ATOM 3039 O O . ARG A 1 370 ? 6.751 13.157 -33.538 1.00 82.31 370 ARG A O 1
ATOM 3046 N N . GLU A 1 371 ? 6.238 14.151 -31.598 1.00 85.19 371 GLU A N 1
ATOM 3047 C CA . GLU A 1 371 ? 6.757 15.466 -31.981 1.00 85.19 371 GLU A CA 1
ATOM 3048 C C . GLU A 1 371 ? 8.273 15.454 -32.162 1.00 85.19 371 GLU A C 1
ATOM 3050 O O . GLU A 1 371 ? 8.767 16.054 -33.115 1.00 85.19 371 GLU A O 1
ATOM 3055 N N . PHE A 1 372 ? 9.006 14.755 -31.294 1.00 84.31 372 PHE A N 1
ATOM 3056 C CA . PHE A 1 372 ? 10.446 14.567 -31.426 1.00 84.31 372 PHE A CA 1
ATOM 3057 C C . PHE A 1 372 ? 10.791 13.855 -32.736 1.00 84.31 372 PHE A C 1
ATOM 3059 O O . PHE A 1 372 ? 11.628 14.349 -33.489 1.00 84.31 372 PHE A O 1
ATOM 3066 N N . HIS A 1 373 ? 10.099 12.760 -33.064 1.00 75.44 373 HIS A N 1
ATOM 3067 C CA . HIS A 1 373 ? 10.291 12.054 -34.331 1.00 75.44 373 HIS A CA 1
ATOM 3068 C C . HIS A 1 373 ? 9.979 12.943 -35.540 1.00 75.44 373 HIS A C 1
ATOM 3070 O O . HIS A 1 373 ? 10.805 13.041 -36.443 1.00 75.44 373 HIS A O 1
ATOM 3076 N N . ARG A 1 374 ? 8.868 13.690 -35.517 1.00 82.19 374 ARG A N 1
ATOM 3077 C CA . ARG A 1 374 ? 8.517 14.639 -36.589 1.00 82.19 374 ARG A CA 1
ATOM 3078 C C . ARG A 1 374 ? 9.536 15.769 -36.745 1.00 82.19 374 ARG A C 1
ATOM 3080 O O . ARG A 1 374 ? 9.867 16.143 -37.865 1.00 82.19 374 ARG A O 1
ATOM 3087 N N . LYS A 1 375 ? 10.016 16.351 -35.641 1.00 79.50 375 LYS A N 1
ATOM 3088 C CA . LYS A 1 375 ? 11.046 17.406 -35.667 1.00 79.50 375 LYS A CA 1
ATOM 3089 C C . LYS A 1 375 ? 12.369 16.859 -36.190 1.00 79.50 375 LYS A C 1
ATOM 3091 O O . LYS A 1 375 ? 13.018 17.528 -36.984 1.00 79.50 375 LYS A O 1
ATOM 3096 N N . ARG A 1 376 ? 12.733 15.641 -35.789 1.00 78.44 376 ARG A N 1
ATOM 3097 C CA . ARG A 1 376 ? 13.927 14.942 -36.265 1.00 78.44 376 ARG A CA 1
ATOM 3098 C C . ARG A 1 376 ? 13.858 14.652 -37.765 1.00 78.44 376 ARG A C 1
ATOM 3100 O O . ARG A 1 376 ? 14.839 14.903 -38.448 1.00 78.44 376 ARG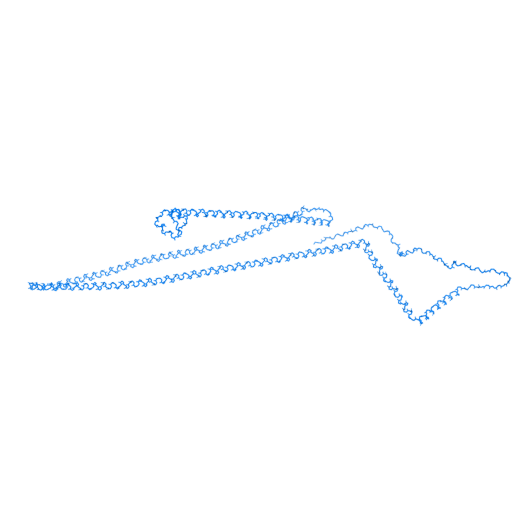 A O 1
ATOM 3107 N N . GLU A 1 377 ? 12.725 14.173 -38.276 1.00 73.88 377 GLU A N 1
ATOM 3108 C CA . GLU A 1 377 ? 12.516 13.955 -39.717 1.00 73.88 377 GLU A CA 1
ATOM 3109 C C . GLU A 1 377 ? 12.604 15.266 -40.502 1.00 73.88 377 GLU A C 1
ATOM 3111 O O . GLU A 1 377 ? 13.388 15.359 -41.437 1.00 73.88 377 GLU A O 1
ATOM 3116 N N . LYS A 1 378 ? 11.914 16.324 -40.056 1.00 74.69 378 LYS A N 1
ATOM 3117 C CA . LYS A 1 378 ? 11.999 17.648 -40.697 1.00 74.69 378 LYS A CA 1
ATOM 3118 C C . LYS A 1 378 ? 13.413 18.233 -40.681 1.00 74.69 378 LYS A C 1
ATOM 3120 O O . LYS A 1 378 ? 13.829 18.837 -41.662 1.00 74.69 378 LYS A O 1
ATOM 3125 N N . ALA A 1 379 ? 14.141 18.083 -39.575 1.00 74.88 379 ALA A N 1
ATOM 3126 C CA . ALA A 1 379 ? 15.522 18.547 -39.471 1.00 74.88 379 ALA A CA 1
ATOM 3127 C C . ALA A 1 379 ? 16.448 17.759 -40.405 1.00 74.88 379 ALA A C 1
ATOM 3129 O O . ALA A 1 379 ? 17.297 18.352 -41.061 1.00 74.88 379 ALA A O 1
ATOM 3130 N N . LEU A 1 380 ? 16.252 16.441 -40.509 1.00 69.00 380 LEU A N 1
ATOM 3131 C CA . LEU A 1 380 ? 16.968 15.613 -41.475 1.00 69.00 380 LEU A CA 1
ATOM 3132 C C . LEU A 1 380 ? 16.674 16.074 -42.907 1.00 69.00 380 LEU A C 1
ATOM 3134 O O . LEU A 1 380 ? 17.615 16.313 -43.654 1.00 69.00 380 LEU A O 1
ATOM 3138 N N . ASP A 1 381 ? 15.405 16.268 -43.266 1.00 71.88 381 ASP A N 1
ATOM 3139 C CA . ASP A 1 381 ? 14.994 16.668 -44.617 1.00 71.88 381 ASP A CA 1
ATOM 3140 C C . ASP A 1 381 ? 15.519 18.055 -45.025 1.00 71.88 381 ASP A C 1
ATOM 3142 O O . ASP A 1 381 ? 15.903 18.246 -46.176 1.00 71.88 381 ASP A O 1
ATOM 3146 N N . LEU A 1 382 ? 15.580 19.012 -44.090 1.00 71.19 382 LEU A N 1
ATOM 3147 C CA . LEU A 1 382 ? 16.089 20.369 -44.341 1.00 71.19 382 LEU A CA 1
ATOM 3148 C C . LEU A 1 382 ? 17.619 20.442 -44.459 1.00 71.19 382 LEU A C 1
ATOM 3150 O O . LEU A 1 382 ? 18.128 21.338 -45.126 1.00 71.19 382 LEU A O 1
ATOM 3154 N N . MET A 1 383 ? 18.355 19.545 -43.795 1.00 59.00 383 MET A N 1
ATOM 3155 C CA . MET A 1 383 ? 19.828 19.566 -43.776 1.00 59.00 383 MET A CA 1
ATOM 3156 C C . MET A 1 383 ? 20.470 18.646 -44.817 1.00 59.00 383 MET A C 1
ATOM 3158 O O . MET A 1 383 ? 21.691 18.606 -44.941 1.00 59.00 383 MET A O 1
ATOM 3162 N N . ILE A 1 384 ? 19.648 17.919 -45.566 1.00 59.38 384 ILE A N 1
ATOM 3163 C CA . ILE A 1 384 ? 20.045 17.077 -46.683 1.00 59.38 384 ILE A CA 1
ATOM 3164 C C . ILE A 1 384 ? 20.184 17.952 -47.952 1.00 59.38 384 ILE A C 1
ATOM 3166 O O . ILE A 1 384 ? 19.172 18.428 -48.484 1.00 59.38 384 ILE A O 1
ATOM 3170 N N . PRO A 1 385 ? 21.404 18.159 -48.488 1.00 58.09 385 PRO A N 1
ATOM 3171 C CA . PRO A 1 385 ? 21.582 18.867 -49.750 1.00 58.09 385 PRO A CA 1
ATOM 3172 C C . PRO A 1 385 ? 20.951 18.061 -50.893 1.00 58.09 385 PRO A C 1
ATOM 3174 O O . PRO A 1 385 ? 21.232 16.875 -51.077 1.00 58.09 385 PRO A O 1
ATOM 3177 N N . HIS A 1 386 ? 20.064 18.693 -51.661 1.00 55.69 386 HIS A N 1
ATOM 3178 C CA . HIS A 1 386 ? 19.478 18.100 -52.863 1.00 55.69 386 HIS A CA 1
ATOM 3179 C C . HIS A 1 386 ? 20.366 18.405 -54.074 1.00 55.69 386 HIS A C 1
ATOM 3181 O O . HIS A 1 386 ? 20.048 19.288 -54.864 1.00 55.69 386 HIS A O 1
ATOM 3187 N N . ASP A 1 387 ? 21.475 17.676 -54.212 1.00 54.53 387 ASP A N 1
ATOM 3188 C CA . ASP A 1 387 ? 22.358 17.785 -55.380 1.00 54.53 387 ASP A CA 1
ATOM 3189 C C . ASP A 1 387 ? 21.964 16.839 -56.528 1.00 54.53 387 ASP A C 1
ATOM 3191 O O . ASP A 1 387 ? 21.378 15.770 -56.324 1.00 54.53 387 ASP A O 1
ATOM 3195 N N . SER A 1 388 ? 22.277 17.269 -57.757 1.00 55.69 388 SER A N 1
ATOM 3196 C CA . SER A 1 388 ? 21.884 16.634 -59.031 1.00 55.69 388 SER A CA 1
ATOM 3197 C C . SER A 1 388 ? 22.876 15.588 -59.569 1.00 55.69 388 SER A C 1
ATOM 3199 O O . SER A 1 388 ? 22.748 15.129 -60.704 1.00 55.69 388 SER A O 1
ATOM 3201 N N . THR A 1 389 ? 23.852 15.174 -58.765 1.00 57.25 389 THR A N 1
ATOM 3202 C CA . THR A 1 389 ? 24.855 14.168 -59.136 1.00 57.25 389 THR A CA 1
ATOM 3203 C C . THR A 1 389 ? 24.322 12.730 -59.055 1.00 57.25 389 THR A C 1
ATOM 3205 O O . THR A 1 389 ? 23.248 12.455 -58.510 1.00 57.25 389 THR A O 1
ATOM 3208 N N . CYS A 1 390 ? 25.065 11.802 -59.675 1.00 58.34 390 CYS A N 1
ATOM 3209 C CA . CYS A 1 390 ? 24.742 10.381 -59.828 1.00 58.34 390 CYS A CA 1
ATOM 3210 C C . CYS A 1 390 ? 24.158 9.755 -58.545 1.00 58.34 390 CYS A C 1
ATOM 3212 O O . CYS A 1 390 ? 24.691 9.924 -57.449 1.00 58.34 390 CYS A O 1
ATOM 3214 N N . PHE A 1 391 ? 23.073 8.985 -58.699 1.00 63.62 391 PHE A N 1
ATOM 3215 C CA . PHE A 1 391 ? 22.273 8.406 -57.612 1.00 63.62 391 PHE A CA 1
ATOM 3216 C C . PHE A 1 391 ? 23.101 7.730 -56.505 1.00 63.62 391 PHE A C 1
ATOM 3218 O O . PHE A 1 391 ? 22.752 7.857 -55.334 1.00 63.62 391 PHE A O 1
ATOM 3225 N N . PHE A 1 392 ? 24.200 7.049 -56.842 1.00 61.31 392 PHE A N 1
ATOM 3226 C CA . PHE A 1 392 ? 25.035 6.348 -55.862 1.00 61.31 392 PHE A CA 1
ATOM 3227 C C . PHE A 1 392 ? 25.906 7.285 -55.015 1.00 61.31 392 PHE A C 1
ATOM 3229 O O . PHE A 1 392 ? 25.966 7.107 -53.799 1.00 61.31 392 PHE A O 1
ATOM 3236 N N . GLU A 1 393 ? 26.509 8.318 -55.610 1.00 63.41 393 GLU A N 1
ATOM 3237 C CA . GLU A 1 393 ? 27.238 9.350 -54.857 1.00 63.41 393 GLU A CA 1
ATOM 3238 C C . GLU A 1 393 ? 26.282 10.154 -53.975 1.00 63.41 393 GLU A C 1
ATOM 3240 O O . GLU A 1 393 ? 26.591 10.422 -52.813 1.00 63.41 393 GLU A O 1
ATOM 3245 N N . ARG A 1 394 ? 25.067 10.426 -54.476 1.00 64.81 394 ARG A N 1
ATOM 3246 C CA . ARG A 1 394 ? 23.992 11.033 -53.688 1.00 64.81 394 ARG A CA 1
ATOM 3247 C C . ARG A 1 394 ? 23.627 10.170 -52.482 1.00 64.81 394 ARG A C 1
ATOM 3249 O O . ARG A 1 394 ? 23.570 10.691 -51.377 1.00 64.81 394 ARG A O 1
ATOM 3256 N N . GLN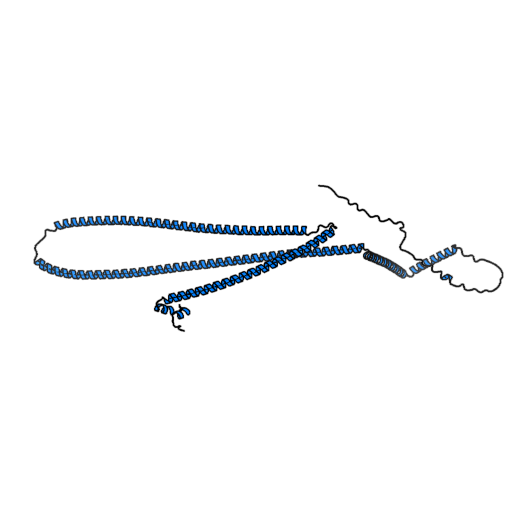 A 1 395 ? 23.388 8.867 -52.652 1.00 70.06 395 GLN A N 1
ATOM 3257 C CA . GLN A 1 395 ? 23.048 7.979 -51.527 1.00 70.06 395 GLN A CA 1
ATOM 3258 C C . GLN A 1 395 ? 24.185 7.879 -50.500 1.00 70.06 395 GLN A C 1
ATOM 3260 O O . GLN A 1 395 ? 23.913 7.884 -49.300 1.00 70.06 395 GLN A O 1
ATOM 3265 N N . TYR A 1 396 ? 25.440 7.850 -50.952 1.00 75.94 396 TYR A N 1
ATOM 3266 C CA . TYR A 1 396 ? 26.602 7.777 -50.069 1.00 75.94 396 TYR A CA 1
ATOM 3267 C C . TYR A 1 396 ? 26.794 9.061 -49.249 1.00 75.94 396 TYR A C 1
ATOM 3269 O O . TYR A 1 396 ? 26.874 9.001 -48.023 1.00 75.94 396 TYR A O 1
ATOM 3277 N N . GLN A 1 397 ? 26.778 10.234 -49.893 1.00 72.19 397 GLN A N 1
ATOM 3278 C CA . GLN A 1 397 ? 26.886 11.526 -49.201 1.00 72.19 397 GLN A CA 1
ATOM 3279 C C . GLN A 1 397 ? 25.711 11.754 -48.242 1.00 72.19 397 GLN A C 1
ATOM 3281 O O . GLN A 1 397 ? 25.883 12.269 -47.139 1.00 72.19 397 GLN A O 1
ATOM 3286 N N . MET A 1 398 ? 24.518 11.302 -48.629 1.00 73.19 398 MET A N 1
ATOM 3287 C CA . MET A 1 398 ? 23.325 11.311 -47.788 1.00 73.19 398 MET A CA 1
ATOM 3288 C C . MET A 1 398 ? 23.450 10.421 -46.556 1.00 73.19 398 MET A C 1
ATOM 3290 O O . MET A 1 398 ? 23.025 10.821 -45.473 1.00 73.19 398 MET A O 1
ATOM 3294 N N . GLN A 1 399 ? 23.987 9.208 -46.702 1.00 78.38 399 GLN A N 1
ATOM 3295 C CA . GLN A 1 399 ? 24.207 8.305 -45.575 1.00 78.38 399 GLN A CA 1
ATOM 3296 C C . GLN A 1 399 ? 25.280 8.847 -44.632 1.00 78.38 399 GLN A C 1
ATOM 3298 O O . GLN A 1 399 ? 25.021 8.930 -43.435 1.00 78.38 399 GLN A O 1
ATOM 3303 N N . ASP A 1 400 ? 26.414 9.309 -45.159 1.00 80.44 400 ASP A N 1
ATOM 3304 C CA . ASP A 1 400 ? 27.502 9.876 -44.355 1.00 80.44 400 ASP A CA 1
ATOM 3305 C C . ASP A 1 400 ? 27.053 11.147 -43.602 1.00 80.44 400 ASP A C 1
ATOM 3307 O O . ASP A 1 400 ? 27.279 11.289 -42.398 1.00 80.44 400 ASP A O 1
ATOM 3311 N N . ALA A 1 401 ? 26.305 12.042 -44.260 1.00 75.06 401 ALA A N 1
ATOM 3312 C CA . ALA A 1 401 ? 25.714 13.212 -43.606 1.00 75.06 401 ALA A CA 1
ATOM 3313 C C . ALA A 1 401 ? 24.692 12.819 -42.523 1.00 75.06 401 ALA A C 1
ATOM 3315 O O . ALA A 1 401 ? 24.696 13.386 -41.427 1.00 75.06 401 ALA A O 1
ATOM 3316 N N . ARG A 1 402 ? 23.841 11.817 -42.788 1.00 75.44 402 ARG A N 1
ATOM 3317 C CA . ARG A 1 402 ? 22.872 11.297 -41.808 1.00 75.44 402 ARG A CA 1
ATOM 3318 C C . ARG A 1 402 ? 23.558 10.668 -40.601 1.00 75.44 402 ARG A C 1
ATOM 3320 O O . ARG A 1 402 ? 23.086 10.871 -39.484 1.00 75.44 402 ARG A O 1
ATOM 3327 N N . GLU A 1 403 ? 24.642 9.927 -40.800 1.00 79.19 403 GLU A N 1
ATOM 3328 C CA . GLU A 1 403 ? 25.407 9.293 -39.724 1.00 79.19 403 GLU A CA 1
ATOM 3329 C C . GLU A 1 403 ? 26.119 10.326 -38.850 1.00 79.19 403 GLU A C 1
ATOM 3331 O O . GLU A 1 403 ? 25.981 10.284 -37.623 1.00 79.19 403 GLU A O 1
ATOM 3336 N N . LYS A 1 404 ? 26.790 11.309 -39.463 1.00 79.81 404 LYS A N 1
ATOM 3337 C CA . LYS A 1 404 ? 27.427 12.426 -38.747 1.00 79.81 404 LYS A CA 1
ATOM 3338 C C . LYS A 1 404 ? 26.413 13.224 -37.926 1.00 79.81 404 LYS A C 1
ATOM 3340 O O . LYS A 1 404 ? 26.660 13.510 -36.752 1.00 79.81 404 LYS A O 1
ATOM 3345 N N . LEU A 1 405 ? 25.240 13.502 -38.495 1.00 74.62 405 LEU A N 1
ATOM 3346 C CA . LEU A 1 405 ? 24.170 14.216 -37.799 1.00 74.62 405 LEU A CA 1
ATOM 3347 C C . LEU A 1 405 ? 23.580 13.388 -36.648 1.00 74.62 405 LEU A C 1
ATOM 3349 O O . LEU A 1 405 ? 23.382 13.891 -35.544 1.00 74.62 405 LEU A O 1
ATOM 3353 N N . LEU A 1 406 ? 23.332 12.096 -36.873 1.00 75.62 406 LEU A N 1
ATOM 3354 C CA . LEU A 1 406 ? 22.878 11.174 -35.830 1.00 75.62 406 LEU A CA 1
ATOM 3355 C C . LEU A 1 406 ? 23.861 11.107 -34.667 1.00 75.62 406 LEU A C 1
ATOM 3357 O O . LEU A 1 406 ? 23.439 11.031 -33.512 1.00 75.62 406 LEU A O 1
ATOM 3361 N N . HIS A 1 407 ? 25.157 11.133 -34.963 1.00 83.00 407 HIS A N 1
ATOM 3362 C CA . HIS A 1 407 ? 26.183 11.159 -33.939 1.00 83.00 407 HIS A CA 1
ATOM 3363 C C . HIS A 1 407 ? 26.149 12.467 -33.133 1.00 83.00 407 HIS A C 1
ATOM 3365 O O . HIS A 1 407 ? 26.207 12.405 -31.902 1.00 83.00 407 HIS A O 1
ATOM 3371 N N . GLN A 1 408 ? 26.009 13.626 -33.783 1.00 84.75 408 GLN A N 1
ATOM 3372 C CA . GLN A 1 408 ? 25.879 14.917 -33.094 1.00 84.75 408 GLN A CA 1
ATOM 3373 C C . GLN A 1 408 ? 24.631 14.968 -32.206 1.00 84.75 408 GLN A C 1
ATOM 3375 O O . GLN A 1 408 ? 24.753 15.231 -31.014 1.00 84.75 408 GLN A O 1
ATOM 3380 N N . ILE A 1 409 ? 23.462 14.576 -32.723 1.00 79.00 409 ILE A N 1
ATOM 3381 C CA . ILE A 1 409 ? 22.211 14.544 -31.946 1.00 79.00 409 ILE A CA 1
ATOM 3382 C C . ILE A 1 409 ? 22.343 13.638 -30.714 1.00 79.00 409 ILE A C 1
ATOM 3384 O O . ILE A 1 409 ? 21.877 13.988 -29.632 1.00 79.00 409 ILE A O 1
ATOM 3388 N N . LYS A 1 410 ? 22.988 12.471 -30.849 1.00 77.62 410 LYS A N 1
ATOM 3389 C CA . LYS A 1 410 ? 23.244 11.578 -29.708 1.00 77.62 410 LYS A CA 1
ATOM 3390 C C . LYS A 1 410 ? 24.178 12.213 -28.681 1.00 77.62 410 LYS A C 1
ATOM 3392 O O . LYS A 1 410 ? 23.934 12.073 -27.488 1.00 77.62 410 LYS A O 1
ATOM 3397 N N . LYS A 1 411 ? 25.230 12.901 -29.131 1.00 87.50 411 LYS A N 1
ATOM 3398 C CA . LYS A 1 411 ? 26.180 13.591 -28.250 1.00 87.50 411 LYS A CA 1
ATOM 3399 C C . LYS A 1 411 ? 25.480 14.689 -27.444 1.00 87.50 411 LYS A C 1
ATOM 3401 O O . LYS A 1 411 ? 25.642 14.734 -26.227 1.00 87.50 411 LYS A O 1
ATOM 3406 N N . ASP A 1 412 ? 24.647 15.492 -28.100 1.00 81.69 412 ASP A N 1
ATOM 3407 C CA . ASP A 1 412 ? 23.895 16.573 -27.460 1.00 81.69 412 ASP A CA 1
ATOM 3408 C C . ASP A 1 412 ? 22.824 16.033 -26.502 1.00 81.69 412 ASP A C 1
ATOM 3410 O O . ASP A 1 412 ? 22.656 16.553 -25.401 1.00 81.69 412 ASP A O 1
ATOM 3414 N N . ALA A 1 413 ? 22.142 14.943 -26.870 1.00 76.19 413 ALA A N 1
ATOM 3415 C CA . ALA A 1 413 ? 21.180 14.278 -25.994 1.00 76.19 413 ALA A CA 1
ATOM 3416 C C . ALA A 1 413 ? 21.849 13.713 -24.729 1.00 76.19 413 ALA A C 1
ATOM 3418 O O . ALA A 1 413 ? 21.329 13.899 -23.630 1.00 76.19 413 ALA A O 1
ATOM 3419 N N . CYS A 1 414 ? 23.019 13.076 -24.857 1.00 83.62 414 CYS A N 1
ATOM 3420 C CA . CYS A 1 414 ? 23.790 12.621 -23.700 1.00 83.62 414 CYS A CA 1
ATOM 3421 C C . CYS A 1 414 ? 24.199 13.797 -22.801 1.00 83.62 414 CYS A C 1
ATOM 3423 O O . CYS A 1 414 ? 24.024 13.705 -21.590 1.00 83.62 414 CYS A O 1
ATOM 3425 N N . ALA A 1 415 ? 24.666 14.908 -23.382 1.00 89.06 415 ALA A N 1
ATOM 3426 C CA . ALA A 1 415 ? 25.046 16.106 -22.631 1.00 89.06 415 ALA A CA 1
ATOM 3427 C C . ALA A 1 415 ? 23.861 16.747 -21.877 1.00 89.06 415 ALA A C 1
ATOM 3429 O O . ALA A 1 415 ? 24.012 17.223 -20.751 1.00 89.06 415 ALA A O 1
ATOM 3430 N N . GLN A 1 416 ? 22.660 16.736 -22.463 1.00 84.81 416 GLN A N 1
ATOM 3431 C CA . GLN A 1 416 ? 21.447 17.212 -21.789 1.00 84.81 416 GLN A CA 1
ATOM 3432 C C . GLN A 1 416 ? 21.044 16.301 -20.626 1.00 84.81 416 GLN A C 1
ATOM 3434 O O . GLN A 1 416 ? 20.687 16.791 -19.556 1.00 84.81 416 GLN A O 1
ATOM 3439 N N . VAL A 1 417 ? 21.120 14.979 -20.808 1.00 82.69 417 VAL A N 1
ATOM 3440 C CA . VAL A 1 417 ? 20.811 14.020 -19.738 1.00 82.69 417 VAL A CA 1
ATOM 3441 C C . VAL A 1 417 ? 21.791 14.172 -18.576 1.00 82.69 417 VAL A C 1
ATOM 3443 O O . VAL A 1 417 ? 21.347 14.215 -17.431 1.00 82.69 417 VAL A O 1
ATOM 3446 N N . THR A 1 418 ? 23.093 14.325 -18.840 1.00 87.12 418 THR A N 1
ATOM 3447 C CA . THR A 1 418 ? 24.083 14.557 -17.776 1.00 87.12 418 THR A CA 1
ATOM 3448 C C . THR A 1 418 ? 23.811 15.858 -17.024 1.00 87.12 418 THR A C 1
ATOM 3450 O O . THR A 1 418 ? 23.813 15.849 -15.797 1.00 87.12 418 THR A O 1
ATOM 3453 N N . ALA A 1 419 ? 23.463 16.945 -17.722 1.00 89.19 419 ALA A N 1
ATOM 3454 C CA . ALA A 1 419 ? 23.113 18.214 -17.078 1.00 89.19 419 ALA A CA 1
ATOM 3455 C C . ALA A 1 419 ? 21.868 18.098 -16.173 1.00 89.19 419 ALA A C 1
ATOM 3457 O O . ALA A 1 419 ? 21.853 18.627 -15.062 1.00 89.19 419 ALA A O 1
ATOM 3458 N N . ILE A 1 420 ? 20.838 17.360 -16.608 1.00 83.62 420 ILE A N 1
ATOM 3459 C CA . ILE A 1 420 ? 19.634 17.106 -15.798 1.00 83.62 420 ILE A CA 1
ATOM 3460 C C . ILE A 1 420 ? 19.973 16.276 -14.553 1.00 83.62 420 ILE A C 1
ATOM 3462 O O . ILE A 1 420 ? 19.453 16.557 -13.470 1.00 83.62 420 ILE A O 1
ATOM 3466 N N . VAL A 1 421 ? 20.839 15.265 -14.684 1.00 83.88 421 VAL A N 1
ATOM 3467 C CA . VAL A 1 421 ? 21.287 14.445 -13.548 1.00 83.88 421 VAL A CA 1
ATOM 3468 C C . VAL A 1 421 ? 22.040 15.309 -12.539 1.00 83.88 421 VAL A C 1
ATOM 3470 O O . VAL A 1 421 ? 21.657 15.320 -11.369 1.00 83.88 421 VAL A O 1
ATOM 3473 N N . GLU A 1 422 ? 23.008 16.109 -12.985 1.00 89.12 422 GLU A N 1
ATOM 3474 C CA . GLU A 1 422 ? 23.767 17.022 -12.121 1.00 89.12 422 GLU A CA 1
ATOM 3475 C C . GLU A 1 422 ? 22.867 18.050 -11.416 1.00 89.12 422 GLU A C 1
ATOM 3477 O O . GLU A 1 422 ? 23.030 18.320 -10.224 1.00 89.12 422 GLU A O 1
ATOM 3482 N N . GLU A 1 423 ? 21.880 18.623 -12.112 1.00 88.00 423 GLU A N 1
ATOM 3483 C CA . GLU A 1 423 ? 20.890 19.500 -11.480 1.00 88.00 423 GLU A CA 1
ATOM 3484 C C . GLU A 1 423 ? 20.045 18.764 -10.438 1.00 88.00 423 GLU A C 1
ATOM 3486 O O . GLU A 1 423 ? 19.750 19.317 -9.376 1.00 88.00 423 GLU A O 1
ATOM 3491 N N . SER A 1 424 ? 19.646 17.523 -10.719 1.00 82.25 424 SER A N 1
ATOM 3492 C CA . SER A 1 424 ? 18.853 16.722 -9.787 1.00 82.25 424 SER A CA 1
ATOM 3493 C C . SER A 1 424 ? 19.639 16.382 -8.518 1.00 82.25 424 SER A C 1
ATOM 3495 O O . SER A 1 424 ? 19.086 16.456 -7.421 1.00 82.25 424 SER A O 1
ATOM 3497 N N . GLU A 1 425 ? 20.937 16.096 -8.642 1.00 87.62 425 GLU A N 1
ATOM 3498 C CA . GLU A 1 425 ? 21.836 15.872 -7.510 1.00 87.62 425 GLU A CA 1
ATOM 3499 C C . GLU A 1 425 ? 22.008 17.144 -6.680 1.00 87.62 425 GLU A C 1
ATOM 3501 O O . GLU A 1 425 ? 21.881 17.100 -5.455 1.00 87.62 425 GLU A O 1
ATOM 3506 N N . LYS A 1 426 ? 22.190 18.301 -7.333 1.00 89.38 426 LYS A N 1
ATOM 3507 C CA . LYS A 1 426 ? 22.235 19.606 -6.654 1.00 89.38 426 LYS A CA 1
ATOM 3508 C C . LYS A 1 426 ? 20.942 19.893 -5.889 1.00 89.38 426 LYS A C 1
ATOM 3510 O O . LYS A 1 426 ? 21.009 20.343 -4.746 1.00 89.38 426 LYS A O 1
ATOM 3515 N N . ARG A 1 427 ? 19.773 19.592 -6.471 1.00 84.62 427 ARG A N 1
ATOM 3516 C CA . ARG A 1 427 ? 18.471 19.745 -5.794 1.00 84.62 427 ARG A CA 1
ATOM 3517 C C . ARG A 1 427 ? 18.345 18.809 -4.593 1.00 84.62 427 ARG A C 1
ATOM 3519 O O . ARG A 1 427 ? 17.987 19.284 -3.524 1.00 84.62 427 ARG A O 1
ATOM 3526 N N . ARG A 1 428 ? 18.710 17.527 -4.722 1.00 84.75 428 ARG A N 1
ATOM 3527 C CA . ARG A 1 428 ? 18.710 16.568 -3.594 1.00 84.75 428 ARG A CA 1
ATOM 3528 C C . ARG A 1 428 ? 19.655 16.996 -2.469 1.00 84.75 428 ARG A C 1
ATOM 3530 O O . ARG A 1 428 ? 19.331 16.863 -1.294 1.00 84.75 428 ARG A O 1
ATOM 3537 N N . ALA A 1 429 ? 20.824 17.530 -2.817 1.00 88.25 429 ALA A N 1
ATOM 3538 C CA . ALA A 1 429 ? 21.764 18.052 -1.834 1.00 88.25 429 ALA A CA 1
ATOM 3539 C C . ALA A 1 429 ? 21.224 19.306 -1.123 1.00 88.25 429 ALA A C 1
ATOM 3541 O O . ALA A 1 429 ? 21.497 19.493 0.063 1.00 88.25 429 ALA A O 1
ATOM 3542 N N . ALA A 1 430 ? 20.468 20.159 -1.823 1.00 87.56 430 ALA A N 1
ATOM 3543 C CA . ALA A 1 430 ? 19.802 21.316 -1.230 1.00 87.56 430 ALA A CA 1
ATOM 3544 C C . ALA A 1 430 ? 18.675 20.892 -0.275 1.00 87.56 430 ALA A C 1
ATOM 3546 O O . ALA A 1 430 ? 18.691 21.309 0.880 1.00 87.56 430 ALA A O 1
ATOM 3547 N N . THR A 1 431 ? 17.786 19.986 -0.695 1.00 86.19 431 THR A N 1
ATOM 3548 C CA . THR A 1 431 ? 16.693 19.487 0.160 1.00 86.19 431 THR A CA 1
ATOM 3549 C C . THR A 1 431 ? 17.225 18.796 1.412 1.00 86.19 431 THR A C 1
ATOM 3551 O O . THR A 1 431 ? 16.755 19.062 2.509 1.00 86.19 431 THR A O 1
ATOM 3554 N N . TYR A 1 432 ? 18.284 17.990 1.292 1.00 89.94 432 TYR A N 1
ATOM 3555 C CA . TYR A 1 432 ? 18.916 17.353 2.451 1.00 89.94 432 TYR A CA 1
ATOM 3556 C C . TYR A 1 432 ? 19.515 18.369 3.444 1.00 89.94 432 TYR A C 1
ATOM 3558 O O . TYR A 1 432 ? 19.522 18.151 4.657 1.00 89.94 432 TYR A O 1
ATOM 3566 N N . LYS A 1 433 ? 20.036 19.501 2.950 1.00 90.75 433 LYS A N 1
ATOM 3567 C CA . LYS A 1 433 ? 20.511 20.592 3.815 1.00 90.75 433 LYS A CA 1
ATOM 3568 C C . LYS A 1 433 ? 19.352 21.297 4.517 1.00 90.75 433 LYS A C 1
ATOM 3570 O O . LYS A 1 433 ? 19.500 21.619 5.693 1.00 90.75 433 LYS A O 1
ATOM 3575 N N . GLU A 1 434 ? 18.235 21.514 3.829 1.00 86.56 434 GLU A N 1
ATOM 3576 C CA . GLU A 1 434 ? 17.013 22.087 4.408 1.00 86.56 434 GLU A CA 1
ATOM 3577 C C . GLU A 1 434 ? 16.427 21.170 5.489 1.00 86.56 434 GLU A C 1
ATOM 3579 O O . GLU A 1 434 ? 16.151 21.630 6.593 1.00 86.56 434 GLU A O 1
ATOM 3584 N N . GLU A 1 435 ? 16.342 19.862 5.233 1.00 86.81 435 GLU A N 1
ATOM 3585 C CA . GLU A 1 435 ? 15.902 18.862 6.216 1.00 86.81 435 GLU A CA 1
ATOM 3586 C C . GLU A 1 435 ? 16.782 18.881 7.469 1.00 86.81 435 GLU A C 1
ATOM 3588 O O . GLU A 1 435 ? 16.274 18.997 8.582 1.00 86.81 435 GLU A O 1
ATOM 3593 N N . LYS A 1 436 ? 18.113 18.888 7.311 1.00 86.94 436 LYS A N 1
ATOM 3594 C CA . LYS A 1 436 ? 19.038 19.022 8.449 1.00 86.94 436 LYS A CA 1
ATOM 3595 C C . LYS A 1 436 ? 18.873 20.329 9.215 1.00 86.94 436 LYS A C 1
ATOM 3597 O O . LYS A 1 436 ? 19.109 20.365 10.423 1.00 86.94 436 LYS A O 1
ATOM 3602 N N . GLN A 1 437 ? 18.553 21.423 8.529 1.00 90.44 437 GLN A N 1
ATOM 3603 C CA . GLN A 1 437 ? 18.277 22.695 9.190 1.00 90.44 437 GLN A CA 1
ATOM 3604 C C . GLN A 1 437 ? 16.977 22.609 9.993 1.00 90.44 437 GLN A C 1
ATOM 3606 O O . GLN A 1 437 ? 16.978 23.022 11.148 1.00 90.44 437 GLN A O 1
ATOM 3611 N N . LEU A 1 438 ? 15.923 22.008 9.437 1.00 84.94 438 LEU A N 1
ATOM 3612 C CA . LEU A 1 438 ? 14.652 21.782 10.129 1.00 84.94 438 LEU A CA 1
ATOM 3613 C C . LEU A 1 438 ? 14.799 20.847 11.336 1.00 84.94 438 LEU A C 1
ATOM 3615 O O . LEU A 1 438 ? 14.268 21.132 12.402 1.00 84.94 438 LEU A O 1
ATOM 3619 N N . GLU A 1 439 ? 15.565 19.764 11.223 1.00 89.19 439 GLU A N 1
ATOM 3620 C CA . GLU A 1 439 ? 15.855 18.892 12.367 1.00 89.19 439 GLU A CA 1
ATOM 3621 C C . GLU A 1 439 ? 16.548 19.664 13.494 1.00 89.19 439 GLU A C 1
ATOM 3623 O O . GLU A 1 439 ? 16.162 19.562 14.658 1.00 89.19 439 GLU A O 1
ATOM 3628 N N . ARG A 1 440 ? 17.540 20.497 13.155 1.00 91.50 440 ARG A N 1
ATOM 3629 C CA . ARG A 1 440 ? 18.228 21.343 14.138 1.00 91.50 440 ARG A CA 1
ATOM 3630 C C . ARG A 1 440 ? 17.290 22.361 14.780 1.00 91.50 440 ARG A C 1
ATOM 3632 O O . ARG A 1 440 ? 17.402 22.578 15.984 1.00 91.50 440 ARG A O 1
ATOM 3639 N N . THR A 1 441 ? 16.379 22.977 14.022 1.00 90.12 441 THR A N 1
ATOM 3640 C CA . THR A 1 441 ? 15.410 23.924 14.595 1.00 90.12 441 THR A CA 1
ATOM 3641 C C . THR A 1 441 ? 14.395 23.219 15.486 1.00 90.12 441 THR A C 1
ATOM 3643 O O . THR A 1 441 ? 14.082 23.740 16.551 1.00 90.12 441 THR A O 1
ATOM 3646 N N . ILE A 1 442 ? 13.938 22.016 15.128 1.00 88.88 442 ILE A N 1
ATO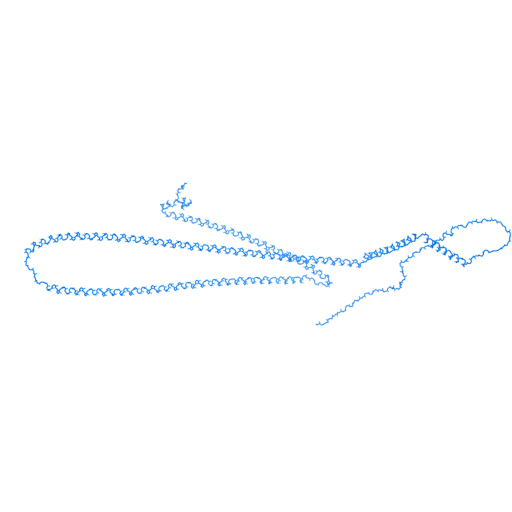M 3647 C CA . ILE A 1 442 ? 13.050 21.205 15.973 1.00 88.88 442 ILE A CA 1
ATOM 3648 C C . ILE A 1 442 ? 13.741 20.831 17.284 1.00 88.88 442 ILE A C 1
ATOM 3650 O O . ILE A 1 442 ? 13.154 21.016 18.347 1.00 88.88 442 ILE A O 1
ATOM 3654 N N . ILE A 1 443 ? 14.992 20.363 17.232 1.00 92.19 443 ILE A N 1
ATOM 3655 C CA . ILE A 1 443 ? 15.770 20.038 18.437 1.00 92.19 443 ILE A CA 1
ATOM 3656 C C . ILE A 1 443 ? 15.953 21.286 19.313 1.00 92.19 443 ILE A C 1
ATOM 3658 O O . ILE A 1 443 ? 15.790 21.207 20.529 1.00 92.19 443 ILE A O 1
ATOM 3662 N N . ALA A 1 444 ? 16.242 22.445 18.713 1.00 91.62 444 ALA A N 1
ATOM 3663 C CA . ALA A 1 444 ? 16.369 23.701 19.448 1.00 91.62 444 ALA A CA 1
ATOM 3664 C C . ALA A 1 444 ? 15.045 24.133 20.106 1.00 91.62 444 ALA A C 1
ATOM 3666 O O . ALA A 1 444 ? 15.050 24.508 21.276 1.00 91.62 444 ALA A O 1
ATOM 3667 N N . MET A 1 445 ? 13.915 24.027 19.396 1.00 91.00 445 MET A N 1
ATOM 3668 C CA . MET A 1 445 ? 12.585 24.324 19.946 1.00 91.00 445 MET A CA 1
ATOM 3669 C C . MET A 1 445 ? 12.189 23.354 21.062 1.00 91.00 445 MET A C 1
ATOM 3671 O O . MET A 1 445 ? 11.613 23.782 22.058 1.00 91.00 445 MET A O 1
ATOM 3675 N N . ALA A 1 446 ? 12.502 22.062 20.925 1.00 89.56 446 ALA A N 1
ATOM 3676 C CA . ALA A 1 446 ? 12.265 21.072 21.974 1.00 89.56 446 ALA A CA 1
ATOM 3677 C C . ALA A 1 446 ? 13.072 21.411 23.234 1.00 89.56 446 ALA A C 1
ATOM 3679 O O . ALA A 1 446 ? 12.501 21.495 24.315 1.00 89.56 446 ALA A O 1
ATOM 3680 N N . ALA A 1 447 ? 14.361 21.731 23.078 1.00 92.25 447 ALA A N 1
ATOM 3681 C CA . ALA A 1 447 ? 15.205 22.157 24.190 1.00 92.25 447 ALA A CA 1
ATOM 3682 C C . ALA A 1 447 ? 14.713 23.463 24.845 1.00 92.25 447 ALA A C 1
ATOM 3684 O O . ALA A 1 447 ? 14.795 23.612 26.061 1.00 92.25 447 ALA A O 1
ATOM 3685 N N . GLU A 1 448 ? 14.194 24.420 24.068 1.00 92.31 448 GLU A N 1
ATOM 3686 C CA . GLU A 1 448 ? 13.604 25.652 24.606 1.00 92.31 448 GLU A CA 1
ATOM 3687 C C . GLU A 1 448 ? 12.287 25.385 25.352 1.00 92.31 448 GLU A C 1
ATOM 3689 O O . GLU A 1 448 ? 12.048 25.967 26.408 1.00 92.31 448 GLU A O 1
ATOM 3694 N N . ASN A 1 449 ? 11.447 24.483 24.843 1.00 90.88 449 ASN A N 1
ATOM 3695 C CA . ASN A 1 449 ? 10.218 24.075 25.520 1.00 90.88 449 ASN A CA 1
ATOM 3696 C C . ASN A 1 449 ? 10.510 23.324 26.818 1.00 90.88 449 ASN A C 1
ATOM 3698 O O . ASN A 1 449 ? 9.877 23.621 27.825 1.00 90.88 449 ASN A O 1
ATOM 3702 N N . ASP A 1 450 ? 11.486 22.416 26.826 1.00 89.06 450 ASP A N 1
ATOM 3703 C CA . ASP A 1 450 ? 11.906 21.708 28.037 1.00 89.06 450 ASP A CA 1
ATOM 3704 C C . ASP A 1 450 ? 12.418 22.687 29.102 1.00 89.06 450 ASP A C 1
ATOM 3706 O O . ASP A 1 450 ? 12.076 22.544 30.275 1.00 89.06 450 ASP A O 1
ATOM 3710 N N . ARG A 1 451 ? 13.150 23.737 28.694 1.00 89.31 451 ARG A N 1
ATOM 3711 C CA . ARG A 1 451 ? 13.547 24.841 29.588 1.00 89.31 451 ARG A CA 1
ATOM 3712 C C . ARG A 1 451 ? 12.345 25.611 30.136 1.00 89.31 451 ARG A C 1
ATOM 3714 O O . ARG A 1 451 ? 12.268 25.838 31.333 1.00 89.31 451 ARG A O 1
ATOM 3721 N N . LYS A 1 452 ? 11.370 25.975 29.298 1.00 90.38 452 LYS A N 1
ATOM 3722 C CA . LYS A 1 452 ? 10.145 26.658 29.767 1.00 90.38 452 LYS A CA 1
ATOM 3723 C C . LYS A 1 452 ? 9.327 25.778 30.712 1.00 90.38 452 LYS A C 1
ATOM 3725 O O . LYS A 1 452 ? 8.763 26.269 31.685 1.00 90.38 452 LYS A O 1
ATOM 3730 N N . ILE A 1 453 ? 9.266 24.474 30.442 1.00 90.12 453 ILE A N 1
ATOM 3731 C CA . ILE A 1 453 ? 8.596 23.499 31.307 1.00 90.12 453 ILE A CA 1
ATOM 3732 C C . ILE A 1 453 ? 9.330 23.386 32.643 1.00 90.12 453 ILE A C 1
ATOM 3734 O O . ILE A 1 453 ? 8.664 23.363 33.6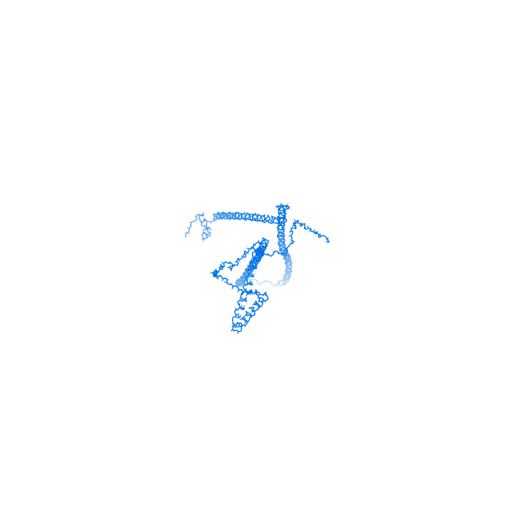76 1.00 90.12 453 ILE A O 1
ATOM 3738 N N . SER A 1 454 ? 10.666 23.330 32.655 1.00 87.06 454 SER A N 1
ATOM 3739 C CA . SER A 1 454 ? 11.427 23.288 33.906 1.00 87.06 454 SER A CA 1
ATOM 3740 C C . SER A 1 454 ? 11.279 24.587 34.705 1.00 87.06 454 SER A C 1
ATOM 3742 O O . SER A 1 454 ? 11.042 24.521 35.910 1.00 87.06 454 SER A O 1
ATOM 3744 N N . GLU A 1 455 ? 11.293 25.751 34.050 1.00 88.94 455 GLU A N 1
ATOM 3745 C CA . GLU A 1 455 ? 11.027 27.059 34.665 1.00 88.94 455 GLU A CA 1
ATOM 3746 C C . GLU A 1 455 ? 9.629 27.130 35.305 1.00 88.94 455 GLU A C 1
ATOM 3748 O O . GLU A 1 455 ? 9.502 27.469 36.485 1.00 88.94 455 GLU A O 1
ATOM 3753 N N . GLU A 1 456 ? 8.574 26.754 34.575 1.00 89.00 456 GLU A N 1
ATOM 3754 C CA . GLU A 1 456 ? 7.202 26.729 35.105 1.00 89.00 456 GLU A CA 1
ATOM 3755 C C . GLU A 1 456 ? 7.030 25.671 36.202 1.00 89.00 456 GLU A C 1
ATOM 3757 O O . GLU A 1 456 ? 6.357 25.902 37.208 1.00 89.00 456 GLU A O 1
ATOM 3762 N N . ARG A 1 457 ? 7.688 24.516 36.074 1.00 89.19 457 ARG A N 1
ATOM 3763 C CA . ARG A 1 457 ? 7.684 23.482 37.112 1.00 89.19 457 ARG A CA 1
ATOM 3764 C C . ARG A 1 457 ? 8.332 23.990 38.400 1.00 89.19 457 ARG A C 1
ATOM 3766 O O . ARG A 1 457 ? 7.756 23.795 39.469 1.00 89.19 457 ARG A O 1
ATOM 3773 N N . ILE A 1 458 ? 9.475 24.672 38.317 1.00 87.19 458 ILE A N 1
ATOM 3774 C CA . ILE A 1 458 ? 10.128 25.314 39.468 1.00 87.19 458 ILE A CA 1
ATOM 3775 C C . ILE A 1 458 ? 9.208 26.378 40.074 1.00 87.19 458 ILE A C 1
ATOM 3777 O O . ILE A 1 458 ? 9.027 26.397 41.291 1.00 87.19 458 ILE A O 1
ATOM 3781 N N . ARG A 1 459 ? 8.570 27.215 39.247 1.00 90.25 459 ARG A N 1
ATOM 3782 C CA . ARG A 1 459 ? 7.616 28.236 39.699 1.00 90.25 459 ARG A CA 1
ATOM 3783 C C . ARG A 1 459 ? 6.453 27.629 40.488 1.00 90.25 459 ARG A C 1
ATOM 3785 O O . ARG A 1 459 ? 6.176 28.070 41.601 1.00 90.25 459 ARG A O 1
ATOM 3792 N N . ILE A 1 460 ? 5.823 26.578 39.963 1.00 88.62 460 ILE A N 1
ATOM 3793 C CA . ILE A 1 460 ? 4.737 25.860 40.647 1.00 88.62 460 ILE A CA 1
ATOM 3794 C C . ILE A 1 460 ? 5.235 25.253 41.960 1.00 88.62 460 ILE A C 1
ATOM 3796 O O . ILE A 1 460 ? 4.531 25.313 42.967 1.00 88.62 460 ILE A O 1
ATOM 3800 N N . LEU A 1 461 ? 6.434 24.663 41.966 1.00 85.62 461 LEU A N 1
ATOM 3801 C CA . LEU A 1 461 ? 7.034 24.095 43.172 1.00 85.62 461 LEU A CA 1
ATOM 3802 C C . LEU A 1 461 ? 7.302 25.170 44.235 1.00 85.62 461 LEU A C 1
ATOM 3804 O O . LEU A 1 461 ? 7.059 24.906 45.409 1.00 85.62 461 LEU A O 1
ATOM 3808 N N . MET A 1 462 ? 7.720 26.380 43.850 1.00 84.69 462 MET A N 1
ATOM 3809 C CA . MET A 1 462 ? 7.921 27.507 44.773 1.00 84.69 462 MET A CA 1
ATOM 3810 C C . MET A 1 462 ? 6.624 27.980 45.447 1.00 84.69 462 MET A C 1
ATOM 3812 O O . MET A 1 462 ? 6.666 28.466 46.576 1.00 84.69 462 MET A O 1
ATOM 3816 N N . GLU A 1 463 ? 5.473 27.815 44.793 1.00 87.75 463 GLU A N 1
ATOM 3817 C CA . GLU A 1 463 ? 4.158 28.163 45.349 1.00 87.75 463 GLU A CA 1
ATOM 3818 C C . GLU A 1 463 ? 3.615 27.110 46.335 1.00 87.75 463 GLU A C 1
ATOM 3820 O O . GLU A 1 463 ? 2.629 27.359 47.035 1.00 87.75 463 GLU A O 1
ATOM 3825 N N . LYS A 1 464 ? 4.221 25.916 46.410 1.00 85.75 464 LYS A N 1
ATOM 3826 C CA . LYS A 1 464 ? 3.773 24.844 47.313 1.00 85.75 464 LYS A CA 1
ATOM 3827 C C . LYS A 1 464 ? 4.367 24.982 48.722 1.00 85.75 464 LYS A C 1
ATOM 3829 O O . LYS A 1 464 ? 5.481 25.473 48.899 1.00 85.75 464 LYS A O 1
ATOM 3834 N N . PRO A 1 465 ? 3.650 24.510 49.760 1.00 87.06 465 PRO A N 1
ATOM 3835 C CA . PRO A 1 465 ? 4.157 24.527 51.128 1.00 87.06 465 PRO A CA 1
ATOM 3836 C C . PRO A 1 465 ? 5.414 23.659 51.272 1.00 87.06 465 PRO A C 1
ATOM 3838 O O . PRO A 1 465 ? 5.472 22.532 50.775 1.00 87.06 465 PRO A O 1
ATOM 3841 N N . LYS A 1 466 ? 6.412 24.172 52.005 1.00 79.50 466 LYS A N 1
ATOM 3842 C CA . LYS A 1 466 ? 7.747 23.556 52.144 1.00 79.50 466 LYS A CA 1
ATOM 3843 C C . LYS A 1 466 ? 7.697 22.119 52.666 1.00 79.50 466 LYS A C 1
ATOM 3845 O O . LYS A 1 466 ? 8.475 21.285 52.223 1.00 79.50 466 LYS A O 1
ATOM 3850 N N . GLU A 1 467 ? 6.761 21.814 53.558 1.00 79.94 467 GLU A N 1
ATOM 3851 C CA . GLU A 1 467 ? 6.531 20.471 54.112 1.00 79.94 467 GLU A CA 1
ATOM 3852 C C . GLU A 1 467 ? 6.241 19.432 53.020 1.00 79.94 467 GLU A C 1
ATOM 3854 O O . GLU A 1 467 ? 6.773 18.325 53.061 1.00 79.94 467 GLU A O 1
ATOM 3859 N N . LEU A 1 468 ? 5.466 19.815 52.001 1.00 78.44 468 LEU A N 1
ATOM 3860 C CA . LEU A 1 468 ? 5.114 18.964 50.864 1.00 78.44 468 LEU A CA 1
ATOM 3861 C C . LEU A 1 468 ? 6.278 18.821 49.870 1.00 78.44 468 LEU A C 1
ATOM 3863 O O . LEU A 1 468 ? 6.446 17.783 49.242 1.00 78.44 468 LEU A O 1
ATOM 3867 N N . ILE A 1 469 ? 7.133 19.837 49.757 1.00 78.50 469 ILE A N 1
ATOM 3868 C CA . ILE A 1 469 ? 8.360 19.764 48.949 1.00 78.50 469 ILE A CA 1
ATOM 3869 C C . ILE A 1 469 ? 9.366 18.797 49.599 1.00 78.50 469 ILE A C 1
ATOM 3871 O O . ILE A 1 469 ? 10.009 18.000 48.915 1.00 78.50 469 ILE A O 1
ATOM 3875 N N . TYR A 1 470 ? 9.469 18.804 50.933 1.00 77.62 470 TYR A N 1
ATOM 3876 C CA . TYR A 1 470 ? 10.356 17.901 51.668 1.00 77.62 470 TYR A CA 1
ATOM 3877 C C . TYR A 1 470 ? 9.951 16.424 51.569 1.00 77.62 470 TYR A C 1
ATOM 3879 O O . TYR A 1 470 ? 10.839 15.571 51.594 1.00 77.62 470 TYR A O 1
ATOM 3887 N N . THR A 1 471 ? 8.661 16.104 51.413 1.00 75.81 471 THR A N 1
ATOM 3888 C CA . THR A 1 471 ? 8.201 14.718 51.195 1.00 75.81 471 THR A CA 1
ATOM 3889 C C . THR A 1 471 ? 8.472 14.228 49.770 1.00 75.81 471 THR A C 1
ATOM 3891 O O . THR A 1 471 ? 8.788 13.056 49.578 1.00 75.81 471 THR A O 1
ATOM 3894 N N . LEU A 1 472 ? 8.446 15.125 48.777 1.00 70.44 472 LEU A N 1
ATOM 3895 C CA . LEU A 1 472 ? 8.768 14.831 47.369 1.00 70.44 472 LEU A CA 1
ATOM 3896 C C . LEU A 1 472 ? 10.273 14.655 47.099 1.00 70.44 472 LEU A C 1
ATOM 3898 O O . LEU A 1 472 ? 10.673 14.171 46.036 1.00 70.44 472 LEU A O 1
ATOM 3902 N N . ARG A 1 473 ? 11.118 14.997 48.078 1.00 66.19 473 ARG A N 1
ATOM 3903 C CA . ARG A 1 473 ? 12.586 14.915 48.008 1.00 66.19 473 ARG A CA 1
ATOM 3904 C C . ARG A 1 473 ? 13.120 13.502 47.726 1.00 66.19 473 ARG A C 1
ATOM 3906 O O . ARG A 1 473 ? 14.248 13.373 47.270 1.00 66.19 473 ARG A O 1
ATOM 3913 N N . GLY A 1 474 ? 12.334 12.451 47.967 1.00 62.50 474 GLY A N 1
ATOM 3914 C CA . GLY A 1 474 ? 12.740 11.043 47.843 1.00 62.50 474 GLY A CA 1
ATOM 3915 C C . GLY A 1 474 ? 12.969 10.496 46.424 1.00 62.50 474 GLY A C 1
ATOM 3916 O O . GLY A 1 474 ? 13.030 9.280 46.278 1.00 62.50 474 GLY A O 1
ATOM 3917 N N . GLY A 1 475 ? 13.087 11.345 45.394 1.00 65.12 475 GLY A N 1
ATOM 3918 C CA . GLY A 1 475 ? 13.452 10.921 44.030 1.00 65.12 475 GLY A CA 1
ATOM 3919 C C . GLY A 1 475 ? 12.645 11.546 42.888 1.00 65.12 475 GLY A C 1
ATOM 3920 O O . GLY A 1 475 ? 12.848 11.172 41.739 1.00 65.12 475 GLY A O 1
ATOM 3921 N N . VAL A 1 476 ? 11.724 12.472 43.177 1.00 79.06 476 VAL A N 1
ATOM 3922 C CA . VAL A 1 476 ? 10.851 13.083 42.152 1.00 79.06 476 VAL A CA 1
ATOM 3923 C C . VAL A 1 476 ? 11.401 14.422 41.632 1.00 79.06 476 VAL A C 1
ATOM 3925 O O . VAL A 1 476 ? 11.097 14.822 40.507 1.00 79.06 476 VAL A O 1
ATOM 3928 N N . LEU A 1 477 ? 12.224 15.108 42.430 1.00 81.19 477 LEU A N 1
ATOM 3929 C CA . LEU A 1 477 ? 12.818 16.403 42.082 1.00 81.19 477 LEU A CA 1
ATOM 3930 C C . LEU A 1 477 ? 14.087 16.231 41.241 1.00 81.19 477 LEU A C 1
ATOM 3932 O O . LEU A 1 477 ? 14.913 15.366 41.533 1.00 81.19 477 LEU A O 1
ATOM 3936 N N . THR A 1 478 ? 14.244 17.069 40.218 1.00 83.81 478 THR A N 1
ATOM 3937 C CA . THR A 1 478 ? 15.464 17.110 39.397 1.00 83.81 478 THR A CA 1
ATOM 3938 C C . THR A 1 478 ? 16.579 17.901 40.092 1.00 83.81 478 THR A C 1
ATOM 3940 O O . THR A 1 478 ? 16.327 18.693 41.001 1.00 83.81 478 THR A O 1
ATOM 3943 N N . ASP A 1 479 ? 17.831 17.703 39.671 1.00 82.00 479 ASP A N 1
ATOM 3944 C CA . ASP A 1 479 ? 18.989 18.390 40.264 1.00 82.00 479 ASP A CA 1
ATOM 3945 C C . ASP A 1 479 ? 18.889 19.924 40.161 1.00 82.00 479 ASP A C 1
ATOM 3947 O O . ASP A 1 479 ? 19.244 20.631 41.105 1.00 82.00 479 ASP A O 1
ATOM 3951 N N . GLU A 1 480 ? 18.355 20.440 39.052 1.00 82.56 480 GLU A N 1
ATOM 3952 C CA . GLU A 1 480 ? 18.128 21.876 38.844 1.00 82.56 480 GLU A CA 1
ATOM 3953 C C . GLU A 1 480 ? 17.052 22.425 39.795 1.00 82.56 480 GLU A C 1
ATOM 3955 O O . GLU A 1 480 ? 17.226 23.493 40.385 1.00 82.56 480 GLU A O 1
ATOM 3960 N N . GLU A 1 481 ? 15.977 21.663 40.024 1.00 84.38 481 GLU A N 1
ATOM 3961 C CA . GLU A 1 481 ? 14.909 22.015 40.970 1.00 84.38 481 GLU A CA 1
ATOM 3962 C C . GLU A 1 481 ? 15.417 22.056 42.418 1.00 84.38 481 GLU A C 1
ATOM 3964 O O . GLU A 1 481 ? 15.066 22.961 43.175 1.00 84.38 481 GLU A O 1
ATOM 3969 N N . ILE A 1 482 ? 16.275 21.108 42.809 1.00 82.44 482 ILE A N 1
ATOM 3970 C CA . ILE A 1 482 ? 16.872 21.046 44.153 1.00 82.44 482 ILE A CA 1
ATOM 3971 C C . ILE A 1 482 ? 17.712 22.301 44.428 1.00 82.44 482 ILE A C 1
ATOM 3973 O O . ILE A 1 482 ? 17.614 22.884 45.513 1.00 82.44 482 ILE A O 1
ATOM 3977 N N . VAL A 1 483 ? 18.499 22.739 43.439 1.00 83.62 483 VAL A N 1
ATOM 3978 C CA . VAL A 1 483 ? 19.319 23.955 43.528 1.00 83.62 483 VAL A CA 1
ATOM 3979 C C . VAL A 1 483 ? 18.441 25.208 43.568 1.00 83.62 483 VAL A C 1
ATOM 3981 O O . VAL A 1 483 ? 18.630 26.047 44.449 1.00 83.62 483 VAL A O 1
ATOM 3984 N N . ALA A 1 484 ? 17.450 25.322 42.678 1.00 82.62 484 ALA A N 1
ATOM 3985 C CA . ALA A 1 484 ? 16.559 26.484 42.608 1.00 82.62 484 ALA A CA 1
ATOM 3986 C C . ALA A 1 484 ? 15.708 26.675 43.879 1.00 82.62 484 ALA A C 1
ATOM 3988 O O . ALA A 1 484 ? 15.402 27.803 44.261 1.00 82.62 484 ALA A O 1
ATOM 3989 N N . LEU A 1 485 ? 15.362 25.583 44.568 1.00 81.69 485 LEU A N 1
ATOM 3990 C CA . LEU A 1 485 ? 14.613 25.600 45.830 1.00 81.69 485 LEU A CA 1
ATOM 3991 C C . LEU A 1 485 ? 15.509 25.779 47.074 1.00 81.69 485 LEU A C 1
ATOM 3993 O O . LEU A 1 485 ? 15.005 25.760 48.199 1.00 81.69 485 LEU A O 1
ATOM 3997 N N . GLY A 1 486 ? 16.828 25.950 46.900 1.00 76.94 486 GLY A N 1
ATOM 3998 C CA . GLY A 1 486 ? 17.781 26.153 47.998 1.00 76.94 486 GLY A CA 1
ATOM 3999 C C . GLY A 1 486 ? 17.945 24.930 48.908 1.00 76.94 486 GLY A C 1
ATOM 4000 O O . GLY A 1 486 ? 18.281 25.064 50.086 1.00 76.94 486 GLY A O 1
ATOM 4001 N N . MET A 1 487 ? 17.673 23.730 48.391 1.00 75.31 487 MET A N 1
ATOM 4002 C CA . MET A 1 487 ? 17.747 22.484 49.149 1.00 75.31 487 MET A CA 1
ATOM 4003 C C . MET A 1 487 ? 19.152 21.880 49.035 1.00 75.31 487 MET A C 1
ATOM 4005 O O . MET A 1 487 ? 19.724 21.777 47.956 1.00 75.31 487 MET A O 1
ATOM 4009 N N . VAL A 1 488 ? 19.726 21.431 50.155 1.00 71.19 488 VAL A N 1
ATOM 4010 C CA . VAL A 1 488 ? 21.062 20.807 50.152 1.00 71.19 488 VAL A CA 1
ATOM 4011 C C . VAL A 1 488 ? 20.991 19.418 49.508 1.00 71.19 488 VAL A C 1
ATOM 4013 O O . VAL A 1 488 ? 20.211 18.568 49.954 1.00 71.19 488 VAL A O 1
ATOM 4016 N N . LYS A 1 489 ? 21.816 19.156 48.488 1.00 62.22 489 LYS A N 1
ATOM 4017 C CA . LYS A 1 489 ? 21.962 17.822 47.884 1.00 62.22 489 LYS A CA 1
ATOM 4018 C C . LYS A 1 489 ? 22.520 16.864 48.947 1.00 62.22 489 LYS A C 1
ATOM 4020 O O . LYS A 1 489 ? 23.573 17.129 49.522 1.00 62.22 489 LYS A O 1
ATOM 4025 N N . ARG A 1 490 ? 21.792 15.792 49.280 1.00 59.78 490 ARG A N 1
ATOM 4026 C CA . ARG A 1 490 ? 22.374 14.678 50.048 1.00 59.78 490 ARG A CA 1
ATOM 4027 C C . ARG A 1 490 ? 23.037 13.768 49.021 1.00 59.78 490 ARG A C 1
ATOM 4029 O O . ARG A 1 490 ? 22.334 13.300 48.131 1.00 59.78 490 ARG A O 1
ATOM 4036 N N . ASN A 1 491 ? 24.358 13.635 49.116 1.00 49.97 491 ASN A N 1
ATOM 4037 C CA . ASN A 1 491 ? 25.132 12.679 48.324 1.00 49.97 491 ASN A CA 1
ATOM 4038 C C . ASN A 1 491 ? 24.661 11.249 48.575 1.00 49.97 491 ASN A C 1
ATOM 4040 O O . ASN A 1 491 ? 24.324 10.955 49.749 1.00 49.97 491 ASN A O 1
#

Organism: Drosophila lebanonensis (NCBI:txid7225)

Secondary structure (DSSP, 8-state):
----------------------TT--S-----------GGGGSPPP-PPP-----------PPP-HHHHHHHHHHHHHHHHHHHHHHHHH-HHHHHHHHHHHHHHHHHHHHHHHHHHHHHHHHHHHH-HHHHHHHHHHHHHHHHHHHHHHHHHHHHHHHHHHHHHHHHHHHHHHHHHHHHHHHHHHHHHHHHHHHHHHHHHHHHHHHHHHHHHHHHHHHHHHHHHHHHHHHHHHHHHHHHHHHHHHHHHHHHHHHHHHHHHHHHHH--------HHHHHHHHHHHHHHHHHHHHHHHHHHHHHHHHHHHHHHHHHHHHHHHHHHHHHHHHHHHHHHHHHHHHHHHHHHHHHHHHHHHHHHHHHHHHHHHHHHHHHHHHHHHHHS----S-HHHHHHHHHHHHHHHHHHHHHHHHHHHHHHHHHHHHHHHHHHHHHHHHHHHHHHHHHHHHHHHHHHHHHHHHTS-HHHHHHHTTTTS-HHHHHHTTPPPP-

Sequence (491 aa):
MYVKDPKRLLEVPHIQYGAWDEPGVSMFATVEQEPVDNILRRMKPLNFGSSDTDPTADPLVKDPSNAIKTIFRTVKKQVVELAAERNSKVFPHLQEGQVDDAVAKAMKVERNREMVETSVRQQMHESSQNLRALDLELERAQTSLKIRNQADTTVQERRNAYLREKEQARQQRERINEEMRLEEIALRSKADSFRRQLIKQMEDNRTRRRLQRMAEVEECQLARRRDEMSLARDTMQAAERKLKHRQALKQSLDEFEAMQKNIKESNRVTMVRSEVGLLDAMHEKTKTEEEAALRRRVECVETRKANSAVVCSQLSVIKKEKDVRDKLITDLLVREHREKDDHEFYHATLDKLKEKNRVRQELILLCKEREFHRKREKALDLMIPHDSTCFFERQYQMQDAREKLLHQIKKDACAQVTAIVEESEKRRAATYKEEKQLERTIIAMAAENDRKISEERIRILMEKPKELIYTLRGGVLTDEEIVALGMVKRN

pLDDT: mean 76.92, std 18.07, range [32.59, 96.44]

Foldseek 3Di:
DDDDDDDDDDDDPDDDDDDDDDPDDDPPPPDDDDPPPDPVVPDDDDDDDDDDDDDDDDDDPDDPPVVVVVVVVVVVVVVVVVVVVVCCVVCVVVVVVVVVVVVVVVVVVVVVVVVVVVVVVVCCCVVDPVNVVVVVVVVVVVVVVVVVVVVVVVVVVVVVVVVVVVVVVVVVVVVVVVVVVVVVVVVVVVVVVVVVVVVVVVVVVVVVVVVVVVVVVVVVVVVVVVVVVVVVVVVVVVVVVVVVVVVVVVVVVVVVVVVVVVVCVVVVDDDDDCPVVVVVVVVVVVVVVVVVVVVVVVVVVVVVVVVVVVVVVVVVVVVVVVVVVVVVVVVVVVVVVVVVVVVVVVVVVVVVVVVVVVVVVVVVVVVVVVVVVVVVVVVLVVPQDPDPDDPVVSVVVSVVVVVVVVVVVVVVVVVVVVVVVVVVVVVVVVVVVVVVVVVVVVVVVVVVVVVVVVVVVLVVLVPDDVVVVVVCVPPNDDPVSCVSVVHDDDD

InterPro domains:
  IPR043597 Trichohyalin-plectin-homology domain [PF13868] (124-468)

Radius of gyration: 76.96 Å; chains: 1; bounding box: 180×89×231 Å